Protein AF-0000000076754827 (afdb_homodimer)

Radius of gyration: 22.39 Å; Cα contacts (8 Å, |Δi|>4): 1199; chains: 2; bounding box: 45×64×51 Å

Sequence (474 aa):
MKVAIVAAMQEELAPFRQHFGAKQLVFEQAKTRIEAVNPPEGTGISQLYLVESGIGKANAAACAAWLLSQVGPDLVINTGSTGCFEPSVALGDVVISDRFVYSDVDATGFNYAWGQVPQMPAHYPVAVDLLTNLLAHFQGAGKSYQVHVGTIATSDSFMSDPQRVAEILERQPGLLASDMESAALAQVLASSACQVLNIRGISDHVGAQAPRLFKDSLALAAQNAFDAVLTVLYQENMKVAIVAAMQEELAPFRQHFGAKQLVFEQAKTRIEAVNPPEGTGISQLYLVESGIGKANAAACAAWLLSQVGPDLVINTGSTGCFEPSVALGDVVISDRFVYSDVDATGFNYAWGQVPQMPAHYPVAVDLLTNLLAHFQGAGKSYQVHVGTIATSDSFMSDPQRVAEILERQPGLLASDMESAALAQVLASSACQVLNIRGISDHVGAQAPRLFKDSLALAAQNAFDAVLTVLYQEN

Organism: NCBI:txid592010

pLDDT: mean 95.78, std 6.13, range [46.03, 98.94]

Structure (mmCIF, N/CA/C/O backbone):
data_AF-0000000076754827-model_v1
#
loop_
_entity.id
_entity.type
_entity.pdbx_description
1 polymer 'adenosylhomocysteine nucleosidase'
#
loop_
_atom_site.group_PDB
_atom_site.id
_atom_site.type_symbol
_atom_site.label_atom_id
_atom_site.label_alt_id
_atom_site.label_comp_id
_atom_site.label_asym_id
_atom_site.label_entity_id
_atom_site.label_seq_id
_atom_site.pdbx_PDB_ins_code
_atom_site.Cartn_x
_atom_site.Cartn_y
_atom_site.Cartn_z
_atom_site.occupancy
_atom_site.B_iso_or_equiv
_atom_site.auth_seq_id
_atom_site.auth_comp_id
_atom_site.auth_asym_id
_atom_site.auth_atom_id
_atom_site.pdbx_PDB_model_num
ATOM 1 N N . MET A 1 1 ? 18.688 -11.938 -18.469 1 94.25 1 MET A N 1
ATOM 2 C CA . MET A 1 1 ? 17.5 -11.305 -17.891 1 94.25 1 MET A CA 1
ATOM 3 C C . MET A 1 1 ? 17.469 -11.492 -16.375 1 94.25 1 MET A C 1
ATOM 5 O O . MET A 1 1 ? 17.844 -12.547 -15.859 1 94.25 1 MET A O 1
ATOM 9 N N . LYS A 1 2 ? 17.188 -10.492 -15.625 1 97.12 2 LYS A N 1
ATOM 10 C CA . LYS A 1 2 ? 16.984 -10.586 -14.188 1 97.12 2 LYS A CA 1
ATOM 11 C C . LYS A 1 2 ? 15.516 -10.805 -13.844 1 97.12 2 LYS A C 1
ATOM 13 O O . LYS A 1 2 ? 14.664 -9.977 -14.18 1 97.12 2 LYS A O 1
ATOM 18 N N . VAL A 1 3 ? 15.188 -11.914 -13.125 1 97.81 3 VAL A N 1
ATOM 19 C CA . VAL A 1 3 ? 13.805 -12.281 -12.828 1 97.81 3 VAL A CA 1
ATOM 20 C C . VAL A 1 3 ? 13.617 -12.383 -11.312 1 97.81 3 VAL A C 1
ATOM 22 O O . VAL A 1 3 ? 14.469 -12.922 -10.609 1 97.81 3 VAL A O 1
ATOM 25 N N . ALA A 1 4 ? 12.562 -11.844 -10.82 1 98.69 4 ALA A N 1
ATOM 26 C CA . ALA A 1 4 ? 12.172 -12.008 -9.422 1 98.69 4 ALA A CA 1
ATOM 27 C C . ALA A 1 4 ? 10.82 -12.711 -9.305 1 98.69 4 ALA A C 1
ATOM 29 O O . ALA A 1 4 ? 9.844 -12.305 -9.938 1 98.69 4 ALA A O 1
ATOM 30 N N . ILE A 1 5 ? 10.797 -13.773 -8.555 1 98.56 5 ILE A N 1
ATOM 31 C CA . ILE A 1 5 ? 9.562 -14.453 -8.188 1 98.56 5 ILE A CA 1
ATOM 32 C C . ILE A 1 5 ? 9.094 -13.977 -6.816 1 98.56 5 ILE A C 1
ATOM 34 O O . ILE A 1 5 ? 9.797 -14.148 -5.82 1 98.56 5 ILE A O 1
ATOM 38 N N . VAL A 1 6 ? 7.906 -13.406 -6.742 1 98.88 6 VAL A N 1
ATOM 39 C CA . VAL A 1 6 ? 7.434 -12.758 -5.523 1 98.88 6 VAL A CA 1
ATOM 40 C C . VAL A 1 6 ? 6.176 -13.461 -5.02 1 98.88 6 VAL A C 1
ATOM 42 O O . VAL A 1 6 ? 5.215 -13.648 -5.773 1 98.88 6 VAL A O 1
ATOM 45 N N . ALA A 1 7 ? 6.137 -13.836 -3.803 1 98.81 7 ALA A N 1
ATOM 46 C CA . ALA A 1 7 ? 4.949 -14.336 -3.117 1 98.81 7 ALA A CA 1
ATOM 47 C C . ALA A 1 7 ? 4.797 -13.695 -1.741 1 98.81 7 ALA A C 1
ATOM 49 O O . ALA A 1 7 ? 5.773 -13.211 -1.164 1 98.81 7 ALA A O 1
ATOM 50 N N . ALA A 1 8 ? 3.592 -13.695 -1.23 1 98.69 8 ALA A N 1
ATOM 51 C CA . ALA A 1 8 ? 3.305 -12.992 0.016 1 98.69 8 ALA A CA 1
ATOM 52 C C . ALA A 1 8 ? 3.713 -13.828 1.226 1 98.69 8 ALA A C 1
ATOM 54 O O . ALA A 1 8 ? 4.18 -13.281 2.232 1 98.69 8 ALA A O 1
ATOM 55 N N . MET A 1 9 ? 3.559 -15.117 1.118 1 97.94 9 MET A N 1
ATOM 56 C CA . MET A 1 9 ? 3.717 -16 2.275 1 97.94 9 MET A CA 1
ATOM 57 C C . MET A 1 9 ? 4.805 -17.031 2.023 1 97.94 9 MET A C 1
ATOM 59 O O . MET A 1 9 ? 5 -17.484 0.889 1 97.94 9 MET A O 1
ATOM 63 N N . GLN A 1 10 ? 5.402 -17.484 3.049 1 96.12 10 GLN A N 1
ATOM 64 C CA . GLN A 1 10 ? 6.434 -18.516 2.969 1 96.12 10 GLN A CA 1
ATOM 65 C C . GLN A 1 10 ? 5.879 -19.797 2.365 1 96.12 10 GLN A C 1
ATOM 67 O O . GLN A 1 10 ? 6.57 -20.484 1.603 1 96.12 10 GLN A O 1
ATOM 72 N N . GLU A 1 11 ? 4.617 -20.125 2.682 1 96.5 11 GLU A N 1
ATOM 73 C CA . GLU A 1 11 ? 3.969 -21.328 2.172 1 96.5 11 GLU A CA 1
ATOM 74 C C . GLU A 1 11 ? 3.895 -21.312 0.647 1 96.5 11 GLU A C 1
ATOM 76 O O . GLU A 1 11 ? 3.98 -22.359 0.005 1 96.5 11 GLU A O 1
ATOM 81 N N . GLU A 1 12 ? 3.807 -20.156 0.089 1 98 12 GLU A N 1
ATOM 82 C CA . GLU A 1 12 ? 3.68 -20 -1.357 1 98 12 GLU A CA 1
ATOM 83 C C . GLU A 1 12 ? 5.039 -20.109 -2.045 1 98 12 GLU A C 1
ATOM 85 O O . GLU A 1 12 ? 5.121 -20.484 -3.213 1 98 12 GLU A O 1
ATOM 90 N N . LEU A 1 13 ? 6.102 -19.844 -1.31 1 97.12 13 LEU A N 1
ATOM 91 C CA . LEU A 1 13 ? 7.449 -19.859 -1.87 1 97.12 13 LEU A CA 1
ATOM 92 C C . LEU A 1 13 ? 8.125 -21.203 -1.611 1 97.12 13 LEU A C 1
ATOM 94 O O . LEU A 1 13 ? 9.148 -21.516 -2.213 1 97.12 13 LEU A O 1
ATOM 98 N N . ALA A 1 14 ? 7.523 -21.984 -0.746 1 96.38 14 ALA A N 1
ATOM 99 C CA . ALA A 1 14 ? 8.148 -23.219 -0.274 1 96.38 14 ALA A CA 1
ATOM 100 C C . ALA A 1 14 ? 8.523 -24.125 -1.442 1 96.38 14 ALA A C 1
ATOM 102 O O . ALA A 1 14 ? 9.656 -24.625 -1.512 1 96.38 14 ALA A O 1
ATOM 103 N N . PRO A 1 15 ? 7.688 -24.344 -2.434 1 97.38 15 PRO A N 1
ATOM 104 C CA . PRO A 1 15 ? 8.078 -25.203 -3.541 1 97.38 15 PRO A CA 1
ATOM 105 C C . PRO A 1 15 ? 9.25 -24.656 -4.344 1 97.38 15 PRO A C 1
ATOM 107 O O . PRO A 1 15 ? 10.07 -25.422 -4.855 1 97.38 15 PRO A O 1
ATOM 110 N N . PHE A 1 16 ? 9.375 -23.344 -4.457 1 97.69 16 PHE A N 1
ATOM 111 C CA . PHE A 1 16 ? 10.484 -22.719 -5.168 1 97.69 16 PHE A CA 1
ATOM 112 C C . PHE A 1 16 ? 11.789 -22.906 -4.406 1 97.69 16 PHE A C 1
ATOM 114 O O . PHE A 1 16 ? 12.82 -23.219 -5.004 1 97.69 16 PHE A O 1
ATOM 121 N N . ARG A 1 17 ? 11.68 -22.641 -3.135 1 95.62 17 ARG A N 1
ATOM 122 C CA . ARG A 1 17 ? 12.867 -22.781 -2.295 1 95.62 17 ARG A CA 1
ATOM 123 C C . ARG A 1 17 ? 13.398 -24.219 -2.344 1 95.62 17 ARG A C 1
ATOM 125 O O . ARG A 1 17 ? 14.617 -24.438 -2.346 1 95.62 17 ARG A O 1
ATOM 132 N N . GLN A 1 18 ? 12.484 -25.141 -2.32 1 95.44 18 GLN A N 1
ATOM 133 C CA . GLN A 1 18 ? 12.875 -26.547 -2.404 1 95.44 18 GLN A CA 1
ATOM 134 C C . GLN A 1 18 ? 13.539 -26.859 -3.744 1 95.44 18 GLN A C 1
ATOM 136 O O . GLN A 1 18 ? 14.516 -27.594 -3.803 1 95.44 18 GLN A O 1
ATOM 141 N N . HIS A 1 19 ? 13.141 -26.312 -4.793 1 96 19 HIS A N 1
ATOM 142 C CA . HIS A 1 19 ? 13.594 -26.609 -6.148 1 96 19 HIS A CA 1
ATOM 143 C C . HIS A 1 19 ? 14.945 -25.969 -6.434 1 96 19 HIS A C 1
ATOM 145 O O . HIS A 1 19 ? 15.836 -26.609 -6.992 1 96 19 HIS A O 1
ATOM 151 N N . PHE A 1 20 ? 15.109 -24.672 -6.047 1 95.19 20 PHE A N 1
ATOM 152 C CA . PHE A 1 20 ? 16.297 -23.922 -6.457 1 95.19 20 PHE A CA 1
ATOM 153 C C . PHE A 1 20 ? 17.422 -24.078 -5.441 1 95.19 20 PHE A C 1
ATOM 155 O O . PHE A 1 20 ? 18.578 -23.812 -5.746 1 95.19 20 PHE A O 1
ATOM 162 N N . GLY A 1 21 ? 17.125 -24.516 -4.23 1 88.69 21 GLY A N 1
ATOM 163 C CA . GLY A 1 21 ? 18.156 -24.844 -3.252 1 88.69 21 GLY A CA 1
ATOM 164 C C . GLY A 1 21 ? 18.719 -23.641 -2.537 1 88.69 21 GLY A C 1
ATOM 165 O O . GLY A 1 21 ? 17.969 -22.812 -2.004 1 88.69 21 GLY A O 1
ATOM 166 N N . ALA A 1 22 ? 20.156 -23.562 -2.781 1 73.31 22 ALA A N 1
ATOM 167 C CA . ALA A 1 22 ? 20.906 -22.578 -2.002 1 73.31 22 ALA A CA 1
ATOM 168 C C . ALA A 1 22 ? 20.422 -21.156 -2.299 1 73.31 22 ALA A C 1
ATOM 170 O O . ALA A 1 22 ? 20.156 -20.812 -3.453 1 73.31 22 ALA A O 1
ATOM 171 N N . LYS A 1 23 ? 20.406 -20.453 -1.238 1 89.81 23 LYS A N 1
ATOM 172 C CA . LYS A 1 23 ? 19.922 -19.078 -1.288 1 89.81 23 LYS A CA 1
ATOM 173 C C . LYS A 1 23 ? 20.906 -18.109 -0.646 1 89.81 23 LYS A C 1
ATOM 175 O O . LYS A 1 23 ? 21.562 -18.453 0.343 1 89.81 23 LYS A O 1
ATOM 180 N N . GLN A 1 24 ? 21.141 -17.031 -1.31 1 97.12 24 GLN A N 1
ATOM 181 C CA . GLN A 1 24 ? 21.906 -15.914 -0.742 1 97.12 24 GLN A CA 1
ATOM 182 C C . GLN A 1 24 ? 20.984 -14.742 -0.406 1 97.12 24 GLN A C 1
ATOM 184 O O . GLN A 1 24 ? 20.281 -14.219 -1.28 1 97.12 24 GLN A O 1
ATOM 189 N N . LEU A 1 25 ? 21.047 -14.359 0.845 1 97.94 25 LEU A N 1
ATOM 190 C CA . LEU A 1 25 ? 20.266 -13.195 1.238 1 97.94 25 LEU A CA 1
ATOM 191 C C . LEU A 1 25 ? 20.812 -11.922 0.594 1 97.94 25 LEU A C 1
ATOM 193 O O . LEU A 1 25 ? 22 -11.617 0.728 1 97.94 25 LEU A O 1
ATOM 197 N N . VAL A 1 26 ? 19.953 -11.172 -0.072 1 98 26 VAL A N 1
ATOM 198 C CA . VAL A 1 26 ? 20.328 -9.945 -0.773 1 98 26 VAL A CA 1
ATOM 199 C C . VAL A 1 26 ? 19.844 -8.734 0.025 1 98 26 VAL A C 1
ATOM 201 O O . VAL A 1 26 ? 20.547 -7.723 0.111 1 98 26 VAL A O 1
ATOM 204 N N . PHE A 1 27 ? 18.703 -8.898 0.547 1 98.38 27 PHE A N 1
ATOM 205 C CA . PHE A 1 27 ? 18.062 -7.766 1.224 1 98.38 27 PHE A CA 1
ATOM 206 C C . PHE A 1 27 ? 16.938 -8.242 2.131 1 98.38 27 PHE A C 1
ATOM 208 O O . PHE A 1 27 ? 16.203 -9.172 1.788 1 98.38 27 PHE A O 1
ATOM 215 N N . GLU A 1 28 ? 16.797 -7.609 3.338 1 98.25 28 GLU A N 1
ATOM 216 C CA . GLU A 1 28 ? 15.703 -7.895 4.25 1 98.25 28 GLU A CA 1
ATOM 217 C C . GLU A 1 28 ? 15.289 -6.645 5.023 1 98.25 28 GLU A C 1
ATOM 219 O O . GLU A 1 28 ? 16.109 -6.023 5.695 1 98.25 28 GLU A O 1
ATOM 224 N N . GLN A 1 29 ? 14.102 -6.242 4.906 1 98.12 29 GLN A N 1
ATOM 225 C CA . GLN A 1 29 ? 13.492 -5.125 5.621 1 98.12 29 GLN A CA 1
ATOM 226 C C . GLN A 1 29 ? 11.977 -5.277 5.691 1 98.12 29 GLN A C 1
ATOM 228 O O . GLN A 1 29 ? 11.336 -5.66 4.707 1 98.12 29 GLN A O 1
ATOM 233 N N . ALA A 1 30 ? 11.422 -4.914 6.879 1 97.12 30 ALA A N 1
ATOM 234 C CA . ALA A 1 30 ? 9.992 -5.145 7.098 1 97.12 30 ALA A CA 1
ATOM 235 C C . ALA A 1 30 ? 9.617 -6.59 6.789 1 97.12 30 ALA A C 1
ATOM 237 O O . ALA A 1 30 ? 10.227 -7.523 7.324 1 97.12 30 ALA A O 1
ATOM 238 N N . LYS A 1 31 ? 8.656 -6.82 5.898 1 98.12 31 LYS A N 1
ATOM 239 C CA . LYS A 1 31 ? 8.258 -8.18 5.551 1 98.12 31 LYS A CA 1
ATOM 240 C C . LYS A 1 31 ? 8.922 -8.633 4.258 1 98.12 31 LYS A C 1
ATOM 242 O O . LYS A 1 31 ? 8.797 -9.797 3.863 1 98.12 31 LYS A O 1
ATOM 247 N N . THR A 1 32 ? 9.719 -7.758 3.658 1 98.81 32 THR A N 1
ATOM 248 C CA . THR A 1 32 ? 10.352 -8.086 2.387 1 98.81 32 THR A CA 1
ATOM 249 C C . THR A 1 32 ? 11.648 -8.859 2.615 1 98.81 32 THR A C 1
ATOM 251 O O . THR A 1 32 ? 12.516 -8.422 3.377 1 98.81 32 THR A O 1
ATOM 254 N N . ARG A 1 33 ? 11.758 -9.977 2.025 1 98.5 33 ARG A N 1
ATOM 255 C CA . ARG A 1 33 ? 12.977 -10.773 2.006 1 98.5 33 ARG A CA 1
ATOM 256 C C . ARG A 1 33 ? 13.344 -11.18 0.582 1 98.5 33 ARG A C 1
ATOM 258 O O . ARG A 1 33 ? 12.555 -11.828 -0.107 1 98.5 33 ARG A O 1
ATOM 265 N N . ILE A 1 34 ? 14.508 -10.758 0.106 1 98.62 34 ILE A N 1
ATOM 266 C CA . ILE A 1 34 ? 14.984 -11.047 -1.242 1 98.62 34 ILE A CA 1
ATOM 267 C C . ILE A 1 34 ? 16.172 -12 -1.177 1 98.62 34 ILE A C 1
ATOM 269 O O . ILE A 1 34 ? 17.188 -11.703 -0.532 1 98.62 34 ILE A O 1
ATOM 273 N N . GLU A 1 35 ? 16.016 -13.07 -1.84 1 98.5 35 GLU A N 1
ATOM 274 C CA . GLU A 1 35 ? 17.062 -14.078 -1.871 1 98.5 35 GLU A CA 1
ATOM 275 C C . GLU A 1 35 ? 17.453 -14.43 -3.305 1 98.5 35 GLU A C 1
ATOM 277 O O . GLU A 1 35 ? 16.594 -14.664 -4.148 1 98.5 35 GLU A O 1
ATOM 282 N N . ALA A 1 36 ? 18.734 -14.453 -3.562 1 98.38 36 ALA A N 1
ATOM 283 C CA . ALA A 1 36 ? 19.234 -14.883 -4.867 1 98.38 36 ALA A CA 1
ATOM 284 C C . ALA A 1 36 ? 19.391 -16.406 -4.918 1 98.38 36 ALA A C 1
ATOM 286 O O . ALA A 1 36 ? 19.828 -17.016 -3.945 1 98.38 36 ALA A O 1
ATOM 287 N N . VAL A 1 37 ? 19.016 -16.953 -6.039 1 97.56 37 VAL A N 1
ATOM 288 C CA . VAL A 1 37 ? 19.203 -18.375 -6.281 1 97.56 37 VAL A CA 1
ATOM 289 C C . VAL A 1 37 ? 19.891 -18.594 -7.633 1 97.56 37 VAL A C 1
ATOM 291 O O . VAL A 1 37 ? 20.016 -17.656 -8.43 1 97.56 37 VAL A O 1
ATOM 294 N N . ASN A 1 38 ? 20.359 -19.812 -7.848 1 95.19 38 ASN A N 1
ATOM 295 C CA . ASN A 1 38 ? 20.969 -20.125 -9.141 1 95.19 38 ASN A CA 1
ATOM 296 C C . ASN A 1 38 ? 19.906 -20.203 -10.25 1 95.19 38 ASN A C 1
ATOM 298 O O . ASN A 1 38 ? 18.953 -20.969 -10.148 1 95.19 38 ASN A O 1
ATOM 302 N N . PRO A 1 39 ? 20.141 -19.422 -11.211 1 93.69 39 PRO A N 1
ATOM 303 C CA . PRO A 1 39 ? 19.172 -19.484 -12.305 1 93.69 39 PRO A CA 1
ATOM 304 C C . PRO A 1 39 ? 19.203 -20.828 -13.039 1 93.69 39 PRO A C 1
ATOM 306 O O . PRO A 1 39 ? 20.203 -21.547 -12.984 1 93.69 39 PRO A O 1
ATOM 309 N N . PRO A 1 40 ? 18.031 -21.188 -13.68 1 90.31 40 PRO A N 1
ATOM 310 C CA . PRO A 1 40 ? 18.062 -22.422 -14.461 1 90.31 40 PRO A CA 1
ATOM 311 C C . PRO A 1 40 ? 19.031 -22.375 -15.633 1 90.31 40 PRO A C 1
ATOM 313 O O . PRO A 1 40 ? 19.125 -21.344 -16.312 1 90.31 40 PRO A O 1
ATOM 316 N N . GLU A 1 41 ? 19.656 -23.438 -15.82 1 88.38 41 GLU A N 1
ATOM 317 C CA . GLU A 1 41 ? 20.625 -23.531 -16.906 1 88.38 41 GLU A CA 1
ATOM 318 C C . GLU A 1 41 ? 19.922 -23.547 -18.266 1 88.38 41 GLU A C 1
ATOM 320 O O . GLU A 1 41 ? 18.812 -24.047 -18.391 1 88.38 41 GLU A O 1
ATOM 325 N N . GLY A 1 42 ? 20.562 -22.984 -19.203 1 88.5 42 GLY A N 1
ATOM 326 C CA . GLY A 1 42 ? 20.047 -23.047 -20.562 1 88.5 42 GLY A CA 1
ATOM 327 C C . GLY A 1 42 ? 18.938 -22.047 -20.828 1 88.5 42 GLY A C 1
ATOM 328 O O . GLY A 1 42 ? 18.219 -22.156 -21.828 1 88.5 42 GLY A O 1
ATOM 329 N N . THR A 1 43 ? 18.75 -21.188 -19.844 1 89.12 43 THR A N 1
ATOM 330 C CA . THR A 1 43 ? 17.75 -20.141 -20.031 1 89.12 43 THR A CA 1
ATOM 331 C C . THR A 1 43 ? 18.406 -18.781 -20.188 1 89.12 43 THR A C 1
ATOM 333 O O . THR A 1 43 ? 19.609 -18.641 -20 1 89.12 43 THR A O 1
ATOM 336 N N . GLY A 1 44 ? 17.672 -17.875 -20.625 1 91.25 44 GLY A N 1
ATOM 337 C CA . GLY A 1 44 ? 18.172 -16.516 -20.766 1 91.25 44 GLY A CA 1
ATOM 338 C C . GLY A 1 44 ? 18.141 -15.734 -19.453 1 91.25 44 GLY A C 1
ATOM 339 O O . GLY A 1 44 ? 18.375 -14.523 -19.453 1 91.25 44 GLY A O 1
ATOM 340 N N . ILE A 1 45 ? 17.922 -16.438 -18.406 1 94.88 45 ILE A N 1
ATOM 341 C CA . ILE A 1 45 ? 17.875 -15.797 -17.094 1 94.88 45 ILE A CA 1
ATOM 342 C C . ILE A 1 45 ? 19.266 -15.75 -16.484 1 94.88 45 ILE A C 1
ATOM 344 O O . ILE A 1 45 ? 19.859 -16.781 -16.188 1 94.88 45 ILE A O 1
ATOM 348 N N . SER A 1 46 ? 19.797 -14.57 -16.297 1 95.81 46 SER A N 1
ATOM 349 C CA . SER A 1 46 ? 21.141 -14.391 -15.766 1 95.81 46 SER A CA 1
ATOM 350 C C . SER A 1 46 ? 21.141 -14.328 -14.242 1 95.81 46 SER A C 1
ATOM 352 O O . SER A 1 46 ? 22.109 -14.719 -13.594 1 95.81 46 SER A O 1
ATOM 354 N N . GLN A 1 47 ? 20.031 -13.766 -13.664 1 97.25 47 GLN A N 1
ATOM 355 C CA . GLN A 1 47 ? 19.844 -13.672 -12.219 1 97.25 47 GLN A CA 1
ATOM 356 C C . GLN A 1 47 ? 18.406 -13.992 -11.828 1 97.25 47 GLN A C 1
ATOM 358 O O . GLN A 1 47 ? 17.469 -13.594 -12.523 1 97.25 47 GLN A O 1
ATOM 363 N N . LEU A 1 48 ? 18.266 -14.766 -10.805 1 97.88 48 LEU A N 1
ATOM 364 C CA . LEU A 1 48 ? 16.953 -15.172 -10.305 1 97.88 48 LEU A CA 1
ATOM 365 C C . LEU A 1 48 ? 16.828 -14.906 -8.812 1 97.88 48 LEU A C 1
ATOM 367 O O . LEU A 1 48 ? 17.75 -15.195 -8.047 1 97.88 48 LEU A O 1
ATOM 371 N N . TYR A 1 49 ? 15.703 -14.32 -8.406 1 98.5 49 TYR A N 1
ATOM 372 C CA . TYR A 1 49 ? 15.469 -13.984 -7.008 1 98.5 49 TYR A CA 1
ATOM 373 C C . TYR A 1 49 ? 14.141 -14.555 -6.523 1 98.5 49 TYR A C 1
ATOM 375 O O . TYR A 1 49 ? 13.148 -14.539 -7.254 1 98.5 49 TYR A O 1
ATOM 383 N N . LEU A 1 50 ? 14.133 -15.148 -5.344 1 98.5 50 LEU A N 1
ATOM 384 C CA . LEU A 1 50 ? 12.922 -15.461 -4.586 1 98.5 50 LEU A CA 1
ATOM 385 C C . LEU A 1 50 ? 12.633 -14.375 -3.551 1 98.5 50 LEU A C 1
ATOM 387 O O . LEU A 1 50 ? 13.516 -14.008 -2.768 1 98.5 50 LEU A O 1
ATOM 391 N N . VAL A 1 51 ? 11.398 -13.906 -3.566 1 98.75 51 VAL A N 1
ATOM 392 C CA . VAL A 1 51 ? 11.094 -12.734 -2.752 1 98.75 51 VAL A CA 1
ATOM 393 C C . VAL A 1 51 ? 9.812 -12.984 -1.955 1 98.75 51 VAL A C 1
ATOM 395 O O . VAL A 1 51 ? 8.781 -13.344 -2.525 1 98.75 51 VAL A O 1
ATOM 398 N N . GLU A 1 52 ? 9.898 -12.828 -0.691 1 98.69 52 GLU A N 1
ATOM 399 C CA . GLU A 1 52 ? 8.727 -12.758 0.175 1 98.69 52 GLU A CA 1
ATOM 400 C C . GLU A 1 52 ? 8.305 -11.312 0.426 1 98.69 52 GLU A C 1
ATOM 402 O O . GLU A 1 52 ? 9.086 -10.516 0.943 1 98.69 52 GLU A O 1
ATOM 407 N N . SER A 1 53 ? 7.133 -10.969 0.088 1 98.75 53 SER A N 1
ATOM 408 C CA . SER A 1 53 ? 6.719 -9.57 0.155 1 98.75 53 SER A CA 1
ATOM 409 C C . SER A 1 53 ? 5.98 -9.281 1.458 1 98.75 53 SER A C 1
ATOM 411 O O . SER A 1 53 ? 5.898 -8.125 1.881 1 98.75 53 SER A O 1
ATOM 413 N N . GLY A 1 54 ? 5.371 -10.359 2.023 1 98.69 54 GLY A N 1
ATOM 414 C CA . GLY A 1 54 ? 4.371 -10.125 3.055 1 98.69 54 GLY A CA 1
ATOM 415 C C . GLY A 1 54 ? 2.982 -9.875 2.496 1 98.69 54 GLY A C 1
ATOM 416 O O . GLY A 1 54 ? 2.828 -9.602 1.304 1 98.69 54 GLY A O 1
ATOM 417 N N . ILE A 1 55 ? 2.006 -9.945 3.379 1 98.88 55 ILE A N 1
ATOM 418 C CA . ILE A 1 55 ? 0.608 -9.906 2.961 1 98.88 55 ILE A CA 1
ATOM 419 C C . ILE A 1 55 ? 0.118 -8.461 2.932 1 98.88 55 ILE A C 1
ATOM 421 O O . ILE A 1 55 ? 0.417 -7.676 3.836 1 98.88 55 ILE A O 1
ATOM 425 N N . GLY A 1 56 ? -0.615 -8.133 1.915 1 98.88 56 GLY A N 1
ATOM 426 C CA . GLY A 1 56 ? -1.298 -6.848 1.877 1 98.88 56 GLY A CA 1
ATOM 427 C C . GLY A 1 56 ? -0.663 -5.859 0.914 1 98.88 56 GLY A C 1
ATOM 428 O O . GLY A 1 56 ? 0.498 -6.02 0.531 1 98.88 56 GLY A O 1
ATOM 429 N N . LYS A 1 57 ? -1.389 -4.789 0.565 1 98.94 57 LYS A N 1
ATOM 430 C CA . LYS A 1 57 ? -1.002 -3.799 -0.435 1 98.94 57 LYS A CA 1
ATOM 431 C C . LYS A 1 57 ? 0.24 -3.027 0.006 1 98.94 57 LYS A C 1
ATOM 433 O O . LYS A 1 57 ? 1.15 -2.799 -0.792 1 98.94 57 LYS A O 1
ATOM 438 N N . ALA A 1 58 ? 0.267 -2.621 1.299 1 98.94 58 ALA A N 1
ATOM 439 C CA . ALA A 1 58 ? 1.396 -1.83 1.781 1 98.94 58 ALA A CA 1
ATOM 440 C C . ALA A 1 58 ? 2.693 -2.631 1.716 1 98.94 58 ALA A C 1
ATOM 442 O O . ALA A 1 58 ? 3.717 -2.129 1.241 1 98.94 58 ALA A O 1
ATOM 443 N N . ASN A 1 59 ? 2.643 -3.863 2.156 1 98.94 59 ASN A N 1
ATOM 444 C CA . ASN A 1 59 ? 3.816 -4.727 2.086 1 98.94 59 ASN A CA 1
ATOM 445 C C . ASN A 1 59 ? 4.246 -4.977 0.643 1 98.94 59 ASN A C 1
ATOM 447 O O . ASN A 1 59 ? 5.434 -4.93 0.327 1 98.94 59 ASN A O 1
ATOM 451 N N . ALA A 1 60 ? 3.289 -5.246 -0.203 1 98.94 60 ALA A N 1
ATOM 452 C CA . ALA A 1 60 ? 3.58 -5.52 -1.608 1 98.94 60 ALA A CA 1
ATOM 453 C C . ALA A 1 60 ? 4.219 -4.309 -2.281 1 98.94 60 ALA A C 1
ATOM 455 O O . ALA A 1 60 ? 5.176 -4.449 -3.047 1 98.94 60 ALA A O 1
ATOM 456 N N . ALA A 1 61 ? 3.668 -3.117 -2 1 98.94 61 ALA A N 1
ATOM 457 C CA . ALA A 1 61 ? 4.188 -1.888 -2.592 1 98.94 61 ALA A CA 1
ATOM 458 C C . ALA A 1 61 ? 5.605 -1.604 -2.104 1 98.94 61 ALA A C 1
ATOM 460 O O . ALA A 1 61 ? 6.477 -1.231 -2.893 1 98.94 61 ALA A O 1
ATOM 461 N N . ALA A 1 62 ? 5.84 -1.771 -0.798 1 98.94 62 ALA A N 1
ATOM 462 C CA . ALA A 1 62 ? 7.188 -1.591 -0.26 1 98.94 62 ALA A CA 1
ATOM 463 C C . ALA A 1 62 ? 8.164 -2.58 -0.887 1 98.94 62 ALA A C 1
ATOM 465 O O . ALA A 1 62 ? 9.281 -2.209 -1.258 1 98.94 62 ALA A O 1
ATOM 466 N N . CYS A 1 63 ? 7.711 -3.809 -1.046 1 98.94 63 CYS A N 1
ATOM 467 C CA . CYS A 1 63 ? 8.523 -4.848 -1.668 1 98.94 63 CYS A CA 1
ATOM 468 C C . CYS A 1 63 ? 8.914 -4.457 -3.09 1 98.94 63 CYS A C 1
ATOM 470 O O . CYS A 1 63 ? 10.078 -4.594 -3.479 1 98.94 63 CYS A O 1
ATOM 472 N N . ALA A 1 64 ? 7.945 -3.98 -3.844 1 98.94 64 ALA A N 1
ATOM 473 C CA . ALA A 1 64 ? 8.211 -3.551 -5.215 1 98.94 64 ALA A CA 1
ATOM 474 C C . ALA A 1 64 ? 9.242 -2.426 -5.246 1 98.94 64 ALA A C 1
ATOM 476 O O . ALA A 1 64 ? 10.141 -2.42 -6.09 1 98.94 64 ALA A O 1
ATOM 477 N N . ALA A 1 65 ? 9.086 -1.483 -4.328 1 98.88 65 ALA A N 1
ATOM 478 C CA . ALA A 1 65 ? 10.023 -0.364 -4.258 1 98.88 65 ALA A CA 1
ATOM 479 C C . ALA A 1 65 ? 11.438 -0.852 -3.996 1 98.88 65 ALA A C 1
ATOM 481 O O . ALA A 1 65 ? 12.383 -0.44 -4.68 1 98.88 65 ALA A O 1
ATOM 482 N N . TRP A 1 66 ? 11.602 -1.749 -3.045 1 98.75 66 TRP A N 1
ATOM 483 C CA . TRP A 1 66 ? 12.922 -2.266 -2.713 1 98.75 66 TRP A CA 1
ATOM 484 C C . TRP A 1 66 ? 13.461 -3.141 -3.836 1 98.75 66 TRP A C 1
ATOM 486 O O . TRP A 1 66 ? 14.664 -3.143 -4.105 1 98.75 66 TRP A O 1
ATOM 496 N N . LEU A 1 67 ? 12.594 -3.879 -4.508 1 98.56 67 LEU A N 1
ATOM 497 C CA . LEU A 1 67 ? 13.016 -4.672 -5.656 1 98.56 67 LEU A CA 1
ATOM 498 C C . LEU A 1 67 ? 13.633 -3.783 -6.734 1 98.56 67 LEU A C 1
ATOM 500 O O . LEU A 1 67 ? 14.672 -4.121 -7.305 1 98.56 67 LEU A O 1
ATOM 504 N N . LEU A 1 68 ? 13 -2.688 -7.008 1 98.44 68 LEU A N 1
ATOM 505 C CA . LEU A 1 68 ? 13.492 -1.761 -8.023 1 98.44 68 LEU A CA 1
ATOM 506 C C . LEU A 1 68 ? 14.836 -1.165 -7.605 1 98.44 68 LEU A C 1
ATOM 508 O O . LEU A 1 68 ? 15.734 -1.008 -8.438 1 98.44 68 LEU A O 1
ATOM 512 N N . SER A 1 69 ? 14.969 -0.918 -6.277 1 97.62 69 SER A N 1
ATOM 513 C CA . SER A 1 69 ? 16.172 -0.242 -5.789 1 97.62 69 SER A CA 1
ATOM 514 C C . SER A 1 69 ? 17.328 -1.222 -5.617 1 97.62 69 SER A C 1
ATOM 516 O O . SER A 1 69 ? 18.484 -0.876 -5.867 1 97.62 69 SER A O 1
ATOM 518 N N . GLN A 1 70 ? 17.016 -2.451 -5.188 1 97.75 70 GLN A N 1
ATOM 519 C CA . GLN A 1 70 ? 18.062 -3.383 -4.762 1 97.75 70 GLN A CA 1
ATOM 520 C C . GLN A 1 70 ? 18.453 -4.328 -5.895 1 97.75 70 GLN A C 1
ATOM 522 O O . GLN A 1 70 ? 19.578 -4.812 -5.941 1 97.75 70 GLN A O 1
ATOM 527 N N . VAL A 1 71 ? 17.5 -4.605 -6.797 1 97.75 71 VAL A N 1
ATOM 528 C CA . VAL A 1 71 ? 17.734 -5.645 -7.797 1 97.75 71 VAL A CA 1
ATOM 529 C C . VAL A 1 71 ? 17.562 -5.055 -9.195 1 97.75 71 VAL A C 1
ATOM 531 O O . VAL A 1 71 ? 18.406 -5.277 -10.07 1 97.75 71 VAL A O 1
ATOM 534 N N . GLY A 1 72 ? 16.547 -4.234 -9.414 1 98.12 72 GLY A N 1
ATOM 535 C CA . GLY A 1 72 ? 16.219 -3.754 -10.75 1 98.12 72 GLY A CA 1
ATOM 536 C C . GLY A 1 72 ? 15.891 -4.871 -11.719 1 98.12 72 GLY A C 1
ATOM 537 O O . GLY A 1 72 ? 16.531 -5.012 -12.758 1 98.12 72 GLY A O 1
ATOM 538 N N . PRO A 1 73 ? 14.883 -5.668 -11.438 1 98.5 73 PRO A N 1
ATOM 539 C CA . PRO A 1 73 ? 14.555 -6.805 -12.305 1 98.5 73 PRO A CA 1
ATOM 540 C C . PRO A 1 73 ? 13.953 -6.375 -13.641 1 98.5 73 PRO A C 1
ATOM 542 O O . PRO A 1 73 ? 13.383 -5.285 -13.75 1 98.5 73 PRO A O 1
ATOM 545 N N . ASP A 1 74 ? 14.117 -7.262 -14.633 1 97.5 74 ASP A N 1
ATOM 546 C CA . ASP A 1 74 ? 13.469 -7.094 -15.922 1 97.5 74 ASP A CA 1
ATOM 547 C C . ASP A 1 74 ? 12.031 -7.617 -15.891 1 97.5 74 ASP A C 1
ATOM 549 O O . ASP A 1 74 ? 11.164 -7.102 -16.594 1 97.5 74 ASP A O 1
ATOM 553 N N . LEU A 1 75 ? 11.828 -8.656 -15.047 1 96.88 75 LEU A N 1
ATOM 554 C CA . LEU A 1 75 ? 10.547 -9.336 -14.945 1 96.88 75 LEU A CA 1
ATOM 555 C C . LEU A 1 75 ? 10.258 -9.742 -13.508 1 96.88 75 LEU A C 1
ATOM 557 O O . LEU A 1 75 ? 11.117 -10.312 -12.836 1 96.88 75 LEU A O 1
ATOM 561 N N . VAL A 1 76 ? 9.125 -9.375 -13.094 1 98.31 76 VAL A N 1
ATOM 562 C CA . VAL A 1 76 ? 8.594 -9.883 -11.828 1 98.31 76 VAL A CA 1
ATOM 563 C C . VAL A 1 76 ? 7.441 -10.844 -12.094 1 98.31 76 VAL A C 1
ATOM 565 O O . VAL A 1 76 ? 6.512 -10.523 -12.844 1 98.31 76 VAL A O 1
ATOM 568 N N . ILE A 1 77 ? 7.531 -11.992 -11.539 1 97.94 77 ILE A N 1
ATOM 569 C CA . ILE A 1 77 ? 6.43 -12.945 -11.547 1 97.94 77 ILE A CA 1
ATOM 570 C C . ILE A 1 77 ? 5.805 -13.023 -10.156 1 97.94 77 ILE A C 1
ATOM 572 O O . ILE A 1 77 ? 6.387 -13.609 -9.242 1 97.94 77 ILE A O 1
ATOM 576 N N . ASN A 1 78 ? 4.672 -12.398 -10.031 1 98.75 78 ASN A N 1
ATOM 577 C CA . ASN A 1 78 ? 3.887 -12.531 -8.805 1 98.75 78 ASN A CA 1
ATOM 578 C C . ASN A 1 78 ? 3.109 -13.844 -8.773 1 98.75 78 ASN A C 1
ATOM 580 O O . ASN A 1 78 ? 2.385 -14.164 -9.719 1 98.75 78 ASN A O 1
ATOM 584 N N . THR A 1 79 ? 3.311 -14.586 -7.703 1 98.75 79 THR A N 1
ATOM 585 C CA . THR A 1 79 ? 2.711 -15.914 -7.645 1 98.75 79 THR A CA 1
ATOM 586 C C . THR A 1 79 ? 2.133 -16.188 -6.258 1 98.75 79 THR A C 1
ATOM 588 O O . THR A 1 79 ? 2.076 -15.289 -5.414 1 98.75 79 THR A O 1
ATOM 591 N N . GLY A 1 80 ? 1.617 -17.391 -6.102 1 98.44 80 GLY A N 1
ATOM 592 C CA . GLY A 1 80 ? 0.953 -17.781 -4.867 1 98.44 80 GLY A CA 1
ATOM 593 C C . GLY A 1 80 ? -0.462 -18.281 -5.09 1 98.44 80 GLY A C 1
ATOM 594 O O . GLY A 1 80 ? -0.741 -18.953 -6.086 1 98.44 80 GLY A O 1
ATOM 595 N N . SER A 1 81 ? -1.317 -18.047 -4.043 1 98.62 81 SER A N 1
ATOM 596 C CA . SER A 1 81 ? -2.701 -18.516 -4.086 1 98.62 81 SER A CA 1
ATOM 597 C C . SER A 1 81 ? -3.662 -17.359 -4.34 1 98.62 81 SER A C 1
ATOM 599 O O . SER A 1 81 ? -3.299 -16.188 -4.172 1 98.62 81 SER A O 1
ATOM 601 N N . THR A 1 82 ? -4.82 -17.688 -4.809 1 98.5 82 THR A N 1
ATOM 602 C CA . THR A 1 82 ? -5.801 -16.656 -5.121 1 98.5 82 THR A CA 1
ATOM 603 C C . THR A 1 82 ? -7.223 -17.188 -4.945 1 98.5 82 THR A C 1
ATOM 605 O O . THR A 1 82 ? -7.453 -18.391 -5.031 1 98.5 82 THR A O 1
ATOM 608 N N . GLY A 1 83 ? -8.117 -16.25 -4.602 1 98.69 83 GLY A N 1
ATOM 609 C CA . GLY A 1 83 ? -9.539 -16.547 -4.684 1 98.69 83 GLY A CA 1
ATOM 610 C C . GLY A 1 83 ? -10.102 -16.391 -6.082 1 98.69 83 GLY A C 1
ATOM 611 O O . GLY A 1 83 ? -9.586 -15.602 -6.883 1 98.69 83 GLY A O 1
ATOM 612 N N . CYS A 1 84 ? -11.164 -17.125 -6.32 1 98.69 84 CYS A N 1
ATOM 613 C CA . CYS A 1 84 ? -11.766 -17.094 -7.648 1 98.69 84 CYS A CA 1
ATOM 614 C C . CYS A 1 84 ? -13.227 -16.656 -7.578 1 98.69 84 CYS A C 1
ATOM 616 O O . CYS A 1 84 ? -13.969 -17.109 -6.707 1 98.69 84 CYS A O 1
ATOM 618 N N . PHE A 1 85 ? -13.594 -15.758 -8.477 1 98.19 85 PHE A N 1
ATOM 619 C CA . PHE A 1 85 ? -14.961 -15.25 -8.523 1 98.19 85 PHE A CA 1
ATOM 620 C C . PHE A 1 85 ? -15.859 -16.188 -9.336 1 98.19 85 PHE A C 1
ATOM 622 O O . PHE A 1 85 ? -17.078 -16.078 -9.281 1 98.19 85 PHE A O 1
ATOM 629 N N . GLU A 1 86 ? -15.289 -17.094 -10.148 1 96.94 86 GLU A N 1
ATOM 630 C CA . GLU A 1 86 ? -16.031 -18 -11.016 1 96.94 86 GLU A CA 1
ATOM 631 C C . GLU A 1 86 ? -16.172 -19.375 -10.383 1 96.94 86 GLU A C 1
ATOM 633 O O . GLU A 1 86 ? -15.234 -20.172 -10.406 1 96.94 86 GLU A O 1
ATOM 638 N N . PRO A 1 87 ? -17.344 -19.75 -10.023 1 93.44 87 PRO A N 1
ATOM 639 C CA . PRO A 1 87 ? -17.547 -21.016 -9.305 1 93.44 87 PRO A CA 1
ATOM 640 C C . PRO A 1 87 ? -17.25 -22.234 -10.18 1 93.44 87 PRO A C 1
ATOM 642 O O . PRO A 1 87 ? -17.031 -23.328 -9.656 1 93.44 87 PRO A O 1
ATOM 645 N N . SER A 1 88 ? -17.25 -22.062 -11.484 1 95.38 88 SER A N 1
ATOM 646 C CA . SER A 1 88 ? -17.047 -23.188 -12.383 1 95.38 88 SER A CA 1
ATOM 647 C C . SER A 1 88 ? -15.562 -23.562 -12.492 1 95.38 88 SER A C 1
ATOM 649 O O . SER A 1 88 ? -15.219 -24.625 -12.992 1 95.38 88 SER A O 1
ATOM 651 N N . VAL A 1 89 ? -14.711 -22.703 -12.016 1 97.5 89 VAL A N 1
ATOM 652 C CA . VAL A 1 89 ? -13.273 -22.953 -12.07 1 97.5 89 VAL A CA 1
ATOM 653 C C . VAL A 1 89 ? -12.859 -23.828 -10.883 1 97.5 89 VAL A C 1
ATOM 655 O O . VAL A 1 89 ? -13.297 -23.609 -9.758 1 97.5 89 VAL A O 1
ATOM 658 N N . ALA A 1 90 ? -12.039 -24.797 -11.078 1 97.81 90 ALA A N 1
ATOM 659 C CA . ALA A 1 90 ? -11.711 -25.781 -10.055 1 97.81 90 ALA A CA 1
ATOM 660 C C . ALA A 1 90 ? -10.633 -25.266 -9.109 1 97.81 90 ALA A C 1
ATOM 662 O O . ALA A 1 90 ? -9.75 -24.516 -9.523 1 97.81 90 ALA A O 1
ATOM 663 N N . LEU A 1 91 ? -10.766 -25.656 -7.836 1 97.94 91 LEU A N 1
ATOM 664 C CA . LEU A 1 91 ? -9.633 -25.469 -6.934 1 97.94 91 LEU A CA 1
ATOM 665 C C . LEU A 1 91 ? -8.375 -26.125 -7.492 1 97.94 91 LEU A C 1
ATOM 667 O O . LEU A 1 91 ? -8.445 -27.219 -8.07 1 97.94 91 LEU A O 1
ATOM 671 N N . GLY A 1 92 ? -7.27 -25.438 -7.418 1 98.06 92 GLY A N 1
ATOM 672 C CA . GLY A 1 92 ? -6.023 -25.969 -7.938 1 98.06 92 GLY A CA 1
ATOM 673 C C . GLY A 1 92 ? -5.723 -25.531 -9.359 1 98.06 92 GLY A C 1
ATOM 674 O O . GLY A 1 92 ? -4.582 -25.609 -9.812 1 98.06 92 GLY A O 1
ATOM 675 N N . ASP A 1 93 ? -6.77 -25.078 -10.086 1 98.44 93 ASP A N 1
ATOM 676 C CA . ASP A 1 93 ? -6.488 -24.484 -11.383 1 98.44 93 ASP A CA 1
ATOM 677 C C . ASP A 1 93 ? -5.605 -23.234 -11.234 1 98.44 93 ASP A C 1
ATOM 679 O O . ASP A 1 93 ? -5.438 -22.719 -10.133 1 98.44 93 ASP A O 1
ATOM 683 N N . VAL A 1 94 ? -5.008 -22.844 -12.398 1 98.19 94 VAL A N 1
ATOM 684 C CA . VAL A 1 94 ? -4.047 -21.75 -12.383 1 98.19 94 VAL A CA 1
ATOM 685 C C . VAL A 1 94 ? -4.629 -20.547 -13.125 1 98.19 94 VAL A C 1
ATOM 687 O O . VAL A 1 94 ? -5.25 -20.703 -14.172 1 98.19 94 VAL A O 1
ATOM 690 N N . VAL A 1 95 ? -4.445 -19.375 -12.523 1 98.19 95 VAL A N 1
ATOM 691 C CA . VAL A 1 95 ? -4.859 -18.125 -13.141 1 98.19 95 VAL A CA 1
ATOM 692 C C . VAL A 1 95 ? -3.635 -17.359 -13.633 1 98.19 95 VAL A C 1
ATOM 694 O O . VAL A 1 95 ? -2.66 -17.203 -12.891 1 98.19 95 VAL A O 1
ATOM 697 N N . ILE A 1 96 ? -3.637 -16.953 -14.867 1 97.75 96 ILE A N 1
ATOM 698 C CA . ILE A 1 96 ? -2.729 -15.961 -15.43 1 97.75 96 ILE A CA 1
ATOM 699 C C . ILE A 1 96 ? -3.488 -14.664 -15.711 1 97.75 96 ILE A C 1
ATOM 701 O O . ILE A 1 96 ? -4.438 -14.656 -16.5 1 97.75 96 ILE A O 1
ATOM 705 N N . SER A 1 97 ? -3.066 -13.617 -15.109 1 98.25 97 SER A N 1
ATOM 706 C CA . SER A 1 97 ? -3.865 -12.398 -15.18 1 98.25 97 SER A CA 1
ATOM 707 C C . SER A 1 97 ? -3.527 -11.586 -16.422 1 98.25 97 SER A C 1
ATOM 709 O O . SER A 1 97 ? -2.365 -11.523 -16.844 1 98.25 97 SER A O 1
ATOM 711 N N . ASP A 1 98 ? -4.57 -10.922 -16.984 1 98 98 ASP A N 1
ATOM 712 C CA . ASP A 1 98 ? -4.367 -10.039 -18.125 1 98 98 ASP A CA 1
ATOM 713 C C . ASP A 1 98 ? -4.254 -8.578 -17.672 1 98 98 ASP A C 1
ATOM 715 O O . ASP A 1 98 ? -3.748 -7.738 -18.422 1 98 98 ASP A O 1
ATOM 719 N N . ARG A 1 99 ? -4.797 -8.297 -16.5 1 97.88 99 ARG A N 1
ATOM 720 C CA . ARG A 1 99 ? 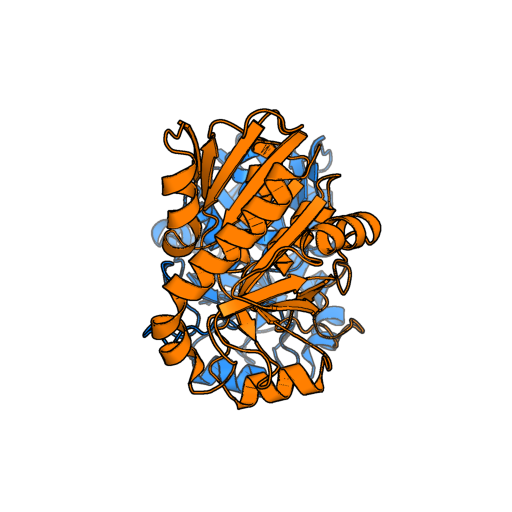-4.648 -6.965 -15.93 1 97.88 99 ARG A CA 1
ATOM 721 C C . ARG A 1 99 ? -4.898 -6.984 -14.43 1 97.88 99 ARG A C 1
ATOM 723 O O . ARG A 1 99 ? -5.465 -7.941 -13.898 1 97.88 99 ARG A O 1
ATOM 730 N N . PHE A 1 100 ? -4.461 -5.953 -13.758 1 98.81 100 PHE A N 1
ATOM 731 C CA . PHE A 1 100 ? -4.578 -5.762 -12.32 1 98.81 100 PHE A CA 1
ATOM 732 C C . PHE A 1 100 ? -5.5 -4.59 -12 1 98.81 100 PHE A C 1
ATOM 734 O O . PHE A 1 100 ? -5.379 -3.518 -12.602 1 98.81 100 PHE A O 1
ATOM 741 N N . VAL A 1 101 ? -6.465 -4.762 -11.078 1 98.88 101 VAL A N 1
ATOM 742 C CA . VAL A 1 101 ? -7.344 -3.688 -10.625 1 98.88 101 VAL A CA 1
ATOM 743 C C . VAL A 1 101 ? -7.477 -3.736 -9.102 1 98.88 101 VAL A C 1
ATOM 745 O O . VAL A 1 101 ? -7.133 -4.742 -8.477 1 98.88 101 VAL A O 1
ATOM 748 N N . TYR A 1 102 ? -7.871 -2.617 -8.516 1 98.94 102 TYR A N 1
ATOM 749 C CA . TYR A 1 102 ? -8.219 -2.611 -7.102 1 98.94 102 TYR A CA 1
ATOM 750 C C . TYR A 1 102 ? -9.719 -2.811 -6.91 1 98.94 102 TYR A C 1
ATOM 752 O O . TYR A 1 102 ? -10.523 -2.344 -7.719 1 98.94 102 TYR A O 1
ATOM 760 N N . SER A 1 103 ? -10.055 -3.43 -5.844 1 98.69 103 SER A N 1
ATOM 761 C CA . SER A 1 103 ? -11.469 -3.66 -5.578 1 98.69 103 SER A CA 1
ATOM 762 C C . SER A 1 103 ? -11.883 -3.068 -4.234 1 98.69 103 SER A C 1
ATOM 764 O O . SER A 1 103 ? -12.891 -3.477 -3.656 1 98.69 103 SER A O 1
ATOM 766 N N . ASP A 1 104 ? -11.062 -2.174 -3.699 1 98.31 104 ASP A N 1
ATOM 767 C CA . ASP A 1 104 ? -11.406 -1.513 -2.443 1 98.31 104 ASP A CA 1
ATOM 768 C C . ASP A 1 104 ? -10.977 -0.048 -2.459 1 98.31 104 ASP A C 1
ATOM 770 O O . ASP A 1 104 ? -10.656 0.521 -1.412 1 98.31 104 ASP A O 1
ATOM 774 N N . VAL A 1 105 ? -10.898 0.548 -3.615 1 98.62 105 VAL A N 1
ATOM 775 C CA . VAL A 1 105 ? -10.562 1.958 -3.781 1 98.62 105 VAL A CA 1
ATOM 776 C C . VAL A 1 105 ? -11.781 2.725 -4.285 1 98.62 105 VAL A C 1
ATOM 778 O O . VAL A 1 105 ? -12.43 2.309 -5.25 1 98.62 105 VAL A O 1
ATOM 781 N N . ASP A 1 106 ? -12.133 3.816 -3.615 1 98 106 ASP A N 1
ATOM 782 C CA . ASP A 1 106 ? -13.281 4.609 -4.051 1 98 106 ASP A CA 1
ATOM 783 C C . ASP A 1 106 ? -12.984 6.102 -3.936 1 98 106 ASP A C 1
ATOM 785 O O . ASP A 1 106 ? -12.938 6.648 -2.832 1 98 106 ASP A O 1
ATOM 789 N N . ALA A 1 107 ? -12.773 6.754 -5.012 1 97.88 107 ALA A N 1
ATOM 790 C CA . ALA A 1 107 ? -12.656 8.203 -5.125 1 97.88 107 ALA A CA 1
ATOM 791 C C . ALA A 1 107 ? -13.633 8.758 -6.156 1 97.88 107 ALA A C 1
ATOM 793 O O . ALA A 1 107 ? -13.336 9.758 -6.824 1 97.88 107 ALA A O 1
ATOM 794 N N . THR A 1 108 ? -14.727 8.055 -6.324 1 96.62 108 THR A N 1
ATOM 795 C CA . THR A 1 108 ? -15.719 8.414 -7.332 1 96.62 108 THR A CA 1
ATOM 796 C C . THR A 1 108 ? -16.312 9.789 -7.047 1 96.62 108 THR A C 1
ATOM 798 O O . THR A 1 108 ? -16.828 10.453 -7.953 1 96.62 108 THR A O 1
ATOM 801 N N . GLY A 1 109 ? -16.25 10.305 -5.789 1 94.5 109 GLY A N 1
ATOM 802 C CA . GLY A 1 109 ? -16.688 11.648 -5.445 1 94.5 109 GLY A CA 1
ATOM 803 C C . GLY A 1 109 ? -15.93 12.734 -6.176 1 94.5 109 GLY A C 1
ATOM 804 O O . GLY A 1 109 ? -16.344 13.891 -6.191 1 94.5 109 GLY A O 1
ATOM 805 N N . PHE A 1 110 ? -14.812 12.352 -6.746 1 96.69 110 PHE A N 1
ATOM 806 C CA . PHE A 1 110 ? -13.984 13.289 -7.5 1 96.69 110 PHE A CA 1
ATOM 807 C C . PHE A 1 110 ? -13.93 12.891 -8.969 1 96.69 110 PHE A C 1
ATOM 809 O O . PHE A 1 110 ? -12.953 13.188 -9.664 1 96.69 110 PHE A O 1
ATOM 816 N N . ASN A 1 111 ? -14.812 12.031 -9.477 1 95.94 111 ASN A N 1
ATOM 817 C CA . ASN A 1 111 ? -15.023 11.641 -10.867 1 95.94 111 ASN A CA 1
ATOM 818 C C . ASN A 1 111 ? -13.984 10.625 -11.328 1 95.94 111 ASN A C 1
ATOM 820 O O . ASN A 1 111 ? -13.664 10.555 -12.523 1 95.94 111 ASN A O 1
ATOM 824 N N . TYR A 1 112 ? -13.422 9.914 -10.406 1 97.44 112 TYR A N 1
ATOM 825 C CA . TYR A 1 112 ? -12.594 8.758 -10.75 1 97.44 112 TYR A CA 1
ATOM 826 C C . TYR A 1 112 ? -13.438 7.504 -10.898 1 97.44 112 TYR A C 1
ATOM 828 O O . TYR A 1 112 ? -14.547 7.426 -10.359 1 97.44 112 TYR A O 1
ATOM 836 N N . ALA A 1 113 ? -12.898 6.551 -11.68 1 97.75 113 ALA A N 1
ATOM 837 C CA . ALA A 1 113 ? -13.555 5.246 -11.742 1 97.75 113 ALA A CA 1
ATOM 838 C C . ALA A 1 113 ? -13.453 4.512 -10.406 1 97.75 113 ALA A C 1
ATOM 840 O O . ALA A 1 113 ? -12.477 4.695 -9.664 1 97.75 113 ALA A O 1
ATOM 841 N N . TRP A 1 114 ? -14.492 3.725 -10.039 1 97.69 114 TRP A N 1
ATOM 842 C CA . TRP A 1 114 ? -14.359 2.852 -8.875 1 97.69 114 TRP A CA 1
ATOM 843 C C . TRP A 1 114 ? -13.156 1.926 -9.023 1 97.69 114 TRP A C 1
ATOM 845 O O . TRP A 1 114 ? -12.938 1.34 -10.086 1 97.69 114 TRP A O 1
ATOM 855 N N . GLY A 1 115 ? -12.328 1.869 -8.023 1 98.38 115 GLY A N 1
ATOM 856 C CA . GLY A 1 115 ? -11.117 1.067 -8.078 1 98.38 115 GLY A CA 1
ATOM 857 C C . GLY A 1 115 ? -9.898 1.855 -8.516 1 98.38 115 GLY A C 1
ATOM 858 O O . GLY A 1 115 ? -8.789 1.32 -8.562 1 98.38 115 GLY A O 1
ATOM 859 N N . GLN A 1 116 ? -10.07 3.105 -8.812 1 98.69 116 GLN A N 1
ATOM 860 C CA . GLN A 1 116 ? -8.969 3.916 -9.328 1 98.69 116 GLN A CA 1
ATOM 861 C C . GLN A 1 116 ? -8.406 4.836 -8.25 1 98.69 116 GLN A C 1
ATOM 863 O O . GLN A 1 116 ? -9.125 5.68 -7.711 1 98.69 116 GLN A O 1
ATOM 868 N N . VAL A 1 117 ? -7.152 4.637 -7.871 1 98.75 117 VAL A N 1
ATOM 869 C CA . VAL A 1 117 ? -6.461 5.594 -7.016 1 98.75 117 VAL A CA 1
ATOM 870 C C . VAL A 1 117 ? -6.316 6.93 -7.742 1 98.75 117 VAL A C 1
ATOM 872 O O . VAL A 1 117 ? -5.902 6.969 -8.906 1 98.75 117 VAL A O 1
ATOM 875 N N . PRO A 1 118 ? -6.645 8.047 -7.062 1 98.44 118 PRO A N 1
ATOM 876 C CA . PRO A 1 118 ? -6.531 9.344 -7.738 1 98.44 118 PRO A CA 1
ATOM 877 C C . PRO A 1 118 ? -5.152 9.57 -8.359 1 98.44 118 PRO A C 1
ATOM 879 O O . PRO A 1 118 ? -4.133 9.297 -7.719 1 98.44 118 PRO A O 1
ATOM 882 N N . GLN A 1 119 ? -5.152 10.023 -9.664 1 98 119 GLN A N 1
ATOM 883 C CA . GLN A 1 119 ? -3.961 10.383 -10.43 1 98 119 GLN A CA 1
ATOM 884 C C . GLN A 1 119 ? -3.193 9.133 -10.859 1 98 119 GLN A C 1
ATOM 886 O O . GLN A 1 119 ? -2.041 9.227 -11.289 1 98 119 GLN A O 1
ATOM 891 N N . MET A 1 120 ? -3.775 7.93 -10.688 1 98.5 120 MET A N 1
ATOM 892 C CA . MET A 1 120 ? -3.209 6.668 -11.148 1 98.5 120 MET A CA 1
ATOM 893 C C . MET A 1 120 ? -4.102 6.027 -12.211 1 98.5 120 MET A C 1
ATOM 895 O O . MET A 1 120 ? -5.277 6.375 -12.328 1 98.5 120 MET A O 1
ATOM 899 N N . PRO A 1 121 ? -3.547 5.117 -13.039 1 98.25 121 PRO A N 1
ATOM 900 C CA . PRO A 1 121 ? -4.406 4.383 -13.969 1 98.25 121 PRO A CA 1
ATOM 901 C C . PRO A 1 121 ? -5.477 3.559 -13.258 1 98.25 121 PRO A C 1
ATOM 903 O O . PRO A 1 121 ? -5.258 3.09 -12.141 1 98.25 121 PRO A O 1
ATOM 906 N N . ALA A 1 122 ? -6.605 3.369 -13.898 1 98.12 122 ALA A N 1
ATOM 907 C CA . ALA A 1 122 ? -7.699 2.578 -13.344 1 98.12 122 ALA A CA 1
ATOM 908 C C . ALA A 1 122 ? -7.348 1.094 -13.328 1 98.12 122 ALA A C 1
ATOM 910 O O . ALA A 1 122 ? -7.957 0.313 -12.594 1 98.12 122 ALA A O 1
ATOM 911 N N . HIS A 1 123 ? -6.473 0.672 -14.164 1 98.44 123 HIS A N 1
ATOM 912 C CA . HIS A 1 123 ? -5.992 -0.704 -14.227 1 98.44 123 HIS A CA 1
ATOM 913 C C . HIS A 1 123 ? -4.559 -0.762 -14.75 1 98.44 123 HIS A C 1
ATOM 915 O O . HIS A 1 123 ? -4.055 0.219 -15.297 1 98.44 123 HIS A O 1
ATOM 921 N N . TYR A 1 124 ? -3.877 -1.85 -14.547 1 98.56 124 TYR A N 1
ATOM 922 C CA . TYR A 1 124 ? -2.525 -2.131 -15.016 1 98.56 124 TYR A CA 1
ATOM 923 C C . TYR A 1 124 ? -2.498 -3.389 -15.875 1 98.56 124 TYR A C 1
ATOM 925 O O . TYR A 1 124 ? -2.572 -4.504 -15.359 1 98.56 124 TYR A O 1
ATOM 933 N N . PRO A 1 125 ? -2.35 -3.248 -17.172 1 97.94 125 PRO A N 1
ATOM 934 C CA . PRO A 1 125 ? -2.396 -4.398 -18.078 1 97.94 125 PRO A CA 1
ATOM 935 C C . PRO A 1 125 ? -1.088 -5.188 -18.109 1 97.94 125 PRO A C 1
ATOM 937 O O . PRO A 1 125 ? -0.018 -4.617 -17.875 1 97.94 125 PRO A O 1
ATOM 940 N N . VAL A 1 126 ? -1.169 -6.457 -18.328 1 96.88 126 VAL A N 1
ATOM 941 C CA . VAL A 1 126 ? -0.013 -7.258 -18.734 1 96.88 126 VAL A CA 1
ATOM 942 C C . VAL A 1 126 ? 0.219 -7.117 -20.234 1 96.88 126 VAL A C 1
ATOM 944 O O . VAL A 1 126 ? -0.733 -7.102 -21.016 1 96.88 126 VAL A O 1
ATOM 947 N N . ALA A 1 127 ? 1.454 -7.047 -20.562 1 92.88 127 ALA A N 1
ATOM 948 C CA . ALA A 1 127 ? 1.77 -6.883 -21.984 1 92.88 127 ALA A CA 1
ATOM 949 C C . ALA A 1 127 ? 1.216 -8.039 -22.812 1 92.88 127 ALA A C 1
ATOM 951 O O . ALA A 1 127 ? 1.467 -9.211 -22.5 1 92.88 127 ALA A O 1
ATOM 952 N N . VAL A 1 128 ? 0.545 -7.676 -23.891 1 90.19 128 VAL A N 1
ATOM 953 C CA . VAL A 1 128 ? -0.177 -8.648 -24.703 1 90.19 128 VAL A CA 1
ATOM 954 C C . VAL A 1 128 ? 0.804 -9.664 -25.281 1 90.19 128 VAL A C 1
ATOM 956 O O . VAL A 1 128 ? 0.535 -10.867 -25.281 1 90.19 128 VAL A O 1
ATOM 959 N N . ASP A 1 129 ? 1.894 -9.18 -25.766 1 89.88 129 ASP A N 1
ATOM 960 C CA . ASP A 1 129 ? 2.885 -10.07 -26.359 1 89.88 129 ASP A CA 1
ATOM 961 C C . ASP A 1 129 ? 3.447 -11.047 -25.328 1 89.88 129 ASP A C 1
ATOM 963 O O . ASP A 1 129 ? 3.656 -12.219 -25.625 1 89.88 129 ASP A O 1
ATOM 967 N N . LEU A 1 130 ? 3.645 -10.578 -24.156 1 88.31 130 LEU A N 1
ATOM 968 C CA . LEU A 1 130 ? 4.133 -11.414 -23.062 1 88.31 130 LEU A CA 1
ATOM 969 C C . LEU A 1 130 ? 3.115 -12.5 -22.719 1 88.31 130 LEU A C 1
ATOM 971 O O . LEU A 1 130 ? 3.475 -13.672 -22.562 1 88.31 130 LEU A O 1
ATOM 975 N N . LEU A 1 131 ? 1.897 -12.133 -22.656 1 90.44 131 LEU A N 1
ATOM 976 C CA . LEU A 1 131 ? 0.821 -13.055 -22.312 1 90.44 131 LEU A CA 1
ATOM 977 C C . LEU A 1 131 ? 0.639 -14.117 -23.391 1 90.44 131 LEU A C 1
ATOM 979 O O . LEU A 1 131 ? 0.51 -15.305 -23.094 1 90.44 131 LEU A O 1
ATOM 983 N N . THR A 1 132 ? 0.626 -13.664 -24.641 1 89.31 132 THR A N 1
ATOM 984 C CA . THR A 1 132 ? 0.439 -14.578 -25.766 1 89.31 132 THR A CA 1
ATOM 985 C C . THR A 1 132 ? 1.561 -15.609 -25.812 1 89.31 132 THR A C 1
ATOM 987 O O . THR A 1 132 ? 1.304 -16.812 -25.984 1 89.31 132 THR A O 1
ATOM 990 N N . ASN A 1 133 ? 2.732 -15.156 -25.656 1 86.06 133 ASN A N 1
ATOM 991 C CA . ASN A 1 133 ? 3.883 -16.062 -25.672 1 86.06 133 ASN A CA 1
ATOM 992 C C . ASN A 1 133 ? 3.824 -17.062 -24.516 1 86.06 133 ASN A C 1
ATOM 994 O O . ASN A 1 133 ? 4.129 -18.234 -24.703 1 86.06 133 ASN A O 1
ATOM 998 N N . LEU A 1 134 ? 3.41 -16.594 -23.406 1 86.44 134 LEU A N 1
ATOM 999 C CA . LEU A 1 134 ? 3.32 -17.422 -22.219 1 86.44 134 LEU A CA 1
ATOM 1000 C C . LEU A 1 134 ? 2.264 -18.5 -22.391 1 86.44 134 LEU A C 1
ATOM 1002 O O . LEU A 1 134 ? 2.494 -19.672 -22.031 1 86.44 134 LEU A O 1
ATOM 1006 N N . LEU A 1 135 ? 1.145 -18.172 -22.938 1 87.5 135 LEU A N 1
ATOM 1007 C CA . LEU A 1 135 ? 0.017 -19.094 -23.031 1 87.5 135 LEU A CA 1
ATOM 1008 C C . LEU A 1 135 ? 0.325 -20.203 -24.016 1 87.5 135 LEU A C 1
ATOM 1010 O O . LEU A 1 135 ? -0.186 -21.328 -23.875 1 87.5 135 LEU A O 1
ATOM 1014 N N . ALA A 1 136 ? 1.179 -19.938 -24.953 1 86.06 136 ALA A N 1
ATOM 1015 C CA . ALA A 1 136 ? 1.57 -20.938 -25.938 1 86.06 136 ALA A CA 1
ATOM 1016 C C . ALA A 1 136 ? 2.279 -22.109 -25.266 1 86.06 136 ALA A C 1
ATOM 1018 O O . ALA A 1 136 ? 2.186 -23.25 -25.734 1 86.06 136 ALA A O 1
ATOM 1019 N N . HIS A 1 137 ? 2.855 -21.844 -24.141 1 84.19 137 HIS A N 1
ATOM 1020 C CA . HIS A 1 137 ? 3.613 -22.875 -23.453 1 84.19 137 HIS A CA 1
ATOM 1021 C C . HIS A 1 137 ? 2.689 -23.828 -22.688 1 84.19 137 HIS A C 1
ATOM 1023 O O . HIS A 1 137 ? 3.113 -24.906 -22.266 1 84.19 137 HIS A O 1
ATOM 1029 N N . PHE A 1 138 ? 1.51 -23.438 -22.5 1 87.62 138 PHE A N 1
ATOM 1030 C CA . PHE A 1 138 ? 0.578 -24.266 -21.75 1 87.62 138 PHE A CA 1
ATOM 1031 C C . PHE A 1 138 ? -0.309 -25.078 -22.688 1 87.62 138 PHE A C 1
ATOM 1033 O O . PHE A 1 138 ? -1 -26 -22.25 1 87.62 138 PHE A O 1
ATOM 1040 N N . GLN A 1 139 ? -0.183 -24.719 -23.906 1 80.81 139 GLN A N 1
ATOM 1041 C CA . GLN A 1 139 ? -0.937 -25.5 -24.891 1 80.81 139 GLN A CA 1
ATOM 1042 C C . GLN A 1 139 ? -0.307 -26.875 -25.094 1 80.81 139 GLN A C 1
ATOM 1044 O O . GLN A 1 139 ? 0.874 -26.969 -25.438 1 80.81 139 GLN A O 1
ATOM 1049 N N . GLY A 1 140 ? -1.065 -27.922 -24.797 1 74.88 140 GLY A N 1
ATOM 1050 C CA . GLY A 1 140 ? -0.609 -29.281 -25.047 1 74.88 140 GLY A CA 1
ATOM 1051 C C . GLY A 1 140 ? 0.366 -29.781 -24 1 74.88 140 GLY A C 1
ATOM 1052 O O . GLY A 1 140 ? 0.981 -30.844 -24.172 1 74.88 140 GLY A O 1
ATOM 1053 N N . ALA A 1 141 ? 0.646 -29.094 -22.906 1 75.19 141 ALA A N 1
ATOM 1054 C CA . ALA A 1 141 ? 1.673 -29.406 -21.922 1 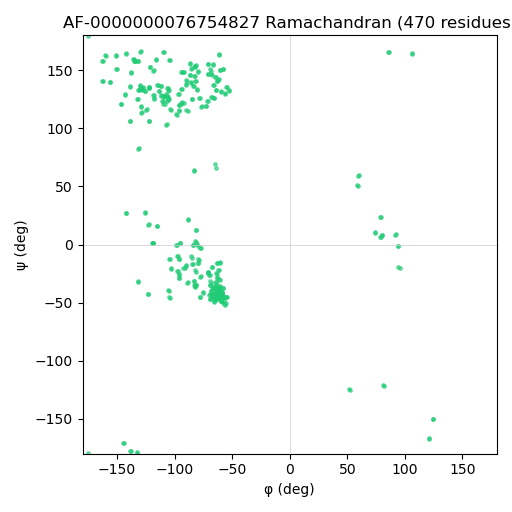75.19 141 ALA A CA 1
ATOM 1055 C C . ALA A 1 141 ? 1.207 -30.531 -20.984 1 75.19 141 ALA A C 1
ATOM 1057 O O . ALA A 1 141 ? 1.998 -31.062 -20.219 1 75.19 141 ALA A O 1
ATOM 1058 N N . GLY A 1 142 ? 0.021 -31.047 -21.078 1 80.88 142 GLY A N 1
ATOM 1059 C CA . GLY A 1 142 ? -0.454 -32.125 -20.234 1 80.88 142 GLY A CA 1
ATOM 1060 C C . GLY A 1 142 ? -0.416 -31.812 -18.766 1 80.88 142 GLY A C 1
ATOM 1061 O O . GLY A 1 142 ? 0.104 -32.594 -17.953 1 80.88 142 GLY A O 1
ATOM 1062 N N . LYS A 1 143 ? -0.936 -30.75 -18.359 1 86.38 143 LYS A N 1
ATOM 1063 C CA . LYS A 1 143 ? -0.955 -30.344 -16.969 1 86.38 143 LYS A CA 1
ATOM 1064 C C . LYS A 1 143 ? -2.137 -30.953 -16.219 1 86.38 143 LYS A C 1
ATOM 1066 O O . LYS A 1 143 ? -3.146 -31.297 -16.844 1 86.38 143 LYS A O 1
ATOM 1071 N N . SER A 1 144 ? -1.951 -31.156 -14.906 1 91.75 144 SER A N 1
ATOM 1072 C CA . SER A 1 144 ? -3.006 -31.703 -14.055 1 91.75 144 SER A CA 1
ATOM 1073 C C . SER A 1 144 ? -4.02 -30.641 -13.672 1 91.75 144 SER A C 1
ATOM 1075 O O . SER A 1 144 ? -4.938 -30.891 -12.891 1 91.75 144 SER A O 1
ATOM 1077 N N . TYR A 1 145 ? -3.838 -29.406 -14.109 1 96.69 145 TYR A N 1
ATOM 1078 C CA . TYR A 1 145 ? -4.711 -28.266 -13.844 1 96.69 145 TYR A CA 1
ATOM 1079 C C . TYR A 1 145 ? -5.023 -27.516 -15.125 1 96.69 145 TYR A C 1
ATOM 1081 O O . TYR A 1 145 ? -4.305 -27.641 -16.125 1 96.69 145 TYR A O 1
ATOM 1089 N N . GLN A 1 146 ? -6.086 -26.781 -15.141 1 96.19 146 GLN A N 1
ATOM 1090 C CA . GLN A 1 146 ? -6.418 -25.875 -16.234 1 96.19 146 GLN A CA 1
ATOM 1091 C C . GLN A 1 146 ? -5.871 -24.484 -15.992 1 96.19 146 GLN A C 1
ATOM 1093 O O . GLN A 1 146 ? -5.738 -24.047 -14.844 1 96.19 146 GLN A O 1
ATOM 1098 N N . VAL A 1 147 ? -5.527 -23.797 -17.109 1 96.81 147 VAL A N 1
ATOM 1099 C CA . VAL A 1 147 ? -5.051 -22.422 -17.031 1 96.81 147 VAL A CA 1
ATOM 1100 C C . VAL A 1 147 ? -6.148 -21.469 -17.516 1 96.81 147 VAL A C 1
ATOM 1102 O O . VAL A 1 147 ? -6.73 -21.672 -18.578 1 96.81 147 VAL A O 1
ATOM 1105 N N . HIS A 1 148 ? -6.461 -20.531 -16.688 1 96.94 148 HIS A N 1
ATOM 1106 C CA . HIS A 1 148 ? -7.457 -19.5 -17 1 96.94 148 HIS A CA 1
ATOM 1107 C C . HIS A 1 148 ? -6.824 -18.125 -17.078 1 96.94 148 HIS A C 1
ATOM 1109 O O . HIS A 1 148 ? -5.953 -17.781 -16.266 1 96.94 148 HIS A O 1
ATOM 1115 N N . VAL A 1 149 ? -7.211 -17.328 -18.078 1 97.31 149 VAL A N 1
ATOM 1116 C CA . VAL A 1 149 ? -6.727 -15.953 -18.219 1 97.31 149 VAL A CA 1
ATOM 1117 C C . VAL A 1 149 ? -7.832 -14.969 -17.844 1 97.31 149 VAL A C 1
ATOM 1119 O O . VAL A 1 149 ? -8.969 -15.094 -18.297 1 97.31 149 VAL A O 1
ATOM 1122 N N . GLY A 1 150 ? -7.543 -14.023 -16.938 1 98.06 150 GLY A N 1
ATOM 1123 C CA . GLY A 1 150 ? -8.555 -13.047 -16.578 1 98.06 150 GLY A CA 1
ATOM 1124 C C . GLY A 1 150 ? -8.039 -11.977 -15.633 1 98.06 150 GLY A C 1
ATOM 1125 O O . GLY A 1 150 ? -6.859 -11.977 -15.266 1 98.06 150 GLY A O 1
ATOM 1126 N N . THR A 1 151 ? -8.914 -11.055 -15.258 1 98.69 151 THR A N 1
ATOM 1127 C CA . THR A 1 151 ? -8.578 -9.898 -14.438 1 98.69 151 THR A CA 1
ATOM 1128 C C . THR A 1 151 ? -8.508 -10.281 -12.969 1 98.69 151 THR A C 1
ATOM 1130 O O . THR A 1 151 ? -9.367 -11.008 -12.469 1 98.69 151 THR A O 1
ATOM 1133 N N . ILE A 1 152 ? -7.469 -9.844 -12.32 1 98.75 152 ILE A N 1
ATOM 1134 C CA . ILE A 1 152 ? -7.34 -10.07 -10.883 1 98.75 152 ILE A CA 1
ATOM 1135 C C . ILE A 1 152 ? -7.598 -8.766 -10.133 1 98.75 152 ILE A C 1
ATOM 1137 O O . ILE A 1 152 ? -7.129 -7.699 -10.547 1 98.75 152 ILE A O 1
ATOM 1141 N N . ALA A 1 153 ? -8.398 -8.828 -9.07 1 98.88 153 ALA A N 1
ATOM 1142 C CA . ALA A 1 153 ? -8.75 -7.684 -8.242 1 98.88 153 ALA A CA 1
ATOM 1143 C C . ALA A 1 153 ? -8.094 -7.777 -6.871 1 98.88 153 ALA A C 1
ATOM 1145 O O . ALA A 1 153 ? -8.203 -8.797 -6.188 1 98.88 153 ALA A O 1
ATOM 1146 N N . THR A 1 154 ? -7.398 -6.734 -6.465 1 98.88 154 THR A N 1
ATOM 1147 C CA . THR A 1 154 ? -6.656 -6.703 -5.215 1 98.88 154 THR A CA 1
ATOM 1148 C C . THR A 1 154 ? -7.379 -5.852 -4.176 1 98.88 154 THR A C 1
ATOM 1150 O O . THR A 1 154 ? -7.859 -4.758 -4.488 1 98.88 154 THR A O 1
ATOM 1153 N N . SER A 1 155 ? -7.531 -6.316 -2.992 1 98.75 155 SER A N 1
ATOM 1154 C CA . SER A 1 155 ? -7.992 -5.59 -1.813 1 98.75 155 SER A CA 1
ATOM 1155 C C . SER A 1 155 ? -7.242 -6.035 -0.562 1 98.75 155 SER A C 1
ATOM 1157 O O . SER A 1 155 ? -6.59 -7.082 -0.562 1 98.75 155 SER A O 1
ATOM 1159 N N . ASP A 1 156 ? -7.332 -5.258 0.491 1 98.75 156 ASP A N 1
ATOM 1160 C CA . ASP A 1 156 ? -6.688 -5.637 1.746 1 98.75 156 ASP A CA 1
ATOM 1161 C C . ASP A 1 156 ? -7.617 -6.488 2.605 1 98.75 156 ASP A C 1
ATOM 1163 O O . ASP A 1 156 ? -7.449 -6.562 3.824 1 98.75 156 ASP A O 1
ATOM 1167 N N . SER A 1 157 ? -8.57 -7.074 2.012 1 98 157 SER A N 1
ATOM 1168 C CA . SER A 1 157 ? -9.523 -7.918 2.723 1 98 157 SER A CA 1
ATOM 1169 C C . SER A 1 157 ? -9.648 -9.289 2.061 1 98 157 SER A C 1
ATOM 1171 O O . SER A 1 157 ? -9.719 -9.383 0.833 1 98 157 SER A O 1
ATOM 1173 N N . PHE A 1 158 ? -9.594 -10.305 2.887 1 97.75 158 PHE A N 1
ATOM 1174 C CA . PHE A 1 158 ? -9.914 -11.633 2.377 1 97.75 158 PHE A CA 1
ATOM 1175 C C . PHE A 1 158 ? -11.375 -11.719 1.96 1 97.75 158 PHE A C 1
ATOM 1177 O O . PHE A 1 158 ? -12.258 -11.211 2.656 1 97.75 158 PHE A O 1
ATOM 1184 N N . MET A 1 159 ? -11.648 -12.328 0.855 1 97.38 159 MET A N 1
ATOM 1185 C CA . MET A 1 159 ? -12.961 -12.289 0.229 1 97.38 159 MET A CA 1
ATOM 1186 C C . MET A 1 159 ? -13.891 -13.328 0.845 1 97.38 159 MET A C 1
ATOM 1188 O O . MET A 1 159 ? -14.383 -14.219 0.149 1 97.38 159 MET A O 1
ATOM 1192 N N . SER A 1 160 ? -14.172 -13.148 2.105 1 96.88 160 SER A N 1
ATOM 1193 C CA . SER A 1 160 ? -14.969 -14.117 2.852 1 96.88 160 SER A CA 1
ATOM 1194 C C . SER A 1 160 ? -16.391 -13.609 3.074 1 96.88 160 SER A C 1
ATOM 1196 O O . SER A 1 160 ? -17.266 -14.367 3.482 1 96.88 160 SER A O 1
ATOM 1198 N N . ASP A 1 161 ? -16.656 -12.344 2.828 1 95.62 161 ASP A N 1
ATOM 1199 C CA . ASP A 1 161 ? -17.969 -11.727 3.035 1 95.62 161 ASP A CA 1
ATOM 1200 C C . ASP A 1 161 ? -18.781 -11.703 1.739 1 95.62 161 ASP A C 1
ATOM 1202 O O . ASP A 1 161 ? -18.484 -10.922 0.834 1 95.62 161 ASP A O 1
ATOM 1206 N N . PRO A 1 162 ? -19.875 -12.43 1.723 1 96.5 162 PRO A N 1
ATOM 1207 C CA . PRO A 1 162 ? -20.672 -12.508 0.488 1 96.5 162 PRO A CA 1
ATOM 1208 C C . PRO A 1 162 ? -21.203 -11.148 0.045 1 96.5 162 PRO A C 1
ATOM 1210 O O . PRO A 1 162 ? -21.328 -10.891 -1.155 1 96.5 162 PRO A O 1
ATOM 1213 N N . GLN A 1 163 ? -21.562 -10.328 1.016 1 94.88 163 GLN A N 1
ATOM 1214 C CA . GLN A 1 163 ? -22.094 -9.016 0.667 1 94.88 163 GLN A CA 1
ATOM 1215 C C . GLN A 1 163 ? -21.031 -8.156 -0.014 1 94.88 163 GLN A C 1
ATOM 1217 O O . GLN A 1 163 ? -21.312 -7.504 -1.021 1 94.88 163 GLN A O 1
ATOM 1222 N N . ARG A 1 164 ? -19.922 -8.172 0.471 1 94.88 164 ARG A N 1
ATOM 1223 C CA . ARG A 1 164 ? -18.812 -7.434 -0.128 1 94.88 164 ARG A CA 1
ATOM 1224 C C . ARG A 1 164 ? -18.484 -7.965 -1.52 1 94.88 164 ARG A C 1
ATOM 1226 O O . ARG A 1 164 ? -18.234 -7.188 -2.441 1 94.88 164 ARG A O 1
ATOM 1233 N N . VAL A 1 165 ? -18.469 -9.273 -1.658 1 97.5 165 VAL A N 1
ATOM 1234 C CA . VAL A 1 165 ? -18.203 -9.914 -2.943 1 97.5 165 VAL A CA 1
ATOM 1235 C C . VAL A 1 165 ? -19.219 -9.445 -3.975 1 97.5 165 VAL A C 1
ATOM 1237 O O . VAL A 1 165 ? -18.859 -9.062 -5.09 1 97.5 165 VAL A O 1
ATOM 1240 N N . ALA A 1 166 ? -20.469 -9.422 -3.57 1 97.12 166 ALA A N 1
ATOM 1241 C CA . ALA A 1 166 ? -21.547 -9.008 -4.469 1 97.12 166 ALA A CA 1
ATOM 1242 C C . ALA A 1 166 ? -21.375 -7.547 -4.891 1 97.12 166 ALA A C 1
ATOM 1244 O O . ALA A 1 166 ? -21.578 -7.203 -6.055 1 97.12 166 ALA A O 1
ATOM 1245 N N . GLU A 1 167 ? -21.016 -6.699 -3.98 1 95.81 167 GLU A N 1
ATOM 1246 C CA . GLU A 1 167 ? -20.812 -5.281 -4.266 1 95.81 167 GLU A CA 1
ATOM 1247 C C . GLU A 1 167 ? -19.672 -5.074 -5.258 1 95.81 167 GLU A C 1
ATOM 1249 O O . GLU A 1 167 ? -19.781 -4.258 -6.172 1 95.81 167 GLU A O 1
ATOM 1254 N N . ILE A 1 168 ? -18.625 -5.805 -5.078 1 97.56 168 ILE A N 1
ATOM 1255 C CA . ILE A 1 168 ? -17.469 -5.711 -5.961 1 97.56 168 ILE A CA 1
ATOM 1256 C C . ILE A 1 168 ? -17.875 -6.125 -7.375 1 97.56 168 ILE A C 1
ATOM 1258 O O . ILE A 1 168 ? -17.562 -5.422 -8.344 1 97.56 168 ILE A O 1
ATOM 1262 N N . LEU A 1 169 ? -18.594 -7.227 -7.496 1 97.38 169 LEU A N 1
ATOM 1263 C CA . LEU A 1 169 ? -18.969 -7.758 -8.805 1 97.38 169 LEU A CA 1
ATOM 1264 C C . LEU A 1 169 ? -19.953 -6.836 -9.5 1 97.38 169 LEU A C 1
ATOM 1266 O O . LEU A 1 169 ? -19.969 -6.746 -10.734 1 97.38 169 LEU A O 1
ATOM 1270 N N . GLU A 1 170 ? -20.766 -6.207 -8.703 1 97.25 170 GLU A N 1
ATOM 1271 C CA . GLU A 1 170 ? -21.672 -5.223 -9.273 1 97.25 170 GLU A CA 1
ATOM 1272 C C . GLU A 1 170 ? -20.922 -4.055 -9.898 1 97.25 170 GLU A C 1
ATOM 1274 O O . GLU A 1 170 ? -21.281 -3.562 -10.969 1 97.25 170 GLU A O 1
ATOM 1279 N N . ARG A 1 171 ? -19.875 -3.639 -9.266 1 96.38 171 ARG A N 1
ATOM 1280 C CA . ARG A 1 171 ? -19.094 -2.482 -9.703 1 96.38 171 ARG A CA 1
ATOM 1281 C C . ARG A 1 171 ? -18.094 -2.873 -10.797 1 96.38 171 ARG A C 1
ATOM 1283 O O . ARG A 1 171 ? -17.766 -2.064 -11.664 1 96.38 171 ARG A O 1
ATOM 1290 N N . GLN A 1 172 ? -17.562 -4.07 -10.695 1 97 172 GLN A N 1
ATOM 1291 C CA . GLN A 1 172 ? -16.578 -4.586 -11.641 1 97 172 GLN A CA 1
ATOM 1292 C C . GLN A 1 172 ? -16.938 -5.992 -12.109 1 97 172 GLN A C 1
ATOM 1294 O O . GLN A 1 172 ? -16.359 -6.977 -11.656 1 97 172 GLN A O 1
ATOM 1299 N N . PRO A 1 173 ? -17.828 -6 -13.078 1 96.12 173 PRO A N 1
ATOM 1300 C CA . PRO A 1 173 ? -18.188 -7.32 -13.602 1 96.12 173 PRO A CA 1
ATOM 1301 C C . PRO A 1 173 ? -17.031 -7.98 -14.367 1 96.12 173 PRO A C 1
ATOM 1303 O O . PRO A 1 173 ? -16.188 -7.289 -14.93 1 96.12 173 PRO A O 1
ATOM 1306 N N . GLY A 1 174 ? -16.969 -9.25 -14.352 1 95.94 174 GLY A N 1
ATOM 1307 C CA . GLY A 1 174 ? -16.062 -9.992 -15.203 1 95.94 174 GLY A CA 1
ATOM 1308 C C . GLY A 1 174 ? -14.734 -10.289 -14.531 1 95.94 174 GLY A C 1
ATOM 1309 O O . GLY A 1 174 ? -13.789 -10.75 -15.18 1 95.94 174 GLY A O 1
ATOM 1310 N N . LEU A 1 175 ? -14.641 -10.008 -13.242 1 98.25 175 LEU A N 1
ATOM 1311 C CA . LEU A 1 175 ? -13.445 -10.375 -12.492 1 98.25 175 LEU A CA 1
ATOM 1312 C C . LEU A 1 175 ? -13.273 -11.891 -12.438 1 98.25 175 LEU A C 1
ATOM 1314 O O . LEU A 1 175 ? -14.258 -12.625 -12.312 1 98.25 175 LEU A O 1
ATOM 1318 N N . LEU A 1 176 ? -12.031 -12.312 -12.492 1 98.69 176 LEU A N 1
ATOM 1319 C CA . LEU A 1 176 ? -11.766 -13.742 -12.406 1 98.69 176 LEU A CA 1
ATOM 1320 C C . LEU A 1 176 ? -11.219 -14.109 -11.031 1 98.69 176 LEU A C 1
ATOM 1322 O O . LEU A 1 176 ? -11.68 -15.07 -10.406 1 98.69 176 LEU A O 1
ATOM 1326 N N . ALA A 1 177 ? -10.258 -13.328 -10.523 1 98.62 177 ALA A N 1
ATOM 1327 C CA . ALA A 1 177 ? -9.516 -13.727 -9.336 1 98.62 177 ALA A CA 1
ATOM 1328 C C . ALA A 1 177 ? -9.375 -12.562 -8.359 1 98.62 177 ALA A C 1
ATOM 1330 O O . ALA A 1 177 ? -9.57 -11.406 -8.734 1 98.62 177 ALA A O 1
ATOM 1331 N N . SER A 1 178 ? -9.133 -12.922 -7.109 1 98.56 178 SER A N 1
ATOM 1332 C CA . SER A 1 178 ? -8.938 -11.93 -6.059 1 98.56 178 SER A CA 1
ATOM 1333 C C . SER A 1 178 ? -7.676 -12.211 -5.254 1 98.56 178 SER A C 1
ATOM 1335 O O . SER A 1 178 ? -7.355 -13.367 -4.977 1 98.56 178 SER A O 1
ATOM 1337 N N . ASP A 1 179 ? -6.914 -11.18 -4.965 1 98.5 179 ASP A N 1
ATOM 1338 C CA . ASP A 1 179 ? -5.781 -11.336 -4.059 1 98.5 179 ASP A CA 1
ATOM 1339 C C . ASP A 1 179 ? -5.598 -10.086 -3.193 1 98.5 179 ASP A C 1
ATOM 1341 O O . ASP A 1 179 ? -6.5 -9.25 -3.098 1 98.5 179 ASP A O 1
ATOM 1345 N N . MET A 1 180 ? -4.477 -10.062 -2.477 1 98.81 180 MET A N 1
ATOM 1346 C CA . MET A 1 180 ? -4.281 -8.953 -1.542 1 98.81 180 MET A CA 1
ATOM 1347 C C . MET A 1 180 ? -3.039 -8.148 -1.906 1 98.81 180 MET A C 1
ATOM 1349 O O . MET A 1 180 ? -2.707 -7.176 -1.229 1 98.81 180 MET A O 1
ATOM 1353 N N . GLU A 1 181 ? -2.303 -8.555 -3.059 1 98.75 181 GLU A N 1
ATOM 1354 C CA . GLU A 1 181 ? -0.995 -7.93 -3.238 1 98.75 181 GLU A CA 1
ATOM 1355 C C . GLU A 1 181 ? -0.822 -7.41 -4.664 1 98.75 181 GLU A C 1
ATOM 1357 O O . GLU A 1 181 ? -0.125 -6.418 -4.887 1 98.75 181 GLU A O 1
ATOM 1362 N N . SER A 1 182 ? -1.358 -7.953 -5.668 1 98.75 182 SER A N 1
ATOM 1363 C CA . SER A 1 182 ? -0.841 -7.918 -7.031 1 98.75 182 SER A CA 1
ATOM 1364 C C . SER A 1 182 ? -0.964 -6.52 -7.633 1 98.75 182 SER A C 1
ATOM 1366 O O . SER A 1 182 ? -0.053 -6.051 -8.312 1 98.75 182 SER A O 1
ATOM 1368 N N . ALA A 1 183 ? -2.117 -5.855 -7.426 1 98.94 183 ALA A N 1
ATOM 1369 C CA . ALA A 1 183 ? -2.309 -4.543 -8.039 1 98.94 183 ALA A CA 1
ATOM 1370 C C . ALA A 1 183 ? -1.322 -3.525 -7.473 1 98.94 183 ALA A C 1
ATOM 1372 O O . ALA A 1 183 ? -0.822 -2.664 -8.203 1 98.94 183 ALA A O 1
ATOM 1373 N N . ALA A 1 184 ? -1.06 -3.639 -6.152 1 98.94 184 ALA A N 1
ATOM 1374 C CA . ALA A 1 184 ? -0.106 -2.727 -5.527 1 98.94 184 ALA A CA 1
ATOM 1375 C C . ALA A 1 184 ? 1.297 -2.926 -6.09 1 98.94 184 ALA A C 1
ATOM 1377 O O . ALA A 1 184 ? 2.004 -1.954 -6.367 1 98.94 184 ALA A O 1
ATOM 1378 N N . LEU A 1 185 ? 1.674 -4.199 -6.246 1 98.81 185 LEU A N 1
ATOM 1379 C CA . LEU A 1 185 ? 2.957 -4.531 -6.859 1 98.81 185 LEU A CA 1
ATOM 1380 C C . LEU A 1 185 ? 3.039 -3.977 -8.281 1 98.81 185 LEU A C 1
ATOM 1382 O O . LEU A 1 185 ? 4.016 -3.312 -8.633 1 98.81 185 LEU A O 1
ATOM 1386 N N . ALA A 1 186 ? 2.014 -4.207 -9.07 1 98.88 186 ALA A N 1
ATOM 1387 C CA . ALA A 1 186 ? 1.965 -3.768 -10.461 1 98.88 186 ALA A CA 1
ATOM 1388 C C . ALA A 1 186 ? 2.021 -2.246 -10.562 1 98.88 186 ALA A C 1
ATOM 1390 O O . ALA A 1 186 ? 2.705 -1.699 -11.43 1 98.88 186 ALA A O 1
ATOM 1391 N N . GLN A 1 187 ? 1.325 -1.59 -9.68 1 98.88 187 GLN A N 1
ATOM 1392 C CA . GLN A 1 187 ? 1.282 -0.131 -9.688 1 98.88 187 GLN A CA 1
ATOM 1393 C C . GLN A 1 187 ? 2.678 0.461 -9.516 1 98.88 187 GLN A C 1
ATOM 1395 O O . GLN A 1 187 ? 3.078 1.352 -10.266 1 98.88 187 GLN A O 1
ATOM 1400 N N . VAL A 1 188 ? 3.41 -0.015 -8.539 1 98.88 188 VAL A N 1
ATOM 1401 C CA . VAL A 1 188 ? 4.738 0.526 -8.266 1 98.88 188 VAL A CA 1
ATOM 1402 C C . VAL A 1 188 ? 5.691 0.172 -9.398 1 98.88 188 VAL A C 1
ATOM 1404 O O . VAL A 1 188 ? 6.469 1.017 -9.852 1 98.88 188 VAL A O 1
ATOM 1407 N N . LEU A 1 189 ? 5.602 -1.009 -9.922 1 98.62 189 LEU A N 1
ATOM 1408 C CA . LEU A 1 189 ? 6.508 -1.479 -10.961 1 98.62 189 LEU A CA 1
ATOM 1409 C C . LEU A 1 189 ? 6.234 -0.775 -12.281 1 98.62 189 LEU A C 1
ATOM 1411 O O . LEU A 1 189 ? 7.121 -0.674 -13.133 1 98.62 189 LEU A O 1
ATOM 1415 N N . ALA A 1 190 ? 5.023 -0.277 -12.469 1 98.06 190 ALA A N 1
ATOM 1416 C CA . ALA A 1 190 ? 4.641 0.415 -13.695 1 98.06 190 ALA A CA 1
ATOM 1417 C C . ALA A 1 190 ? 5.469 1.683 -13.891 1 98.06 190 ALA A C 1
ATOM 1419 O O . ALA A 1 190 ? 5.504 2.242 -14.992 1 98.06 190 ALA A O 1
ATOM 1420 N N . SER A 1 191 ? 6.102 2.107 -12.844 1 97.12 191 SER A N 1
ATOM 1421 C CA . SER A 1 191 ? 6.938 3.303 -12.906 1 97.12 191 SER A CA 1
ATOM 1422 C C . SER A 1 191 ? 8.312 2.982 -13.477 1 97.12 191 SER A C 1
ATOM 1424 O O . SER A 1 191 ? 9.188 3.852 -13.523 1 97.12 191 SER A O 1
ATOM 1426 N N . SER A 1 192 ? 8.547 1.739 -13.875 1 97.5 192 SER A N 1
ATOM 1427 C CA . SER A 1 192 ? 9.812 1.268 -14.438 1 97.5 192 SER A CA 1
ATOM 1428 C C . SER A 1 192 ? 9.578 0.45 -15.703 1 97.5 192 SER A C 1
ATOM 1430 O O . SER A 1 192 ? 8.445 0.331 -16.172 1 97.5 192 SER A O 1
ATOM 1432 N N . ALA A 1 193 ? 10.68 -0.032 -16.266 1 96.69 193 ALA A N 1
ATOM 1433 C CA . ALA A 1 193 ? 10.586 -0.883 -17.453 1 96.69 193 ALA A CA 1
ATOM 1434 C C . ALA A 1 193 ? 10.328 -2.336 -17.062 1 96.69 193 ALA A C 1
ATOM 1436 O O . ALA A 1 193 ? 10.188 -3.201 -17.922 1 96.69 193 ALA A O 1
ATOM 1437 N N . CYS A 1 194 ? 10.25 -2.592 -15.773 1 97.56 194 CYS A N 1
ATOM 1438 C CA . CYS A 1 194 ? 10.055 -3.949 -15.281 1 97.56 194 CYS A CA 1
ATOM 1439 C C . CYS A 1 194 ? 8.688 -4.488 -15.695 1 97.56 194 CYS A C 1
ATOM 1441 O O . CYS A 1 194 ? 7.664 -3.859 -15.438 1 97.56 194 CYS A O 1
ATOM 1443 N N . GLN A 1 195 ? 8.688 -5.598 -16.312 1 96.44 195 GLN A N 1
ATOM 1444 C CA . GLN A 1 195 ? 7.43 -6.27 -16.641 1 96.44 195 GLN A CA 1
ATOM 1445 C C . GLN A 1 195 ? 6.91 -7.07 -15.445 1 96.44 195 GLN A C 1
ATOM 1447 O O . GLN A 1 195 ? 7.691 -7.512 -14.602 1 96.44 195 GLN A O 1
ATOM 1452 N N . VAL A 1 196 ? 5.574 -7.238 -15.43 1 97.19 196 VAL A N 1
ATOM 1453 C CA . VAL A 1 196 ? 4.992 -7.98 -14.32 1 97.19 196 VAL A CA 1
ATOM 1454 C C . VAL A 1 196 ? 4.023 -9.031 -14.852 1 97.19 196 VAL A C 1
ATOM 1456 O O . VAL A 1 196 ? 3.211 -8.75 -15.734 1 97.19 196 VAL A O 1
ATOM 1459 N N . LEU A 1 197 ? 4.152 -10.203 -14.352 1 96.94 197 LEU A N 1
ATOM 1460 C CA . LEU A 1 197 ? 3.223 -11.305 -14.578 1 96.94 197 LEU A CA 1
ATOM 1461 C C . LEU A 1 197 ? 2.59 -11.758 -13.266 1 96.94 197 LEU A C 1
ATOM 1463 O O . LEU A 1 197 ? 3.18 -11.586 -12.195 1 96.94 197 LEU A O 1
ATOM 1467 N N . ASN A 1 198 ? 1.398 -12.25 -13.383 1 98.19 198 ASN A N 1
ATOM 1468 C CA . ASN A 1 198 ? 0.706 -12.859 -12.25 1 98.19 198 ASN A CA 1
ATOM 1469 C C . ASN A 1 198 ? 0.261 -14.281 -12.562 1 98.19 198 ASN A C 1
ATOM 1471 O O . ASN A 1 198 ? -0.545 -14.5 -13.469 1 98.19 198 ASN A O 1
ATOM 1475 N N . ILE A 1 199 ? 0.806 -15.211 -11.852 1 98.19 199 ILE A N 1
ATOM 1476 C CA . ILE A 1 199 ? 0.482 -16.625 -11.984 1 98.19 199 ILE A CA 1
ATOM 1477 C C . ILE A 1 199 ? 0.151 -17.203 -10.609 1 98.19 199 ILE A C 1
ATOM 1479 O O . ILE A 1 199 ? 1.025 -17.312 -9.75 1 98.19 199 ILE A O 1
ATOM 1483 N N . ARG A 1 200 ? -1.077 -17.609 -10.398 1 98.69 200 ARG A N 1
ATOM 1484 C CA . ARG A 1 200 ? -1.507 -18.062 -9.07 1 98.69 200 ARG A CA 1
ATOM 1485 C C . ARG A 1 200 ? -2.377 -19.312 -9.172 1 98.69 200 ARG A C 1
ATOM 1487 O O . ARG A 1 200 ? -3.088 -19.5 -10.164 1 98.69 200 ARG A O 1
ATOM 1494 N N . GLY A 1 201 ? -2.254 -20.109 -8.148 1 98.75 201 GLY A N 1
ATOM 1495 C CA . GLY A 1 201 ? -3.17 -21.234 -8.023 1 98.75 201 GLY A CA 1
ATOM 1496 C C . GLY A 1 201 ? -4.426 -20.891 -7.242 1 98.75 201 GLY A C 1
ATOM 1497 O O . GLY A 1 201 ? -4.371 -20.172 -6.25 1 98.75 201 GLY A O 1
ATOM 1498 N N . ILE A 1 202 ? -5.547 -21.406 -7.66 1 98.75 202 ILE A N 1
ATOM 1499 C CA . ILE A 1 202 ? -6.82 -21.125 -7.008 1 98.75 202 ILE A CA 1
ATOM 1500 C C . ILE A 1 202 ? -6.934 -21.922 -5.719 1 98.75 202 ILE A C 1
ATOM 1502 O O . ILE A 1 202 ? -6.934 -23.156 -5.754 1 98.75 202 ILE A O 1
ATOM 1506 N N . SER A 1 203 ? -7.047 -21.219 -4.645 1 98.5 203 SER A N 1
ATOM 1507 C CA . SER A 1 203 ? -7.109 -21.859 -3.338 1 98.5 203 SER A CA 1
ATOM 1508 C C . SER A 1 203 ? -8.539 -21.875 -2.795 1 98.5 203 SER A C 1
ATOM 1510 O O . SER A 1 203 ? -8.859 -22.656 -1.903 1 98.5 203 SER A O 1
ATOM 1512 N N . ASP A 1 204 ? -9.406 -20.984 -3.311 1 98.56 204 ASP A N 1
ATOM 1513 C CA . ASP A 1 204 ? -10.758 -20.859 -2.775 1 98.56 204 ASP A CA 1
ATOM 1514 C C . ASP A 1 204 ? -11.672 -20.125 -3.76 1 98.56 204 ASP A C 1
ATOM 1516 O O . ASP A 1 204 ? -11.188 -19.469 -4.684 1 98.56 204 ASP A O 1
ATOM 1520 N N . HIS A 1 205 ? -12.938 -20.375 -3.559 1 98.25 205 HIS A N 1
ATOM 1521 C CA . HIS A 1 205 ? -13.961 -19.531 -4.148 1 98.25 205 HIS A CA 1
ATOM 1522 C C . HIS A 1 205 ? -14.406 -18.438 -3.17 1 98.25 205 HIS A C 1
ATOM 1524 O O . HIS A 1 205 ? -14.641 -18.719 -1.992 1 98.25 205 HIS A O 1
ATOM 1530 N N . VAL A 1 206 ? -14.484 -17.266 -3.672 1 97.75 206 VAL A N 1
ATOM 1531 C CA . VAL A 1 206 ? -14.828 -16.156 -2.803 1 97.75 206 VAL A CA 1
ATOM 1532 C C . VAL A 1 206 ? -16.188 -16.422 -2.139 1 97.75 206 VAL A C 1
ATOM 1534 O O . VAL A 1 206 ? -17.031 -17.094 -2.709 1 97.75 206 VAL A O 1
ATOM 1537 N N . GLY A 1 207 ? -16.359 -15.844 -0.895 1 96.12 207 GLY A N 1
ATOM 1538 C CA . GLY A 1 207 ? -17.594 -16.047 -0.149 1 96.12 207 GLY A CA 1
ATOM 1539 C C . GLY A 1 207 ? -17.359 -16.688 1.203 1 96.12 207 GLY A C 1
ATOM 1540 O O . GLY A 1 207 ? -16.234 -16.844 1.65 1 96.12 207 GLY A O 1
ATOM 1541 N N . ALA A 1 208 ? -18.344 -17.141 1.85 1 93 208 ALA A N 1
ATOM 1542 C CA . ALA A 1 208 ? -18.375 -17.562 3.252 1 93 208 ALA A CA 1
ATOM 1543 C C . ALA A 1 208 ? -17.453 -18.75 3.49 1 93 208 ALA A C 1
ATOM 1545 O O . ALA A 1 208 ? -16.875 -18.891 4.566 1 93 208 ALA A O 1
ATOM 1546 N N . GLN A 1 209 ? -17.219 -19.562 2.52 1 95.25 209 GLN A N 1
ATOM 1547 C CA . GLN A 1 209 ? -16.438 -20.781 2.705 1 95.25 209 GLN A CA 1
ATOM 1548 C C . GLN A 1 209 ? -14.969 -20.562 2.342 1 95.25 209 GLN A C 1
ATOM 1550 O O . GLN A 1 209 ? -14.141 -21.453 2.494 1 95.25 209 GLN A O 1
ATOM 1555 N N . ALA A 1 210 ? -14.672 -19.391 1.976 1 96.81 210 ALA A N 1
ATOM 1556 C CA . ALA A 1 210 ? -13.359 -19.094 1.41 1 96.81 210 ALA A CA 1
ATOM 1557 C C . ALA A 1 210 ? -12.25 -19.375 2.42 1 96.81 210 ALA A C 1
ATOM 1559 O O . ALA A 1 210 ? -11.25 -20.016 2.082 1 96.81 210 ALA A O 1
ATOM 1560 N N . PRO A 1 211 ? -12.414 -19.031 3.709 1 96.69 211 PRO A N 1
ATOM 1561 C CA . PRO A 1 211 ? -11.32 -19.297 4.648 1 96.69 211 PRO A CA 1
ATOM 1562 C C . PRO A 1 211 ? -11.031 -20.781 4.809 1 96.69 211 PRO A C 1
ATOM 1564 O O . PRO A 1 211 ? -9.867 -21.188 4.844 1 96.69 211 PRO A O 1
ATOM 1567 N N . ARG A 1 212 ? -12.039 -21.547 4.879 1 96.62 212 ARG A N 1
ATOM 1568 C CA . ARG A 1 212 ? -11.867 -23 4.996 1 96.62 212 ARG A CA 1
ATOM 1569 C C . ARG A 1 212 ? -11.227 -23.578 3.738 1 96.62 212 ARG A C 1
ATOM 1571 O O . ARG A 1 212 ? -10.289 -24.375 3.82 1 96.62 212 ARG A O 1
ATOM 1578 N N . LEU A 1 213 ? -11.773 -23.203 2.609 1 96.88 213 LEU A N 1
ATOM 1579 C CA . LEU A 1 213 ? -11.242 -23.688 1.344 1 96.88 213 LEU A CA 1
ATOM 1580 C C . LEU A 1 213 ? -9.773 -23.312 1.185 1 96.88 213 LEU A C 1
ATOM 1582 O O . LEU A 1 213 ? -8.961 -24.141 0.741 1 96.88 213 LEU A O 1
ATOM 1586 N N . PHE A 1 214 ? -9.445 -22.109 1.57 1 97.69 214 PHE A N 1
ATOM 1587 C CA . PHE A 1 214 ? -8.07 -21.625 1.526 1 97.69 214 PHE A CA 1
ATOM 1588 C C . PHE A 1 214 ? -7.145 -22.531 2.328 1 97.69 214 PHE A C 1
ATOM 1590 O O . PHE A 1 214 ? -6.121 -23 1.817 1 97.69 214 PHE A O 1
ATOM 1597 N N . LYS A 1 215 ? -7.52 -22.797 3.541 1 96.62 215 LYS A N 1
ATOM 1598 C CA . LYS A 1 215 ? -6.703 -23.641 4.41 1 96.62 215 LYS A CA 1
ATOM 1599 C C . LYS A 1 215 ? -6.531 -25.031 3.818 1 96.62 215 LYS A C 1
ATOM 1601 O O . LYS A 1 215 ? -5.434 -25.594 3.844 1 96.62 215 LYS A O 1
ATOM 1606 N N . ASP A 1 216 ? -7.566 -25.547 3.203 1 97.5 216 ASP A N 1
ATOM 1607 C CA . ASP A 1 216 ? -7.582 -26.922 2.711 1 97.5 216 ASP A CA 1
ATOM 1608 C C . ASP A 1 216 ? -6.789 -27.047 1.413 1 97.5 216 ASP A C 1
ATOM 1610 O O . ASP A 1 216 ? -6.219 -28.109 1.129 1 97.5 216 ASP A O 1
ATOM 1614 N N . SER A 1 217 ? -6.691 -25.969 0.626 1 97.88 217 SER A N 1
ATOM 1615 C CA . SER A 1 217 ? -6.211 -26.125 -0.744 1 97.88 217 SER A CA 1
ATOM 1616 C C . SER A 1 217 ? -4.941 -25.312 -0.98 1 97.88 217 SER A C 1
ATOM 1618 O O . SER A 1 217 ? -4.414 -25.281 -2.094 1 97.88 217 SER A O 1
ATOM 1620 N N . LEU A 1 218 ? -4.477 -24.656 0.03 1 97.81 218 LEU A N 1
ATOM 1621 C CA . LEU A 1 218 ? -3.324 -23.781 -0.118 1 97.81 218 LEU A CA 1
ATOM 1622 C C . LEU A 1 218 ? -2.127 -24.531 -0.684 1 97.81 218 LEU A C 1
ATOM 1624 O O . LEU A 1 218 ? -1.455 -24.047 -1.597 1 97.81 218 LEU A O 1
ATOM 1628 N N . ALA A 1 219 ? -1.854 -25.688 -0.194 1 96.88 219 ALA A N 1
ATOM 1629 C CA . ALA A 1 219 ? -0.701 -26.453 -0.643 1 96.88 219 ALA A CA 1
ATOM 1630 C C . ALA A 1 219 ? -0.824 -26.812 -2.121 1 96.88 219 ALA A C 1
ATOM 1632 O O . ALA A 1 219 ? 0.136 -26.688 -2.883 1 96.88 219 ALA A O 1
ATOM 1633 N N . LEU A 1 220 ? -2.01 -27.281 -2.527 1 97.56 220 LEU A N 1
ATOM 1634 C CA . LEU A 1 220 ? -2.271 -27.625 -3.92 1 97.56 220 LEU A CA 1
ATOM 1635 C C . LEU A 1 220 ? -2.139 -26.406 -4.82 1 97.56 220 LEU A C 1
ATOM 1637 O O . LEU A 1 220 ? -1.515 -26.484 -5.883 1 97.56 220 LEU A O 1
ATOM 1641 N N . ALA A 1 221 ? -2.727 -25.328 -4.391 1 98.31 221 ALA A N 1
ATOM 1642 C CA . ALA A 1 221 ? -2.662 -24.078 -5.145 1 98.31 221 ALA A CA 1
ATOM 1643 C C . ALA A 1 221 ? -1.218 -23.625 -5.336 1 98.31 221 ALA A C 1
ATOM 1645 O O . ALA A 1 221 ? -0.814 -23.266 -6.445 1 98.31 221 ALA A O 1
ATOM 1646 N N . ALA A 1 222 ? -0.47 -23.656 -4.25 1 98 222 ALA A N 1
ATOM 1647 C CA . ALA A 1 222 ? 0.928 -23.234 -4.293 1 98 222 ALA A CA 1
ATOM 1648 C C . ALA A 1 222 ? 1.742 -24.141 -5.219 1 98 222 ALA A C 1
ATOM 1650 O O . ALA A 1 222 ? 2.576 -23.656 -5.988 1 98 222 ALA A O 1
ATOM 1651 N N . GLN A 1 223 ? 1.505 -25.391 -5.145 1 97.75 223 GLN A N 1
ATOM 1652 C CA . GLN A 1 223 ? 2.236 -26.359 -5.969 1 97.75 223 GLN A CA 1
ATOM 1653 C C . GLN A 1 223 ? 1.939 -26.141 -7.449 1 97.75 223 GLN A C 1
ATOM 1655 O O . GLN A 1 223 ? 2.848 -26.188 -8.281 1 97.75 223 GLN A O 1
ATOM 1660 N N . ASN A 1 224 ? 0.655 -26 -7.785 1 98.12 224 ASN A N 1
ATOM 1661 C CA . ASN A 1 224 ? 0.282 -25.812 -9.18 1 98.12 224 ASN A CA 1
ATOM 1662 C C . ASN A 1 224 ? 0.785 -24.484 -9.727 1 98.12 224 ASN A C 1
ATOM 1664 O O . ASN A 1 224 ? 1.188 -24.391 -10.891 1 98.12 224 ASN A O 1
ATOM 1668 N N . ALA A 1 225 ? 0.748 -23.453 -8.906 1 98.38 225 ALA A N 1
ATOM 1669 C CA . ALA A 1 225 ? 1.35 -22.188 -9.297 1 98.38 225 ALA A CA 1
ATOM 1670 C C . ALA A 1 225 ? 2.842 -22.344 -9.562 1 98.38 225 ALA A C 1
ATOM 1672 O O . ALA A 1 225 ? 3.361 -21.812 -10.547 1 98.38 225 ALA A O 1
ATOM 1673 N N . PHE A 1 226 ? 3.51 -23.062 -8.688 1 98.12 226 PHE A N 1
ATOM 1674 C CA . PHE A 1 226 ? 4.93 -23.359 -8.852 1 98.12 226 PHE A CA 1
ATOM 1675 C C . PHE A 1 226 ? 5.195 -24.031 -10.188 1 98.12 226 PHE A C 1
ATOM 1677 O O . PHE A 1 226 ? 6.078 -23.609 -10.938 1 98.12 226 PHE A O 1
ATOM 1684 N N . ASP A 1 227 ? 4.461 -25.016 -10.461 1 96.44 227 ASP A N 1
ATOM 1685 C CA . ASP A 1 227 ? 4.609 -25.75 -11.711 1 96.44 227 ASP A CA 1
ATOM 1686 C C . ASP A 1 227 ? 4.414 -24.844 -12.914 1 96.44 227 ASP A C 1
ATOM 1688 O O . ASP A 1 227 ? 5.16 -24.938 -13.898 1 96.44 227 ASP A O 1
ATOM 1692 N N . ALA A 1 228 ? 3.455 -23.984 -12.844 1 96.5 228 ALA A N 1
ATOM 1693 C CA . ALA A 1 228 ? 3.164 -23.062 -13.938 1 96.5 228 ALA A CA 1
ATOM 1694 C C . ALA A 1 228 ? 4.297 -22.062 -14.125 1 96.5 228 ALA A C 1
ATOM 1696 O O . ALA A 1 228 ? 4.691 -21.766 -15.25 1 96.5 228 ALA A O 1
ATOM 1697 N N . VAL A 1 229 ? 4.797 -21.531 -13.023 1 96.31 229 VAL A N 1
ATOM 1698 C CA . VAL A 1 229 ? 5.891 -20.578 -13.094 1 96.31 229 VAL A CA 1
ATOM 1699 C C . VAL A 1 229 ? 7.125 -21.234 -13.703 1 96.31 229 VAL A C 1
ATOM 1701 O O . VAL A 1 229 ? 7.812 -20.641 -14.531 1 96.31 229 VAL A O 1
ATOM 1704 N N . LEU A 1 230 ? 7.387 -22.469 -13.344 1 93.75 230 LEU A N 1
ATOM 1705 C CA . LEU A 1 230 ? 8.531 -23.188 -13.898 1 93.75 230 LEU A CA 1
ATOM 1706 C C . LEU A 1 230 ? 8.383 -23.359 -15.406 1 93.75 230 LEU A C 1
ATOM 1708 O O . LEU A 1 230 ? 9.367 -23.266 -16.141 1 93.75 230 LEU A O 1
ATOM 1712 N N . THR A 1 231 ? 7.172 -23.641 -15.797 1 91.5 231 THR A N 1
ATOM 1713 C CA . THR A 1 231 ? 6.895 -23.766 -17.219 1 91.5 231 THR A CA 1
ATOM 1714 C C . THR A 1 231 ? 7.266 -22.484 -17.969 1 91.5 231 THR A C 1
ATOM 1716 O O . THR A 1 231 ? 7.805 -22.547 -19.078 1 91.5 231 THR A O 1
ATOM 1719 N N . VAL A 1 232 ? 7.031 -21.359 -17.359 1 89.19 232 VAL A N 1
ATOM 1720 C CA . VAL A 1 232 ? 7.32 -20.062 -17.953 1 89.19 232 VAL A CA 1
ATOM 1721 C C . VAL A 1 232 ? 8.828 -19.797 -17.922 1 89.19 232 VAL A C 1
ATOM 1723 O O . VAL A 1 232 ? 9.398 -19.281 -18.875 1 89.19 232 VAL A O 1
ATOM 1726 N N . LEU A 1 233 ? 9.492 -20.141 -16.844 1 88.94 233 LEU A N 1
ATOM 1727 C CA . LEU A 1 233 ? 10.914 -19.875 -16.656 1 88.94 233 LEU A CA 1
ATOM 1728 C C . LEU A 1 233 ? 11.75 -20.688 -17.625 1 88.94 233 LEU A C 1
ATOM 1730 O O . LEU A 1 233 ? 12.742 -20.188 -18.172 1 88.94 233 LEU A O 1
ATOM 1734 N N . TYR A 1 234 ? 11.469 -21.906 -17.844 1 84.19 234 TYR A N 1
ATOM 1735 C CA . TYR A 1 234 ? 12.312 -22.828 -18.609 1 84.19 234 TYR A CA 1
ATOM 1736 C C . TYR A 1 234 ? 12.031 -22.719 -20.094 1 84.19 234 TYR A C 1
ATOM 1738 O O . TYR A 1 234 ? 12.758 -23.281 -20.922 1 84.19 234 TYR A O 1
ATOM 1746 N N . GLN A 1 235 ? 11.078 -22.109 -20.531 1 71.06 235 GLN A N 1
ATOM 1747 C CA . GLN A 1 235 ? 10.828 -21.938 -21.953 1 71.06 235 GLN A CA 1
ATOM 1748 C C . GLN A 1 235 ? 11.438 -20.656 -22.484 1 71.06 235 GLN A C 1
ATOM 1750 O O . GLN A 1 235 ? 11.516 -20.438 -23.688 1 71.06 235 GLN A O 1
ATOM 1755 N N . GLU A 1 236 ? 11.711 -19.719 -21.516 1 55.78 236 GLU A N 1
ATOM 1756 C CA . GLU A 1 236 ? 12.297 -18.484 -22 1 55.78 236 GLU A CA 1
ATOM 1757 C C . GLU A 1 236 ? 13.664 -18.719 -22.625 1 55.78 236 GLU A C 1
ATOM 1759 O O . GLU A 1 236 ? 14.641 -19 -21.922 1 55.78 236 GLU A O 1
ATOM 1764 N N .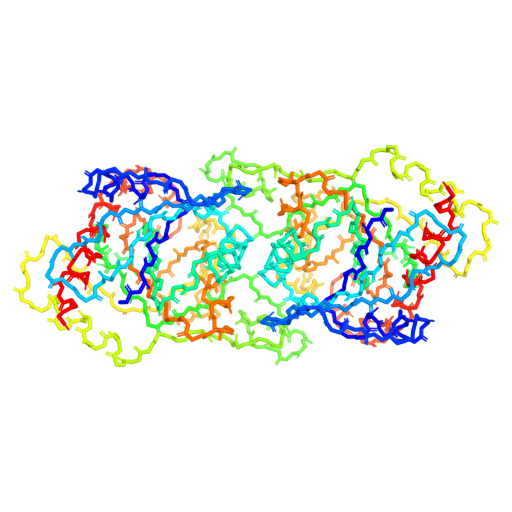 ASN A 1 237 ? 13.711 -19.469 -23.797 1 46.03 237 ASN A N 1
ATOM 1765 C CA . ASN A 1 237 ? 14.859 -19.453 -24.688 1 46.03 237 ASN A CA 1
ATOM 1766 C C . ASN A 1 237 ? 15.078 -18.062 -25.297 1 46.03 237 ASN A C 1
ATOM 1768 O O . ASN A 1 237 ? 14.117 -17.359 -25.609 1 46.03 237 ASN A O 1
ATOM 1772 N N . MET B 1 1 ? 19.781 15.773 13.281 1 94.25 1 MET B N 1
ATOM 1773 C CA . MET B 1 1 ? 18.656 14.883 12.992 1 94.25 1 MET B CA 1
ATOM 1774 C C . MET B 1 1 ? 18.219 15.023 11.539 1 94.25 1 MET B C 1
ATOM 1776 O O . MET B 1 1 ? 18.219 16.125 10.984 1 94.25 1 MET B O 1
ATOM 1780 N N . LYS B 1 2 ? 17.953 13.961 10.859 1 97.06 2 LYS B N 1
ATOM 1781 C CA . LYS B 1 2 ? 17.391 13.969 9.516 1 97.06 2 LYS B CA 1
ATOM 1782 C C . LYS B 1 2 ? 15.867 13.867 9.57 1 97.06 2 LYS B C 1
ATOM 1784 O O . LYS B 1 2 ? 15.32 12.883 10.078 1 97.06 2 LYS B O 1
ATOM 1789 N N . VAL B 1 3 ? 15.148 14.852 8.984 1 97.81 3 VAL B N 1
ATOM 1790 C CA . VAL B 1 3 ? 13.688 14.914 9.047 1 97.81 3 VAL B CA 1
ATOM 1791 C C . VAL B 1 3 ? 13.109 14.93 7.637 1 97.81 3 VAL B C 1
ATOM 1793 O O . VAL B 1 3 ? 13.625 15.617 6.754 1 97.81 3 VAL B O 1
ATOM 1796 N N . ALA B 1 4 ? 12.102 14.172 7.406 1 98.62 4 ALA B N 1
ATOM 1797 C CA . ALA B 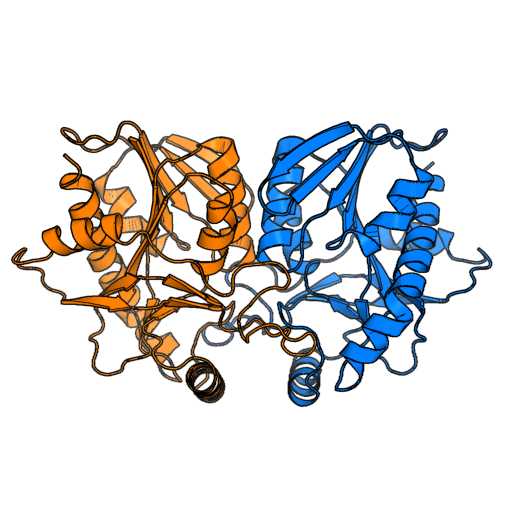1 4 ? 11.352 14.211 6.156 1 98.62 4 ALA B CA 1
ATOM 1798 C C . ALA B 1 4 ? 9.898 14.609 6.402 1 98.62 4 ALA B C 1
ATOM 1800 O O . ALA B 1 4 ? 9.219 14.016 7.238 1 98.62 4 ALA B O 1
ATOM 1801 N N . ILE B 1 5 ? 9.461 15.625 5.715 1 98.56 5 ILE B N 1
ATOM 1802 C CA . ILE B 1 5 ? 8.062 16.016 5.691 1 98.56 5 ILE B CA 1
ATOM 1803 C C . ILE B 1 5 ? 7.375 15.422 4.469 1 98.56 5 ILE B C 1
ATOM 1805 O O . ILE B 1 5 ? 7.754 15.711 3.332 1 98.56 5 ILE B O 1
ATOM 1809 N N . VAL B 1 6 ? 6.359 14.609 4.684 1 98.88 6 VAL B N 1
ATOM 1810 C CA . VAL B 1 6 ? 5.742 13.844 3.605 1 98.88 6 VAL B CA 1
ATOM 1811 C C . VAL B 1 6 ? 4.277 14.25 3.451 1 98.88 6 VAL B C 1
ATOM 1813 O O . VAL B 1 6 ? 3.523 14.242 4.426 1 98.88 6 VAL B O 1
ATOM 1816 N N . ALA B 1 7 ? 3.859 14.57 2.295 1 98.81 7 ALA B N 1
ATOM 1817 C CA . ALA B 1 7 ? 2.459 14.789 1.943 1 98.81 7 ALA B CA 1
ATOM 1818 C C . ALA B 1 7 ? 2.104 14.094 0.632 1 98.81 7 ALA B C 1
ATOM 1820 O O . ALA B 1 7 ? 2.982 13.82 -0.187 1 98.81 7 ALA B O 1
ATOM 1821 N N . ALA B 1 8 ? 0.838 13.828 0.442 1 98.69 8 ALA B N 1
ATOM 1822 C CA . ALA B 1 8 ? 0.402 13.047 -0.71 1 98.69 8 ALA B CA 1
ATOM 1823 C C . ALA B 1 8 ? 0.31 13.914 -1.962 1 98.69 8 ALA B C 1
ATOM 1825 O O . ALA B 1 8 ? 0.611 13.453 -3.066 1 98.69 8 ALA B O 1
ATOM 1826 N N . MET B 1 9 ? -0.08 15.156 -1.782 1 97.94 9 MET B N 1
ATOM 1827 C CA . MET B 1 9 ? -0.406 16.016 -2.918 1 97.94 9 MET B CA 1
ATOM 1828 C C . MET B 1 9 ? 0.468 17.266 -2.924 1 97.94 9 MET B C 1
ATOM 1830 O O . MET B 1 9 ? 0.851 17.766 -1.864 1 97.94 9 MET B O 1
ATOM 1834 N N . GLN B 1 10 ? 0.684 17.797 -4.055 1 96.12 10 GLN B N 1
ATOM 1835 C CA . GLN B 1 10 ? 1.463 19.016 -4.211 1 96.12 10 GLN B CA 1
ATOM 1836 C C . GLN B 1 10 ? 0.824 20.172 -3.453 1 96.12 10 GLN B C 1
ATOM 1838 O O . GLN B 1 10 ? 1.525 21 -2.871 1 96.12 10 GLN B O 1
ATOM 1843 N N . GLU B 1 11 ? -0.521 20.219 -3.424 1 96.5 11 GLU B N 1
ATOM 1844 C CA . GLU B 1 11 ? -1.258 21.281 -2.734 1 96.5 11 GLU B CA 1
ATOM 1845 C C . GLU B 1 11 ? -0.94 21.281 -1.241 1 96.5 11 GLU B C 1
ATOM 1847 O O . GLU B 1 11 ? -0.917 22.344 -0.612 1 96.5 11 GLU B O 1
ATOM 1852 N N . GLU B 1 12 ? -0.642 20.156 -0.712 1 98 12 GLU B N 1
ATOM 1853 C CA . GLU B 1 12 ? -0.367 20.016 0.715 1 98 12 GLU B CA 1
ATOM 1854 C C . GLU B 1 12 ? 1.069 20.406 1.041 1 98 12 GLU B C 1
ATOM 1856 O O . GLU B 1 12 ? 1.362 20.844 2.16 1 98 12 GLU B O 1
ATOM 1861 N N . LEU B 1 13 ? 1.948 20.359 0.053 1 97.12 13 LEU B N 1
ATOM 1862 C CA . LEU B 1 13 ? 3.355 20.688 0.259 1 97.12 13 LEU B CA 1
ATOM 1863 C C . LEU B 1 13 ? 3.643 22.125 -0.122 1 97.12 13 LEU B C 1
ATOM 1865 O O . LEU B 1 13 ? 4.703 22.672 0.213 1 97.12 13 LEU B O 1
ATOM 1869 N N . ALA B 1 14 ? 2.699 22.734 -0.79 1 96.31 14 ALA B N 1
ATOM 1870 C CA . ALA B 1 14 ? 2.908 24.062 -1.368 1 96.31 14 ALA B CA 1
ATOM 1871 C C . ALA B 1 14 ? 3.369 25.062 -0.308 1 96.31 14 ALA B C 1
ATOM 1873 O O . ALA B 1 14 ? 4.348 25.781 -0.51 1 96.31 14 ALA B O 1
ATOM 1874 N N . PRO B 1 15 ? 2.773 25.125 0.872 1 97.38 15 PRO B N 1
ATOM 1875 C CA . PRO B 1 15 ? 3.236 26.094 1.869 1 97.38 15 PRO B CA 1
ATOM 1876 C C . PRO B 1 15 ? 4.664 25.812 2.334 1 97.38 15 PRO B C 1
ATOM 1878 O O . PRO B 1 15 ? 5.406 26.75 2.643 1 97.38 15 PRO B O 1
ATOM 1881 N N . PHE B 1 16 ? 5.086 24.562 2.379 1 97.62 16 PHE B N 1
ATOM 1882 C CA . PHE B 1 16 ? 6.445 24.203 2.773 1 97.62 16 PHE B CA 1
ATOM 1883 C C . PHE B 1 16 ? 7.449 24.641 1.715 1 97.62 16 PHE B C 1
ATOM 1885 O O . PHE B 1 16 ? 8.508 25.188 2.043 1 97.62 16 PHE B O 1
ATOM 1892 N N . ARG B 1 17 ? 7.09 24.328 0.501 1 95.5 17 ARG B N 1
ATOM 1893 C CA . ARG B 1 17 ? 7.965 24.703 -0.604 1 95.5 17 ARG B CA 1
ATOM 1894 C C . ARG B 1 17 ? 8.188 26.203 -0.652 1 95.5 17 ARG B C 1
ATOM 1896 O O . ARG B 1 17 ? 9.289 26.672 -0.944 1 95.5 17 ARG B O 1
ATOM 1903 N N . GLN B 1 18 ? 7.121 26.906 -0.424 1 95.31 18 GLN B N 1
ATOM 1904 C CA . GLN B 1 18 ? 7.215 28.375 -0.403 1 95.31 18 GLN B CA 1
ATOM 1905 C C . GLN B 1 18 ? 8.109 28.844 0.738 1 95.31 18 GLN B C 1
ATOM 1907 O O . GLN B 1 18 ? 8.891 29.781 0.57 1 95.31 18 GLN B O 1
ATOM 1912 N N . HIS B 1 19 ? 8.102 28.25 1.837 1 95.94 19 HIS B N 1
ATOM 1913 C CA . HIS B 1 19 ? 8.805 28.672 3.047 1 95.94 19 HIS B CA 1
ATOM 1914 C C . HIS B 1 19 ? 10.289 28.328 2.971 1 95.94 19 HIS B C 1
ATOM 1916 O O . HIS B 1 19 ? 11.133 29.156 3.307 1 95.94 19 HIS B O 1
ATOM 1922 N N . PHE B 1 20 ? 10.617 27.109 2.529 1 95.12 20 PHE B N 1
ATOM 1923 C CA . PHE B 1 20 ? 11.992 26.641 2.615 1 95.12 20 PHE B CA 1
ATOM 1924 C C . PHE B 1 20 ? 12.766 27 1.352 1 95.12 20 PHE B C 1
ATOM 1926 O O . PHE B 1 20 ? 14 26.984 1.352 1 95.12 20 PHE B O 1
ATOM 1933 N N . GLY B 1 21 ? 12.102 27.312 0.258 1 88.31 21 GLY B N 1
ATOM 1934 C CA . GLY B 1 21 ? 12.758 27.828 -0.935 1 88.31 21 GLY B CA 1
ATOM 1935 C C . GLY B 1 21 ? 13.359 26.75 -1.803 1 88.31 21 GLY B C 1
ATOM 1936 O O . GLY B 1 21 ? 12.68 25.781 -2.148 1 88.31 21 GLY B O 1
ATOM 1937 N N . ALA B 1 22 ? 14.781 26.984 -1.949 1 73.38 22 ALA B N 1
ATOM 1938 C CA . ALA B 1 22 ? 15.492 26.156 -2.924 1 73.38 22 ALA B CA 1
ATOM 1939 C C . ALA B 1 22 ? 15.414 24.688 -2.557 1 73.38 22 ALA B C 1
ATOM 1941 O O . ALA B 1 22 ? 15.523 24.328 -1.382 1 73.38 22 ALA B O 1
ATOM 1942 N N . LYS B 1 23 ? 15.289 23.938 -3.604 1 89.25 23 LYS B N 1
ATOM 1943 C CA . LYS B 1 23 ? 15.133 22.5 -3.471 1 89.25 23 LYS B CA 1
ATOM 1944 C C . LYS B 1 23 ? 16.109 21.75 -4.367 1 89.25 23 LYS B C 1
ATOM 1946 O O . LYS B 1 23 ? 16.406 22.188 -5.484 1 89.25 23 LYS B O 1
ATOM 1951 N N . GLN B 1 24 ? 16.734 20.781 -3.811 1 97 24 GLN B N 1
ATOM 1952 C CA . GLN B 1 24 ? 17.531 19.844 -4.582 1 97 24 GLN B CA 1
ATOM 1953 C C . GLN B 1 24 ? 16.828 18.5 -4.707 1 97 24 GLN B C 1
ATOM 1955 O O . GLN B 1 24 ? 16.5 17.859 -3.699 1 97 24 GLN B O 1
ATOM 1960 N N . LEU B 1 25 ? 16.656 18.094 -5.938 1 97.88 25 LEU B N 1
ATOM 1961 C CA . LEU B 1 25 ? 16.062 16.781 -6.152 1 97.88 25 LEU B CA 1
ATOM 1962 C C . LEU B 1 25 ? 17.016 15.664 -5.699 1 97.88 25 LEU B C 1
ATOM 1964 O O . LEU B 1 25 ? 18.156 15.609 -6.133 1 97.88 25 LEU B O 1
ATOM 1968 N N . VAL B 1 26 ? 16.531 14.789 -4.867 1 98 26 VAL B N 1
ATOM 1969 C CA . VAL B 1 26 ? 17.312 13.688 -4.312 1 98 26 VAL B CA 1
ATOM 1970 C C . VAL B 1 26 ? 16.906 12.375 -4.992 1 98 26 VAL B C 1
ATOM 1972 O O . VAL B 1 26 ? 17.766 11.531 -5.273 1 98 26 VAL B O 1
ATOM 1975 N N . PHE B 1 27 ? 15.656 12.273 -5.199 1 98.31 27 PHE B N 1
ATOM 1976 C CA . PHE B 1 27 ? 15.133 11.016 -5.727 1 98.31 27 PHE B CA 1
ATOM 1977 C C . PHE B 1 27 ? 13.734 11.219 -6.309 1 98.31 27 PHE B C 1
ATOM 1979 O O . PHE B 1 27 ? 12.938 11.984 -5.773 1 98.31 27 PHE B O 1
ATOM 1986 N N . GLU B 1 28 ? 13.453 10.539 -7.457 1 98.25 28 GLU B N 1
ATOM 1987 C CA . GLU B 1 28 ? 12.117 10.555 -8.055 1 98.25 28 GLU B CA 1
ATOM 1988 C C . GLU B 1 28 ? 11.805 9.227 -8.734 1 98.25 28 GLU B C 1
ATOM 1990 O O . GLU B 1 28 ? 12.539 8.781 -9.617 1 98.25 28 GLU B O 1
ATOM 1995 N N . GLN B 1 29 ? 10.789 8.586 -8.328 1 98.12 29 GLN B N 1
ATOM 1996 C CA . GLN B 1 29 ? 10.273 7.348 -8.898 1 98.12 29 GLN B CA 1
ATOM 1997 C C . GLN B 1 29 ? 8.789 7.172 -8.578 1 98.12 29 GLN B C 1
ATOM 1999 O O . GLN B 1 29 ? 8.359 7.441 -7.457 1 98.12 29 GLN B O 1
ATOM 2004 N N . ALA B 1 30 ? 8.047 6.672 -9.602 1 97.06 30 ALA B N 1
ATOM 2005 C CA . ALA B 1 30 ? 6.594 6.59 -9.438 1 97.06 30 ALA B CA 1
ATOM 2006 C C . ALA B 1 30 ? 6.012 7.934 -9.016 1 97.06 30 ALA B C 1
ATOM 2008 O O . ALA B 1 30 ? 6.254 8.953 -9.656 1 97.06 30 ALA B O 1
ATOM 2009 N N . LYS B 1 31 ? 5.277 7.973 -7.906 1 98.12 31 LYS B N 1
ATOM 2010 C CA . LYS B 1 31 ? 4.699 9.227 -7.434 1 98.12 31 LYS B CA 1
ATOM 2011 C C . LYS B 1 31 ? 5.559 9.852 -6.336 1 98.12 31 LYS B C 1
ATOM 2013 O O . LYS B 1 31 ? 5.289 10.969 -5.891 1 98.12 31 LYS B O 1
ATOM 2018 N N . THR B 1 32 ? 6.641 9.18 -5.984 1 98.75 32 THR B N 1
ATOM 2019 C CA . THR B 1 32 ? 7.492 9.672 -4.906 1 98.75 32 THR B CA 1
ATOM 2020 C C . THR B 1 32 ? 8.5 10.695 -5.43 1 98.75 32 THR B C 1
ATOM 2022 O O . THR B 1 32 ? 9.219 10.422 -6.398 1 98.75 32 THR B O 1
ATOM 2025 N N . ARG B 1 33 ? 8.508 11.828 -4.855 1 98.44 33 ARG B N 1
ATOM 2026 C CA . ARG B 1 33 ? 9.5 12.867 -5.125 1 98.44 33 ARG B CA 1
ATOM 2027 C C . ARG B 1 33 ? 10.117 13.383 -3.828 1 98.44 33 ARG B C 1
ATOM 2029 O O . ARG B 1 33 ? 9.406 13.875 -2.947 1 98.44 33 ARG B O 1
ATOM 2036 N N . ILE B 1 34 ? 11.438 13.211 -3.674 1 98.62 34 ILE B N 1
ATOM 2037 C CA . ILE B 1 34 ? 12.164 13.633 -2.48 1 98.62 34 ILE B CA 1
ATOM 2038 C C . ILE B 1 34 ? 13.062 14.812 -2.816 1 98.62 34 ILE B C 1
ATOM 2040 O O . ILE B 1 34 ? 13.914 14.719 -3.703 1 98.62 34 ILE B O 1
ATOM 2044 N N . GLU B 1 35 ? 12.859 15.852 -2.104 1 98.5 35 GLU B N 1
ATOM 2045 C CA . GLU B 1 35 ? 13.648 17.062 -2.312 1 98.5 35 GLU B CA 1
ATOM 2046 C C . GLU B 1 35 ? 14.305 17.516 -1.013 1 98.5 35 GLU B C 1
ATOM 2048 O O . GLU B 1 35 ? 13.648 17.594 0.028 1 98.5 35 GLU B O 1
ATOM 2053 N N . ALA B 1 36 ? 15.578 17.812 -1.083 1 98.38 36 ALA B N 1
ATOM 2054 C CA . ALA B 1 36 ? 16.281 18.375 0.064 1 98.38 36 ALA B CA 1
ATOM 2055 C C . ALA B 1 36 ? 16.125 19.891 0.117 1 98.38 36 ALA B C 1
ATOM 2057 O O . ALA B 1 36 ? 16.156 20.562 -0.917 1 98.38 36 ALA B O 1
ATOM 2058 N N . VAL B 1 37 ? 15.938 20.391 1.304 1 97.56 37 VAL B N 1
ATOM 2059 C CA . VAL B 1 37 ? 15.867 21.828 1.532 1 97.56 37 VAL B CA 1
ATOM 2060 C C . VAL B 1 37 ? 16.797 22.219 2.674 1 97.56 37 VAL B C 1
ATOM 2062 O O . VAL B 1 37 ? 17.312 21.344 3.385 1 97.56 37 VAL B O 1
ATOM 2065 N N . ASN B 1 38 ? 17.047 23.516 2.797 1 95.12 38 ASN B N 1
ATOM 2066 C CA . ASN B 1 38 ? 17.875 23.984 3.908 1 95.12 38 ASN B CA 1
ATOM 2067 C C . ASN B 1 38 ? 17.141 23.859 5.242 1 95.12 38 ASN B C 1
ATOM 2069 O O . ASN B 1 38 ? 16.047 24.406 5.402 1 95.12 38 ASN B O 1
ATOM 2073 N N . PRO B 1 39 ? 17.766 23.172 6.098 1 93.62 39 PRO B N 1
ATOM 2074 C CA . PRO B 1 39 ? 17.109 23.078 7.402 1 93.62 39 PRO B CA 1
ATOM 2075 C C . PRO B 1 39 ? 17.047 24.406 8.133 1 93.62 39 PRO B C 1
ATOM 2077 O O . PRO B 1 39 ? 17.828 25.312 7.848 1 93.62 39 PRO B O 1
ATOM 2080 N N . PRO B 1 40 ? 16.031 24.531 9.062 1 90.12 40 PRO B N 1
ATOM 2081 C CA . PRO B 1 40 ? 15.984 25.766 9.836 1 90.12 40 PRO B CA 1
ATOM 2082 C C . PRO B 1 40 ? 17.219 25.953 10.727 1 90.12 40 PRO B C 1
ATOM 2084 O O . PRO B 1 40 ? 17.688 25 11.336 1 90.12 40 PRO B O 1
ATOM 2087 N N . GLU B 1 41 ? 17.625 27.141 10.773 1 88.31 41 GLU B N 1
ATOM 2088 C CA . GLU B 1 41 ? 18.797 27.453 11.586 1 88.31 41 GLU B CA 1
ATOM 2089 C C . GLU B 1 41 ? 18.469 27.359 13.078 1 88.31 41 GLU B C 1
ATOM 2091 O O . GLU B 1 41 ? 17.328 27.609 13.484 1 88.31 41 GLU B O 1
ATOM 2096 N N . GLY B 1 42 ? 19.406 26.969 13.812 1 88.38 42 GLY B N 1
ATOM 2097 C CA . GLY B 1 42 ? 19.25 26.969 15.258 1 88.38 42 GLY B CA 1
ATOM 2098 C C . GLY B 1 42 ? 18.469 25.766 15.766 1 88.38 42 GLY B C 1
ATOM 2099 O O . GLY B 1 42 ? 18.031 25.75 16.922 1 88.38 42 GLY B O 1
ATOM 2100 N N . THR B 1 43 ? 18.234 24.859 14.836 1 89.06 43 THR B N 1
ATOM 2101 C CA . THR B 1 43 ? 17.562 23.625 15.25 1 89.06 43 THR B CA 1
ATOM 2102 C C . THR B 1 43 ? 18.5 22.438 15.188 1 89.06 43 THR B C 1
ATOM 2104 O O . THR B 1 43 ? 19.625 22.547 14.688 1 89.06 43 THR B O 1
ATOM 2107 N N . GLY B 1 44 ? 18.109 21.422 15.773 1 91.25 44 GLY B N 1
ATOM 2108 C CA . GLY B 1 44 ? 18.906 20.203 15.75 1 91.25 44 GLY B CA 1
ATOM 2109 C C . GLY B 1 44 ? 18.719 19.406 14.477 1 91.25 44 GLY B C 1
ATOM 2110 O O . GLY B 1 44 ? 19.188 18.266 14.383 1 91.25 44 GLY B O 1
ATOM 2111 N N . ILE B 1 45 ? 18.109 20.016 13.523 1 94.81 45 ILE B N 1
ATOM 2112 C CA . ILE B 1 45 ? 17.859 19.328 12.258 1 94.81 45 ILE B CA 1
ATOM 2113 C C . ILE B 1 45 ? 19.047 19.562 11.32 1 94.81 45 ILE B C 1
ATOM 2115 O O . ILE B 1 45 ? 19.312 20.688 10.914 1 94.81 45 ILE B O 1
ATOM 2119 N N . SER B 1 46 ? 19.734 18.516 10.977 1 95.88 46 SER B N 1
ATOM 2120 C CA . SER B 1 46 ? 20.906 18.609 10.117 1 95.88 46 SER B CA 1
ATOM 2121 C C . SER B 1 46 ? 20.531 18.5 8.641 1 95.88 46 SER B C 1
ATOM 2123 O O . SER B 1 46 ? 21.203 19.078 7.781 1 95.88 46 SER B O 1
ATOM 2125 N N . GLN B 1 47 ? 19.469 17.703 8.344 1 97.19 47 GLN B N 1
ATOM 2126 C CA . GLN B 1 47 ? 18.953 17.531 6.988 1 97.19 47 GLN B CA 1
ATOM 2127 C C . GLN B 1 47 ? 17.422 17.531 6.984 1 97.19 47 GLN B C 1
ATOM 2129 O O . GLN B 1 47 ? 16.797 16.953 7.879 1 97.19 47 GLN B O 1
ATOM 2134 N N . LEU B 1 48 ? 16.875 18.219 6.047 1 97.88 48 LEU B N 1
ATOM 2135 C CA . LEU B 1 48 ? 15.43 18.328 5.91 1 97.88 48 LEU B CA 1
ATOM 2136 C C . LEU B 1 48 ? 14.992 18 4.484 1 97.88 48 LEU B C 1
ATOM 2138 O O . LEU B 1 48 ? 15.609 18.469 3.521 1 97.88 48 LEU B O 1
ATOM 2142 N N . TYR B 1 49 ? 13.945 17.188 4.359 1 98.5 49 TYR B N 1
ATOM 2143 C CA . TYR B 1 49 ? 13.445 16.766 3.057 1 98.5 49 TYR B CA 1
ATOM 2144 C C . TYR B 1 49 ? 11.953 17.031 2.938 1 98.5 49 TYR B C 1
ATOM 2146 O O . TYR B 1 49 ? 11.195 16.828 3.893 1 98.5 49 TYR B O 1
ATOM 2154 N N . LEU B 1 50 ? 11.523 17.578 1.817 1 98.5 50 LEU B N 1
ATOM 2155 C CA . LEU B 1 50 ? 10.125 17.609 1.399 1 98.5 50 LEU B CA 1
ATOM 2156 C C . LEU B 1 50 ? 9.82 16.469 0.438 1 98.5 50 LEU B C 1
ATOM 2158 O O . LEU B 1 50 ? 10.531 16.266 -0.553 1 98.5 50 LEU B O 1
ATOM 2162 N N . VAL B 1 51 ? 8.766 15.742 0.747 1 98.75 51 VAL B N 1
ATOM 2163 C CA . VAL B 1 51 ? 8.516 14.516 0.004 1 98.75 51 VAL B CA 1
ATOM 2164 C C . VAL B 1 51 ? 7.055 14.461 -0.437 1 98.75 51 VAL B C 1
ATOM 2166 O O . VAL B 1 51 ? 6.145 14.602 0.384 1 98.75 51 VAL B O 1
ATOM 2169 N N . GLU B 1 52 ? 6.848 14.297 -1.688 1 98.69 52 GLU B N 1
ATOM 2170 C CA . GLU B 1 52 ? 5.535 13.961 -2.23 1 98.69 52 GLU B CA 1
ATOM 2171 C C . GLU B 1 52 ? 5.379 12.453 -2.406 1 98.69 52 GLU B C 1
ATOM 2173 O O . GLU B 1 52 ? 6.156 11.82 -3.123 1 98.69 52 GLU B O 1
ATOM 2178 N N . SER B 1 53 ? 4.422 11.875 -1.796 1 98.75 53 SER B N 1
ATOM 2179 C CA . SER B 1 53 ? 4.309 10.422 -1.792 1 98.75 53 SER B CA 1
ATOM 2180 C C . SER B 1 53 ? 3.352 9.938 -2.879 1 98.75 53 SER B C 1
ATOM 2182 O O . SER B 1 53 ? 3.412 8.781 -3.299 1 98.75 53 SER B O 1
ATOM 2184 N N . GLY B 1 54 ? 2.398 10.859 -3.244 1 98.69 54 GLY B N 1
ATOM 2185 C CA . GLY B 1 54 ? 1.248 10.391 -3.998 1 98.69 54 GLY B CA 1
ATOM 2186 C C . GLY B 1 54 ? 0.127 9.875 -3.115 1 98.69 54 GLY B C 1
ATOM 2187 O O . GLY B 1 54 ? 0.335 9.609 -1.931 1 98.69 54 GLY B O 1
ATOM 2188 N N . ILE B 1 55 ? -1.031 9.711 -3.721 1 98.88 55 ILE B N 1
ATOM 2189 C CA . ILE B 1 55 ? -2.24 9.391 -2.969 1 98.88 55 ILE B CA 1
ATOM 2190 C C . ILE B 1 55 ? -2.391 7.875 -2.857 1 98.88 55 ILE B C 1
ATOM 2192 O O . ILE B 1 55 ? -2.168 7.148 -3.828 1 98.88 55 ILE B O 1
ATOM 2196 N N . GLY B 1 56 ? -2.77 7.422 -1.698 1 98.88 56 GLY B N 1
ATOM 2197 C CA . GLY B 1 56 ? -3.137 6.027 -1.527 1 98.88 56 GLY B CA 1
ATOM 2198 C C . GLY B 1 56 ? -2.09 5.223 -0.779 1 98.88 56 GLY B C 1
ATOM 2199 O O . GLY B 1 56 ? -0.93 5.629 -0.696 1 98.88 56 GLY B O 1
ATOM 2200 N N . LYS B 1 57 ? -2.463 4.023 -0.295 1 98.94 57 LYS B N 1
ATOM 2201 C CA . LYS B 1 57 ? -1.64 3.166 0.551 1 98.94 57 LYS B CA 1
ATOM 2202 C C . LYS B 1 57 ? -0.415 2.66 -0.206 1 98.94 57 LYS B C 1
ATOM 2204 O O . LYS B 1 57 ? 0.694 2.648 0.333 1 98.94 57 LYS B O 1
ATOM 2209 N N . ALA B 1 58 ? -0.625 2.232 -1.472 1 98.94 58 ALA B N 1
ATOM 2210 C CA . ALA B 1 58 ? 0.488 1.684 -2.242 1 98.94 58 ALA B CA 1
ATOM 2211 C C . ALA B 1 58 ? 1.562 2.74 -2.482 1 98.94 58 ALA B C 1
ATOM 2213 O O . ALA B 1 58 ? 2.752 2.479 -2.289 1 98.94 58 ALA B O 1
ATOM 2214 N N . ASN B 1 59 ? 1.15 3.928 -2.869 1 98.94 59 ASN B N 1
ATOM 2215 C CA . ASN B 1 59 ? 2.098 5.02 -3.072 1 98.94 59 ASN B CA 1
ATOM 2216 C C . ASN B 1 59 ? 2.811 5.395 -1.776 1 98.94 59 ASN B C 1
ATOM 2218 O O . ASN B 1 59 ? 4.023 5.605 -1.77 1 98.94 59 ASN B O 1
ATOM 2222 N N . ALA B 1 60 ? 2.061 5.477 -0.709 1 98.94 60 ALA B N 1
ATOM 2223 C CA . ALA B 1 60 ? 2.629 5.844 0.584 1 98.94 60 ALA B CA 1
ATOM 2224 C C . ALA B 1 60 ? 3.656 4.816 1.045 1 98.94 60 ALA B C 1
ATOM 2226 O O . ALA B 1 60 ? 4.723 5.176 1.55 1 98.94 60 ALA B O 1
ATOM 2227 N N . ALA B 1 61 ? 3.314 3.527 0.877 1 98.94 61 ALA B N 1
ATOM 2228 C CA . ALA B 1 61 ? 4.215 2.453 1.287 1 98.94 61 ALA B CA 1
ATOM 2229 C C . ALA B 1 61 ? 5.492 2.459 0.452 1 98.94 61 ALA B C 1
ATOM 2231 O O . ALA B 1 61 ? 6.59 2.299 0.987 1 98.94 61 ALA B O 1
ATOM 2232 N N . ALA B 1 62 ? 5.352 2.637 -0.866 1 98.94 62 ALA B N 1
ATOM 2233 C CA . ALA B 1 62 ? 6.527 2.729 -1.729 1 98.94 62 ALA B CA 1
ATOM 2234 C C . ALA B 1 62 ? 7.402 3.918 -1.342 1 98.94 62 ALA B C 1
ATOM 2236 O O . ALA B 1 62 ? 8.625 3.801 -1.274 1 98.94 62 ALA B O 1
ATOM 2237 N N . CYS B 1 63 ? 6.758 5.031 -1.044 1 98.94 63 CYS B N 1
ATOM 2238 C CA . CYS B 1 63 ? 7.465 6.23 -0.618 1 98.94 63 CYS B CA 1
ATOM 2239 C C . CYS B 1 63 ? 8.266 5.969 0.649 1 98.94 63 CYS B C 1
ATOM 2241 O O . CYS B 1 63 ? 9.438 6.359 0.739 1 98.94 63 CYS B O 1
ATOM 2243 N N . ALA B 1 64 ? 7.645 5.32 1.612 1 98.94 64 ALA B N 1
ATOM 2244 C CA . ALA B 1 64 ? 8.328 4.992 2.859 1 98.94 64 ALA B CA 1
ATOM 2245 C C . ALA B 1 64 ? 9.547 4.113 2.6 1 98.94 64 ALA B C 1
ATOM 2247 O O . ALA B 1 64 ? 10.609 4.316 3.193 1 98.94 64 ALA B O 1
ATOM 2248 N N . ALA B 1 65 ? 9.367 3.131 1.731 1 98.88 65 ALA B N 1
ATOM 2249 C CA . ALA B 1 65 ? 10.469 2.23 1.399 1 98.88 65 ALA B CA 1
ATOM 2250 C C . ALA B 1 65 ? 11.641 2.998 0.799 1 98.88 65 ALA B C 1
ATOM 2252 O O . ALA B 1 65 ? 12.789 2.811 1.211 1 98.88 65 ALA B O 1
ATOM 2253 N N . TRP B 1 66 ? 11.359 3.881 -0.136 1 98.75 66 TRP B N 1
ATOM 2254 C CA . TRP B 1 66 ? 12.422 4.656 -0.776 1 98.75 66 TRP B CA 1
ATOM 2255 C C . TRP B 1 66 ? 13.031 5.652 0.2 1 98.75 66 TRP B C 1
ATOM 2257 O O . TRP B 1 66 ? 14.234 5.91 0.161 1 98.75 66 TRP B O 1
ATOM 2267 N N . LEU B 1 67 ? 12.227 6.211 1.087 1 98.56 67 LEU B N 1
ATOM 2268 C CA . LEU B 1 67 ? 12.75 7.105 2.113 1 98.56 67 LEU B CA 1
ATOM 2269 C C . LEU B 1 67 ? 13.789 6.395 2.979 1 98.56 67 LEU B C 1
ATOM 2271 O O . LEU B 1 67 ? 14.844 6.957 3.279 1 98.56 67 LEU B O 1
ATOM 2275 N N . LEU B 1 68 ? 13.484 5.203 3.371 1 98.5 68 LEU B N 1
ATOM 2276 C CA . LEU B 1 68 ? 14.398 4.43 4.203 1 98.5 68 LEU B CA 1
ATOM 2277 C C . LEU B 1 68 ? 15.688 4.117 3.451 1 98.5 68 LEU B C 1
ATOM 2279 O O . LEU B 1 68 ? 16.766 4.168 4.027 1 98.5 68 LEU B O 1
ATOM 2283 N N . SER B 1 69 ? 15.531 3.875 2.135 1 97.62 69 SER B N 1
ATOM 2284 C CA . SER B 1 69 ? 16.688 3.453 1.346 1 97.62 69 SER B CA 1
ATOM 2285 C C . SER B 1 69 ? 17.531 4.648 0.913 1 97.62 69 SER B C 1
ATOM 2287 O O . SER B 1 69 ? 18.75 4.566 0.857 1 97.62 69 SER B O 1
ATOM 2289 N N . GLN B 1 70 ? 16.875 5.777 0.6 1 97.81 70 GLN B N 1
ATOM 2290 C CA . GLN B 1 70 ? 17.547 6.895 -0.049 1 97.81 70 GLN B CA 1
ATOM 2291 C C . GLN B 1 70 ? 18 7.93 0.975 1 97.81 70 GLN B C 1
ATOM 2293 O O . GLN B 1 70 ? 18.984 8.648 0.749 1 97.81 70 GLN B O 1
ATOM 2298 N N . VAL B 1 71 ? 17.281 8.031 2.092 1 97.75 71 VAL B N 1
ATOM 2299 C CA . VAL B 1 71 ? 17.531 9.117 3.035 1 97.75 71 VAL B CA 1
ATOM 2300 C C . VAL B 1 71 ? 17.844 8.547 4.414 1 97.75 71 VAL B C 1
ATOM 2302 O O . VAL B 1 71 ? 18.812 8.961 5.055 1 97.75 71 VAL B O 1
ATOM 2305 N N . GLY B 1 72 ? 17.125 7.531 4.863 1 98.12 72 GLY B N 1
ATOM 2306 C CA . GLY B 1 72 ? 17.25 7.031 6.223 1 98.12 72 GLY B CA 1
ATOM 2307 C C . GLY B 1 72 ? 16.938 8.078 7.273 1 98.12 72 GLY B C 1
ATOM 2308 O O . GLY B 1 72 ? 17.781 8.391 8.117 1 98.12 72 GLY B O 1
ATOM 2309 N N . PRO B 1 73 ? 15.75 8.641 7.27 1 98.44 73 PRO B N 1
ATOM 2310 C CA . PRO B 1 73 ? 15.422 9.711 8.219 1 98.44 73 PRO B CA 1
ATOM 2311 C C . PRO B 1 73 ? 15.281 9.203 9.656 1 98.44 73 PRO B C 1
ATOM 2313 O O . PRO B 1 73 ? 15 8.023 9.867 1 98.44 73 PRO B O 1
ATOM 2316 N N . ASP B 1 74 ? 15.492 10.125 10.586 1 97.56 74 ASP B N 1
ATOM 2317 C CA . ASP B 1 74 ? 15.234 9.859 12 1 97.56 74 ASP B CA 1
ATOM 2318 C C . ASP B 1 74 ? 13.766 10.07 12.344 1 97.56 74 ASP B C 1
ATOM 2320 O O . ASP B 1 74 ? 13.227 9.414 13.234 1 97.56 74 ASP B O 1
ATOM 2324 N N . LEU B 1 75 ? 13.141 11.023 11.602 1 96.81 75 LEU B N 1
ATOM 2325 C CA . LEU B 1 75 ? 11.758 11.414 11.844 1 96.81 75 LEU B CA 1
ATOM 2326 C C . LEU B 1 75 ? 11.039 11.703 10.539 1 96.81 75 LEU B C 1
ATOM 2328 O O . LEU B 1 75 ? 11.562 12.422 9.68 1 96.81 75 LEU B O 1
ATOM 2332 N N . VAL B 1 76 ? 9.938 11.102 10.414 1 98.31 76 VAL B N 1
ATOM 2333 C CA . VAL B 1 76 ? 9.016 11.453 9.336 1 98.31 76 VAL B CA 1
ATOM 2334 C C . VAL B 1 76 ? 7.789 12.164 9.914 1 98.31 76 VAL B C 1
ATOM 2336 O O . VAL B 1 76 ? 7.168 11.672 10.859 1 98.31 76 VAL B O 1
ATOM 2339 N N . ILE B 1 77 ? 7.5 13.281 9.375 1 97.94 77 ILE B N 1
ATOM 2340 C CA . ILE B 1 77 ? 6.262 13.984 9.688 1 97.94 77 ILE B CA 1
ATOM 2341 C C . ILE B 1 77 ? 5.301 13.898 8.508 1 97.94 77 ILE B C 1
ATOM 2343 O O . ILE B 1 77 ? 5.496 14.57 7.488 1 97.94 77 ILE B O 1
ATOM 2347 N N . ASN B 1 78 ? 4.336 13.031 8.648 1 98.75 78 ASN B N 1
ATOM 2348 C CA . ASN B 1 78 ? 3.262 12.961 7.664 1 98.75 78 ASN B CA 1
ATOM 2349 C C . ASN B 1 78 ? 2.242 14.078 7.863 1 98.75 78 ASN B C 1
ATOM 2351 O O . ASN B 1 78 ? 1.728 14.258 8.969 1 98.75 78 ASN B O 1
ATOM 2355 N N . THR B 1 79 ? 2 14.812 6.793 1 98.75 79 THR B N 1
ATOM 2356 C CA . THR B 1 79 ? 1.141 15.984 6.926 1 98.75 79 THR B CA 1
ATOM 2357 C C . THR B 1 79 ? 0.192 16.094 5.738 1 98.75 79 THR B C 1
ATOM 2359 O O . THR B 1 79 ? 0.113 15.188 4.91 1 98.75 79 THR B O 1
ATOM 2362 N N . GLY B 1 80 ? -0.598 17.156 5.75 1 98.44 80 GLY B N 1
ATOM 2363 C CA . GLY B 1 80 ? -1.615 17.375 4.734 1 98.44 80 GLY B CA 1
ATOM 2364 C C . GLY B 1 80 ? -3.004 17.562 5.312 1 98.44 80 GLY B C 1
ATOM 2365 O O . GLY B 1 80 ? -3.158 18.188 6.371 1 98.44 80 GLY B O 1
ATOM 2366 N N . SER B 1 81 ? -4.023 17.141 4.512 1 98.69 81 SER B N 1
ATOM 2367 C CA . SER B 1 81 ? -5.418 17.297 4.91 1 98.69 81 SER B CA 1
ATOM 2368 C C . SER B 1 81 ? -6.02 15.977 5.363 1 98.69 81 SER B C 1
ATOM 2370 O O . SER B 1 81 ? -5.477 14.906 5.07 1 98.69 81 SER B O 1
ATOM 2372 N N . THR B 1 82 ? -7.062 16.062 6.113 1 98.56 82 THR B N 1
ATOM 2373 C CA . THR B 1 82 ? -7.695 14.844 6.629 1 98.56 82 THR B CA 1
ATOM 2374 C C . THR B 1 82 ? -9.188 15.062 6.84 1 98.56 82 THR B C 1
ATOM 2376 O O . THR B 1 82 ? -9.641 16.203 7.012 1 98.56 82 THR B O 1
ATOM 2379 N N . GLY B 1 83 ? -9.93 13.961 6.707 1 98.69 83 GLY B N 1
ATOM 2380 C CA . GLY B 1 83 ? -11.312 13.953 7.152 1 98.69 83 GLY B CA 1
ATOM 2381 C C . GLY B 1 83 ? -11.461 13.727 8.648 1 98.69 83 GLY B C 1
ATOM 2382 O O . GLY B 1 83 ? -10.602 13.094 9.266 1 98.69 83 GLY B O 1
ATOM 2383 N N . CYS B 1 84 ? -12.562 14.219 9.156 1 98.69 84 CYS B N 1
ATOM 2384 C CA . CYS B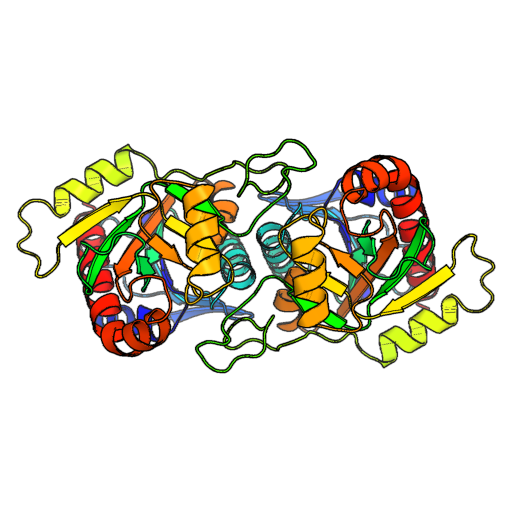 1 84 ? -12.797 14.094 10.594 1 98.69 84 CYS B CA 1
ATOM 2385 C C . CYS B 1 84 ? -14.094 13.359 10.875 1 98.69 84 CYS B C 1
ATOM 2387 O O . CYS B 1 84 ? -15.117 13.617 10.234 1 98.69 84 CYS B O 1
ATOM 2389 N N . PHE B 1 85 ? -14.031 12.422 11.805 1 98.19 85 PHE B N 1
ATOM 2390 C CA . PHE B 1 85 ? -15.203 11.641 12.18 1 98.19 85 PHE B CA 1
ATOM 2391 C C . PHE B 1 85 ? -16.047 12.383 13.219 1 98.19 85 PHE B C 1
ATOM 2393 O O . PHE B 1 85 ? -17.188 12.031 13.461 1 98.19 85 PHE B O 1
ATOM 2400 N N . GLU B 1 86 ? -15.492 13.406 13.883 1 96.94 86 GLU B N 1
ATOM 2401 C CA . GLU B 1 86 ? -16.156 14.164 14.938 1 96.94 86 GLU B CA 1
ATOM 2402 C C . GLU B 1 86 ? -16.75 15.461 14.391 1 96.94 86 GLU B C 1
ATOM 2404 O O . GLU B 1 86 ? -16.016 16.438 14.203 1 96.94 86 GLU B O 1
ATOM 2409 N N . PRO B 1 87 ? -18.031 15.57 14.352 1 93.31 87 PRO B N 1
ATOM 2410 C CA . PRO B 1 87 ? -18.656 16.75 13.742 1 93.31 87 PRO B CA 1
ATOM 2411 C C . PRO B 1 87 ? -18.406 18.016 14.539 1 93.31 87 PRO B C 1
ATOM 2413 O O . PRO B 1 87 ? -18.562 19.125 14.008 1 93.31 87 PRO B O 1
ATOM 2416 N N . SER B 1 88 ? -18.047 17.891 15.797 1 95.38 88 SER B N 1
ATOM 2417 C CA . SER B 1 88 ? -17.875 19.062 16.641 1 95.38 88 SER B CA 1
ATOM 2418 C C . SER B 1 88 ? -16.531 19.734 16.391 1 95.38 88 SER B C 1
ATOM 2420 O O . SER B 1 88 ? -16.297 20.859 16.812 1 95.38 88 SER B O 1
ATOM 2422 N N . VAL B 1 89 ? -15.656 19.062 15.695 1 97.5 89 VAL B N 1
ATOM 2423 C CA . VAL B 1 89 ? -14.344 19.625 15.398 1 97.5 89 VAL B CA 1
ATOM 2424 C C . VAL B 1 89 ? -14.422 20.531 14.172 1 97.5 89 VAL B C 1
ATOM 2426 O O . VAL B 1 89 ? -15.078 20.188 13.188 1 97.5 89 VAL B O 1
ATOM 2429 N N . ALA B 1 90 ? -13.812 21.656 14.188 1 97.81 90 ALA B N 1
ATOM 2430 C CA . ALA B 1 90 ? -13.969 22.672 13.141 1 97.81 90 ALA B CA 1
ATOM 2431 C C . ALA B 1 90 ? -13.078 22.359 11.945 1 97.81 90 ALA B C 1
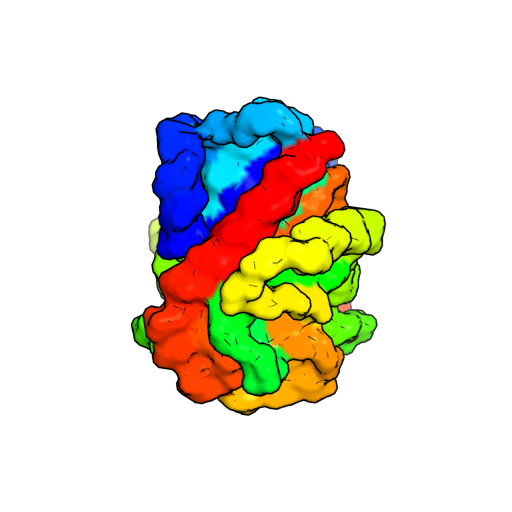ATOM 2433 O O . ALA B 1 90 ? -11.977 21.812 12.102 1 97.81 90 ALA B O 1
ATOM 2434 N N . LEU B 1 91 ? -13.602 22.688 10.758 1 97.94 91 LEU B N 1
ATOM 2435 C CA . LEU B 1 91 ? -12.719 22.719 9.594 1 97.94 91 LEU B CA 1
ATOM 2436 C C . LEU B 1 91 ? -11.531 23.641 9.836 1 97.94 91 LEU B C 1
ATOM 2438 O O . LEU B 1 91 ? -11.68 24.703 10.438 1 97.94 91 LEU B O 1
ATOM 2442 N N . GLY B 1 92 ? -10.359 23.188 9.469 1 98.06 92 GLY B N 1
ATOM 2443 C CA . GLY B 1 92 ? -9.164 24 9.672 1 98.06 92 GLY B CA 1
ATOM 2444 C C . GLY B 1 92 ? -8.43 23.656 10.961 1 98.06 92 GLY B C 1
ATOM 2445 O O . GLY B 1 92 ? -7.258 24 11.117 1 98.06 92 GLY B O 1
ATOM 2446 N N . ASP B 1 93 ? -9.141 23.016 11.914 1 98.44 93 ASP B N 1
ATOM 2447 C CA . ASP B 1 93 ? -8.422 22.531 13.086 1 98.44 93 ASP B CA 1
ATOM 2448 C C . ASP B 1 93 ? -7.363 21.5 12.688 1 98.44 93 ASP B C 1
ATOM 2450 O O . ASP B 1 93 ? -7.371 21 11.562 1 98.44 93 ASP B O 1
ATOM 2454 N N . VAL B 1 94 ? -6.43 21.266 13.648 1 98.19 94 VAL B N 1
ATOM 2455 C CA . VAL B 1 94 ? -5.297 20.391 13.367 1 98.19 94 VAL B CA 1
ATOM 2456 C C . VAL B 1 94 ? -5.402 19.109 14.195 1 98.19 94 VAL B C 1
ATOM 2458 O O . VAL B 1 94 ? -5.762 19.156 15.375 1 98.19 94 VAL B O 1
ATOM 2461 N N . VAL B 1 95 ? -5.129 18.016 13.531 1 98.19 95 VAL B N 1
ATOM 2462 C CA . VAL B 1 95 ? -5.105 16.719 14.203 1 98.19 95 VAL B CA 1
ATOM 2463 C C . VAL B 1 95 ? -3.662 16.234 14.344 1 98.19 95 VAL B C 1
ATOM 2465 O O . VAL B 1 95 ? -2.891 16.266 13.383 1 98.19 95 VAL B O 1
ATOM 2468 N N . ILE B 1 96 ? -3.275 15.852 15.531 1 97.75 96 ILE B N 1
ATOM 2469 C CA . ILE B 1 96 ? -2.066 15.094 15.812 1 97.75 96 ILE B CA 1
ATOM 2470 C C . ILE B 1 96 ? -2.439 13.672 16.25 1 97.75 96 ILE B C 1
ATOM 2472 O O . ILE B 1 96 ? -3.141 13.492 17.25 1 97.75 96 ILE B O 1
ATOM 2476 N N . SER B 1 97 ? -1.96 12.727 15.531 1 98.25 97 SER B N 1
ATOM 2477 C CA . SER B 1 97 ? -2.441 11.375 15.766 1 98.25 97 SER B CA 1
ATOM 2478 C C . SER B 1 97 ? -1.64 10.688 16.859 1 98.25 97 SER B C 1
ATOM 2480 O O . SER B 1 97 ? -0.425 10.867 16.969 1 98.25 97 SER B O 1
ATOM 2482 N N . ASP B 1 98 ? -2.35 9.836 17.641 1 98 98 ASP B N 1
ATOM 2483 C CA . ASP B 1 98 ? -1.684 9.047 18.672 1 98 98 ASP B CA 1
ATOM 2484 C C . ASP B 1 98 ? -1.383 7.637 18.172 1 98 98 ASP B C 1
ATOM 2486 O O . ASP B 1 98 ? -0.538 6.941 18.734 1 98 98 ASP B O 1
ATOM 2490 N N . ARG B 1 99 ? -2.135 7.207 17.172 1 97.88 99 ARG B N 1
ATOM 2491 C CA . ARG B 1 99 ? -1.856 5.918 16.547 1 97.88 99 ARG B CA 1
ATOM 2492 C C . ARG B 1 99 ? -2.473 5.844 15.156 1 97.88 99 ARG B C 1
ATOM 2494 O O . ARG B 1 99 ? -3.342 6.648 14.812 1 97.88 99 ARG B O 1
ATOM 2501 N N . PHE B 1 100 ? -2.012 4.91 14.367 1 98.81 100 PHE B N 1
ATOM 2502 C CA . PHE B 1 100 ? -2.443 4.66 13 1 98.81 100 PHE B CA 1
ATOM 2503 C C . PHE B 1 100 ? -3.145 3.311 12.891 1 98.81 100 PHE B C 1
ATOM 2505 O O . PHE B 1 100 ? -2.652 2.305 13.406 1 98.81 100 PHE B O 1
ATOM 2512 N N . VAL B 1 101 ? -4.32 3.25 12.242 1 98.88 101 VAL B N 1
ATOM 2513 C CA . VAL B 1 101 ? -5.039 2.004 11.992 1 98.88 101 VAL B CA 1
ATOM 2514 C C . VAL B 1 101 ? -5.555 1.985 10.562 1 98.88 101 VAL B C 1
ATOM 2516 O O . VAL B 1 101 ? -5.598 3.023 9.891 1 98.88 101 VAL B O 1
ATOM 2519 N N . TYR B 1 102 ? -5.84 0.785 10.062 1 98.94 102 TYR B N 1
ATOM 2520 C CA . TYR B 1 102 ? -6.527 0.667 8.781 1 98.94 102 TYR B CA 1
ATOM 2521 C C . TYR B 1 102 ? -8.031 0.542 8.977 1 98.94 102 TYR B C 1
ATOM 2523 O O . TYR B 1 102 ? -8.492 -0.056 9.953 1 98.94 102 TYR B O 1
ATOM 2531 N N . SER B 1 103 ? -8.742 1.057 8.039 1 98.69 103 SER B N 1
ATOM 2532 C CA . SER B 1 103 ? -10.195 0.974 8.141 1 98.69 103 SER B CA 1
ATOM 2533 C C . SER B 1 103 ? -10.797 0.272 6.926 1 98.69 103 SER B C 1
ATOM 2535 O O . SER B 1 103 ? -11.984 0.435 6.633 1 98.69 103 SER B O 1
ATOM 2537 N N . ASP B 1 104 ? -9.969 -0.445 6.184 1 98.31 104 ASP B N 1
ATOM 2538 C CA . ASP B 1 104 ? -10.469 -1.199 5.039 1 98.31 104 ASP B CA 1
ATOM 2539 C C . ASP B 1 104 ? -9.75 -2.539 4.91 1 98.31 104 ASP B C 1
ATOM 2541 O O . ASP B 1 104 ? -9.586 -3.059 3.803 1 98.31 104 ASP B O 1
ATOM 2545 N N . VAL B 1 105 ? -9.266 -3.074 5.992 1 98.62 105 VAL B N 1
ATOM 2546 C CA . VAL B 1 105 ? -8.617 -4.379 6.035 1 98.62 105 VAL B CA 1
ATOM 2547 C C . VAL B 1 105 ? -9.484 -5.367 6.805 1 98.62 105 VAL B C 1
ATOM 2549 O O . VAL B 1 105 ? -9.938 -5.07 7.914 1 98.62 105 VAL B O 1
ATOM 2552 N N . ASP B 1 106 ? -9.758 -6.52 6.207 1 98.06 106 ASP B N 1
ATOM 2553 C CA . ASP B 1 106 ? -10.562 -7.523 6.895 1 98.06 106 ASP B CA 1
ATOM 2554 C C . ASP B 1 106 ? -10 -8.93 6.668 1 98.06 106 ASP B C 1
ATOM 2556 O O . ASP B 1 106 ? -10.117 -9.477 5.57 1 98.06 106 ASP B O 1
ATOM 2560 N N . ALA B 1 107 ? -9.391 -9.492 7.637 1 97.94 107 ALA B N 1
ATOM 2561 C CA . ALA B 1 107 ? -8.938 -10.883 7.672 1 97.94 107 ALA B CA 1
ATOM 2562 C C . ALA B 1 107 ? -9.484 -11.609 8.898 1 97.94 107 ALA B C 1
ATOM 2564 O O . ALA B 1 107 ? -8.828 -12.492 9.445 1 97.94 107 ALA B O 1
ATOM 2565 N N . THR B 1 108 ? -10.617 -11.141 9.359 1 96.69 108 THR B N 1
ATOM 2566 C CA . THR B 1 108 ? -11.227 -11.672 10.57 1 96.69 108 THR B CA 1
ATOM 2567 C C . THR B 1 108 ? -11.562 -13.148 10.406 1 96.69 108 THR B C 1
ATOM 2569 O O . THR B 1 108 ? -11.68 -13.883 11.398 1 96.69 108 THR B O 1
ATOM 2572 N N . GLY B 1 109 ? -11.711 -13.672 9.164 1 94.81 109 GLY B N 1
ATOM 2573 C CA . GLY B 1 109 ? -11.938 -15.086 8.906 1 94.81 109 GLY B CA 1
ATOM 2574 C C . GLY B 1 109 ? -10.805 -15.969 9.398 1 94.81 109 GLY B C 1
ATOM 2575 O O . GLY B 1 109 ? -10.953 -17.188 9.484 1 94.81 109 GLY B O 1
ATOM 2576 N N . PHE B 1 110 ? -9.688 -15.344 9.68 1 96.81 110 PHE B N 1
ATOM 2577 C CA . PHE B 1 110 ? -8.516 -16.062 10.18 1 96.81 110 PHE B CA 1
ATOM 2578 C C . PHE B 1 110 ? -8.18 -15.617 11.602 1 96.81 110 PHE B C 1
ATOM 2580 O O . PHE B 1 110 ? -7.023 -15.688 12.016 1 96.81 110 PHE B O 1
ATOM 2587 N N . ASN B 1 111 ? -9.07 -14.953 12.328 1 96.19 111 ASN B N 1
ATOM 2588 C CA . ASN B 1 111 ? -9.008 -14.578 13.742 1 96.19 111 ASN B CA 1
ATOM 2589 C C . ASN B 1 111 ? -8.125 -13.359 13.953 1 96.19 111 ASN B C 1
ATOM 2591 O O . ASN B 1 111 ? -7.551 -13.18 15.031 1 96.19 111 ASN B O 1
ATOM 2595 N N . TYR B 1 112 ? -7.965 -12.57 12.945 1 97.56 112 TYR B N 1
ATOM 2596 C CA . TYR B 1 112 ? -7.34 -11.258 13.102 1 97.56 112 TYR B CA 1
ATOM 2597 C C . TYR B 1 112 ? -8.367 -10.211 13.492 1 97.56 112 TYR B C 1
ATOM 2599 O O . TYR B 1 112 ? -9.57 -10.375 13.242 1 97.56 112 TYR B O 1
ATOM 2607 N N . ALA B 1 113 ? -7.871 -9.133 14.125 1 97.81 113 ALA B N 1
ATOM 2608 C CA . ALA B 1 113 ? -8.75 -7.996 14.391 1 97.81 113 ALA B CA 1
ATOM 2609 C C . ALA B 1 113 ? -9.141 -7.293 13.094 1 97.81 113 ALA B C 1
ATOM 2611 O O . ALA B 1 113 ? -8.367 -7.281 12.133 1 97.81 113 ALA B O 1
ATOM 2612 N N . TRP B 1 114 ? -10.375 -6.746 13.031 1 97.69 114 TRP B N 1
ATOM 2613 C CA . TRP B 1 114 ? -10.727 -5.895 11.898 1 97.69 114 TRP B CA 1
ATOM 2614 C C . TRP B 1 114 ? -9.75 -4.734 11.766 1 97.69 114 TRP B C 1
ATOM 2616 O O . TRP B 1 114 ? -9.398 -4.09 12.758 1 97.69 114 TRP B O 1
ATOM 2626 N N . GLY B 1 115 ? -9.234 -4.535 10.586 1 98.38 115 GLY B N 1
ATOM 2627 C CA . GLY B 1 115 ? -8.242 -3.494 10.359 1 98.38 115 GLY B CA 1
ATOM 2628 C C . GLY B 1 115 ? -6.816 -3.996 10.453 1 98.38 115 GLY B C 1
ATOM 2629 O O . GLY B 1 115 ? -5.871 -3.236 10.234 1 98.38 115 GLY B O 1
ATOM 2630 N N . GLN B 1 116 ? -6.637 -5.242 10.742 1 98.69 116 GLN B N 1
ATOM 2631 C CA . GLN B 1 116 ? -5.301 -5.789 10.945 1 98.69 116 GLN B CA 1
ATOM 2632 C C . GLN B 1 116 ? -4.852 -6.602 9.734 1 98.69 116 GLN B C 1
ATOM 2634 O O . GLN B 1 116 ? -5.492 -7.59 9.367 1 98.69 116 GLN B O 1
ATOM 2639 N N . VAL B 1 117 ? -3.807 -6.168 9.062 1 98.75 117 VAL B N 1
ATOM 2640 C CA . VAL B 1 117 ? -3.168 -6.98 8.031 1 98.75 117 VAL B CA 1
ATOM 2641 C C . VAL B 1 117 ? -2.566 -8.234 8.656 1 98.75 117 VAL B C 1
ATOM 2643 O O . VAL B 1 117 ? -1.873 -8.156 9.68 1 98.75 117 VAL B O 1
ATOM 2646 N N . PRO B 1 118 ? -2.805 -9.406 8.055 1 98.44 118 PRO B N 1
ATOM 2647 C CA . PRO B 1 118 ? -2.254 -10.633 8.648 1 98.44 118 PRO B CA 1
ATOM 2648 C C . PRO B 1 118 ? -0.75 -10.539 8.891 1 98.44 118 PRO B C 1
ATOM 2650 O O . PRO B 1 118 ? -0.005 -10.086 8.023 1 98.44 118 PRO B O 1
ATOM 2653 N N . GLN B 1 119 ? -0.319 -10.953 10.148 1 98.06 119 GLN B N 1
ATOM 2654 C CA . GLN B 1 119 ? 1.074 -11.031 10.578 1 98.06 119 GLN B CA 1
ATOM 2655 C C . GLN B 1 119 ? 1.646 -9.633 10.828 1 98.06 119 GLN B C 1
ATOM 2657 O O . GLN B 1 119 ? 2.863 -9.469 10.945 1 98.06 119 GLN B O 1
ATOM 2662 N N . MET B 1 120 ? 0.798 -8.586 10.852 1 98.5 120 MET B N 1
ATOM 2663 C CA . MET B 1 120 ? 1.184 -7.223 11.195 1 98.5 120 MET B CA 1
ATOM 2664 C C . MET B 1 120 ? 0.47 -6.758 12.461 1 98.5 120 MET B C 1
ATOM 2666 O O . MET B 1 120 ? -0.536 -7.344 12.867 1 98.5 120 MET B O 1
ATOM 2670 N N . PRO B 1 121 ? 1.012 -5.727 13.141 1 98.25 121 PRO B N 1
ATOM 2671 C CA . PRO B 1 121 ? 0.276 -5.168 14.281 1 98.25 121 PRO B CA 1
ATOM 2672 C C . PRO B 1 121 ? -1.086 -4.605 13.883 1 98.25 121 PRO B C 1
ATOM 2674 O O . PRO B 1 121 ? -1.254 -4.121 12.758 1 98.25 121 PRO B O 1
ATOM 2677 N N . ALA B 1 122 ? -2.027 -4.641 14.789 1 98.12 122 ALA B N 1
ATOM 2678 C CA . ALA B 1 122 ? -3.367 -4.113 14.539 1 98.12 122 ALA B CA 1
ATOM 2679 C C . ALA B 1 122 ? -3.354 -2.588 14.477 1 98.12 122 ALA B C 1
ATOM 2681 O O . ALA B 1 122 ? -4.277 -1.974 13.938 1 98.12 122 ALA B O 1
ATOM 2682 N N . HIS B 1 123 ? -2.406 -1.976 15.078 1 98.44 123 HIS B N 1
ATOM 2683 C CA . HIS B 1 123 ? -2.225 -0.528 15.062 1 98.44 123 HIS B CA 1
ATOM 2684 C C . HIS B 1 123 ? -0.754 -0.154 15.203 1 98.44 123 HIS B C 1
ATOM 2686 O O . HIS B 1 123 ? 0.069 -0.991 15.586 1 98.44 123 HIS B O 1
ATOM 2692 N N . TYR B 1 124 ? -0.388 1.039 14.867 1 98.56 124 TYR B N 1
ATOM 2693 C CA . TYR B 1 124 ? 0.947 1.614 14.992 1 98.56 124 TYR B CA 1
ATOM 2694 C C . TYR B 1 124 ? 0.921 2.875 15.852 1 98.56 124 TYR B C 1
ATOM 2696 O O . TYR B 1 124 ? 0.486 3.934 15.391 1 98.56 124 TYR B O 1
ATOM 2704 N N . PRO B 1 125 ? 1.415 2.818 17.078 1 97.94 125 PRO B N 1
ATOM 2705 C CA . PRO B 1 125 ? 1.352 3.963 17.984 1 97.94 125 PRO B CA 1
ATOM 2706 C C . PRO B 1 125 ? 2.428 5.008 17.703 1 97.94 125 PRO B C 1
ATOM 2708 O O . PRO B 1 125 ? 3.5 4.668 17.188 1 97.94 125 PRO B O 1
ATOM 2711 N N . VAL B 1 126 ? 2.139 6.23 17.969 1 96.88 126 VAL B N 1
ATOM 2712 C CA . VAL B 1 126 ? 3.16 7.266 18.078 1 96.88 126 VAL B CA 1
ATOM 2713 C C . VAL B 1 126 ? 3.789 7.223 19.469 1 96.88 126 VAL B C 1
ATOM 2715 O O . VAL B 1 126 ? 3.092 7.031 20.469 1 96.88 126 VAL B O 1
ATOM 2718 N N . ALA B 1 127 ? 5.059 7.426 19.5 1 92.81 127 ALA B N 1
ATOM 2719 C CA . ALA B 1 127 ? 5.75 7.371 20.781 1 92.81 127 ALA B CA 1
ATOM 2720 C C . ALA B 1 127 ? 5.188 8.406 21.75 1 92.81 127 ALA B C 1
ATOM 2722 O O . ALA B 1 127 ? 5.098 9.594 21.422 1 92.81 127 ALA B O 1
ATOM 2723 N N . VAL B 1 128 ? 4.91 7.941 22.953 1 90.25 128 VAL B N 1
ATOM 2724 C CA . VAL B 1 128 ? 4.227 8.758 23.938 1 90.25 128 VAL B CA 1
ATOM 2725 C C . VAL B 1 128 ? 5.082 9.977 24.281 1 90.25 128 VAL B C 1
ATOM 2727 O O . VAL B 1 128 ? 4.57 11.094 24.391 1 90.25 128 VAL B O 1
ATOM 2730 N N . ASP B 1 129 ? 6.332 9.75 24.453 1 89.81 129 ASP B N 1
ATOM 2731 C CA . ASP B 1 129 ? 7.227 10.844 24.812 1 89.81 129 ASP B CA 1
ATOM 2732 C C . ASP B 1 129 ? 7.293 11.883 23.703 1 89.81 129 ASP B C 1
ATOM 2734 O O . ASP B 1 129 ? 7.316 13.086 23.969 1 89.81 129 ASP B O 1
ATOM 2738 N N . LEU B 1 130 ? 7.289 11.445 22.5 1 88.12 130 LEU B N 1
ATOM 2739 C CA . LEU B 1 130 ? 7.293 12.336 21.359 1 88.12 130 LEU B CA 1
ATOM 2740 C C . LEU B 1 130 ? 6.016 13.164 21.297 1 88.12 130 LEU B C 1
ATOM 2742 O O . LEU B 1 130 ? 6.066 14.383 21.094 1 88.12 130 LEU B O 1
ATOM 2746 N N . LEU B 1 131 ? 4.93 12.547 21.547 1 90.38 131 LEU B N 1
ATOM 2747 C CA . LEU B 1 131 ? 3.629 13.203 21.516 1 90.38 131 LEU B CA 1
ATOM 2748 C C . LEU B 1 131 ? 3.504 14.227 22.641 1 90.38 131 LEU B C 1
ATOM 2750 O O . LEU B 1 131 ? 3.051 15.352 22.406 1 90.38 131 LEU B O 1
ATOM 2754 N N . THR B 1 132 ? 3.904 13.828 23.828 1 89.25 132 THR B N 1
ATOM 2755 C CA . THR B 1 132 ? 3.814 14.711 24.984 1 89.25 132 THR B CA 1
ATOM 2756 C C . THR B 1 132 ? 4.664 15.961 24.781 1 89.25 132 THR B C 1
ATOM 2758 O O . THR B 1 132 ? 4.211 17.078 25.047 1 89.25 132 THR B O 1
ATOM 2761 N N . ASN B 1 133 ? 5.82 15.758 24.328 1 86.06 133 ASN B N 1
ATOM 2762 C CA . ASN B 1 133 ? 6.723 16.875 24.062 1 86.06 133 ASN B CA 1
ATOM 2763 C C . ASN B 1 133 ? 6.164 17.812 23 1 86.06 133 ASN B C 1
ATOM 2765 O O . ASN B 1 133 ? 6.242 19.031 23.125 1 86.06 133 ASN B O 1
ATOM 2769 N N . LEU B 1 134 ? 5.594 17.234 22.016 1 86.5 134 LEU B N 1
ATOM 2770 C CA . LEU B 1 134 ? 5.031 18 20.906 1 86.5 134 LEU B CA 1
ATOM 2771 C C . LEU B 1 134 ? 3.848 18.844 21.375 1 86.5 134 LEU B C 1
ATOM 2773 O O . LEU B 1 134 ? 3.732 20.016 21 1 86.5 134 LEU B O 1
ATOM 2777 N N . LEU B 1 135 ? 3.01 18.281 22.172 1 87.62 135 LEU B N 1
ATOM 2778 C CA . LEU B 1 135 ? 1.778 18.953 22.578 1 87.62 135 LEU B CA 1
ATOM 2779 C C . LEU B 1 135 ? 2.078 20.141 23.484 1 87.62 135 LEU B C 1
ATOM 2781 O O . LEU B 1 135 ? 1.324 21.109 23.5 1 87.62 135 LEU B O 1
ATOM 2785 N N . ALA B 1 136 ? 3.174 20.078 24.156 1 86.06 136 ALA B N 1
ATOM 2786 C CA . ALA B 1 136 ? 3.58 21.172 25.047 1 86.06 136 ALA B CA 1
ATOM 2787 C C . ALA B 1 136 ? 3.834 22.453 24.25 1 86.06 136 ALA B C 1
ATOM 2789 O O . ALA B 1 136 ? 3.621 23.547 24.75 1 86.06 136 ALA B O 1
ATOM 2790 N N . HIS B 1 137 ? 4.145 22.266 23.016 1 84.19 137 HIS B N 1
ATOM 2791 C CA . HIS B 1 137 ? 4.473 23.422 22.188 1 84.19 137 HIS B CA 1
ATOM 2792 C C . HIS B 1 137 ? 3.211 24.141 21.703 1 84.19 137 HIS B C 1
ATOM 2794 O O . HIS B 1 137 ? 3.275 25.266 21.219 1 84.19 137 HIS B O 1
ATOM 2800 N N . PHE B 1 138 ? 2.133 23.5 21.797 1 87.56 138 PHE B N 1
ATOM 2801 C CA . PHE B 1 138 ? 0.888 24.094 21.328 1 87.56 138 PHE B CA 1
ATOM 2802 C C . PHE B 1 138 ? 0.114 24.719 22.469 1 87.56 138 PHE B C 1
ATOM 2804 O O . PHE B 1 138 ? -0.841 25.469 22.25 1 87.56 138 PHE B O 1
ATOM 2811 N N . GLN B 1 139 ? 0.618 24.422 23.625 1 80.69 139 GLN B N 1
ATOM 2812 C CA . GLN B 1 139 ? -0.017 25.047 24.781 1 80.69 139 GLN B CA 1
ATOM 2813 C C . GLN B 1 139 ? 0.337 26.531 24.859 1 80.69 139 GLN B C 1
ATOM 2815 O O . GLN B 1 139 ? 1.515 26.906 24.891 1 80.69 139 GLN B O 1
ATOM 2820 N N . GLY B 1 140 ? -0.684 27.391 24.781 1 74.62 140 GLY B N 1
ATOM 2821 C CA . GLY B 1 140 ? -0.481 28.812 24.953 1 74.62 140 GLY B CA 1
ATOM 2822 C C . GLY B 1 140 ? 0.075 29.484 23.703 1 74.62 140 GLY B C 1
ATOM 2823 O O . GLY B 1 140 ? 0.484 30.641 23.75 1 74.62 140 GLY B O 1
ATOM 2824 N N . ALA B 1 141 ? 0.217 28.844 22.578 1 74.75 141 ALA B N 1
ATOM 2825 C CA . ALA B 1 141 ? 0.873 29.344 21.359 1 74.75 141 ALA B CA 1
ATOM 2826 C C . ALA B 1 141 ? -0.034 30.312 20.609 1 74.75 141 ALA B C 1
ATOM 2828 O O . ALA B 1 141 ? 0.406 30.984 19.672 1 74.75 141 ALA B O 1
ATOM 2829 N N . GLY B 1 142 ? -1.244 30.562 21.016 1 80.81 142 GLY B N 1
ATOM 2830 C CA . GLY B 1 142 ? -2.131 31.516 20.359 1 80.81 142 GLY B CA 1
ATOM 2831 C C . GLY B 1 142 ? -2.398 31.172 18.906 1 80.81 142 GLY B C 1
ATOM 2832 O O . GLY B 1 142 ? -2.281 32.031 18.031 1 80.81 142 GLY B O 1
ATOM 2833 N N . LYS B 1 143 ? -2.758 30 18.609 1 86.12 143 LYS B N 1
ATOM 2834 C CA . LYS B 1 143 ? -3.041 29.562 17.25 1 86.12 143 LYS B CA 1
ATOM 2835 C C . LYS B 1 143 ? -4.477 29.891 16.859 1 86.12 143 LYS B C 1
ATOM 2837 O O . LYS B 1 143 ? -5.348 30.031 17.719 1 86.12 143 LYS B O 1
ATOM 2842 N N . SER B 1 144 ? -4.672 30.094 15.539 1 91.75 144 SER B N 1
ATOM 2843 C CA . SER B 1 144 ? -5.996 30.391 15.008 1 91.75 144 SER B CA 1
ATOM 2844 C C . SER B 1 144 ? -6.824 29.109 14.852 1 91.75 144 SER B C 1
ATOM 2846 O O . SER B 1 144 ? -7.938 29.156 14.328 1 91.75 144 SER B O 1
ATOM 2848 N N . TYR B 1 145 ? -6.285 27.969 15.195 1 96.69 145 TYR B N 1
ATOM 2849 C CA . TYR B 1 145 ? -6.934 26.656 15.125 1 96.69 145 TYR B CA 1
ATOM 2850 C C . TYR B 1 145 ? -6.746 25.891 16.422 1 96.69 145 TYR B C 1
ATOM 2852 O O . TYR B 1 145 ? -5.844 26.188 17.203 1 96.69 145 TYR B O 1
ATOM 2860 N N . GLN B 1 146 ? -7.586 24.953 16.672 1 96.19 146 GLN B N 1
ATOM 2861 C CA . GLN B 1 146 ? -7.434 24.031 17.797 1 96.19 146 GLN B CA 1
ATOM 2862 C C . GLN B 1 146 ? -6.684 22.766 17.391 1 96.19 146 GLN B C 1
ATOM 2864 O O . GLN B 1 146 ? -6.754 22.344 16.234 1 96.19 146 GLN B O 1
ATOM 2869 N N . VAL B 1 147 ? -5.938 22.203 18.359 1 96.75 147 VAL B N 1
ATOM 2870 C CA . VAL B 1 147 ? -5.215 20.969 18.141 1 96.75 147 VAL B CA 1
ATOM 2871 C C . VAL B 1 147 ? -5.934 19.812 18.844 1 96.75 147 VAL B C 1
ATOM 2873 O O . VAL B 1 147 ? -6.258 19.906 20.031 1 96.75 147 VAL B O 1
ATOM 2876 N N . HIS B 1 148 ? -6.227 18.812 18.094 1 96.94 148 HIS B N 1
ATOM 2877 C CA . HIS B 1 148 ? -6.875 17.609 18.625 1 96.94 148 HIS B CA 1
ATOM 2878 C C . HIS B 1 148 ? -5.965 16.391 18.5 1 96.94 148 HIS B C 1
ATOM 2880 O O . HIS B 1 148 ? -5.277 16.234 17.5 1 96.94 148 HIS B O 1
ATOM 2886 N N . VAL B 1 149 ? -5.914 15.562 19.547 1 97.31 149 VAL B N 1
ATOM 2887 C CA . VAL B 1 149 ? -5.133 14.328 19.531 1 97.31 149 VAL B CA 1
ATOM 2888 C C . VAL B 1 149 ? -6.066 13.125 19.406 1 97.31 149 VAL B C 1
ATOM 2890 O O . VAL B 1 149 ? -7.055 13.023 20.141 1 97.31 149 VAL B O 1
ATOM 2893 N N . GLY B 1 150 ? -5.828 12.25 18.438 1 98.06 150 GLY B N 1
ATOM 2894 C CA . GLY B 1 150 ? -6.668 11.07 18.312 1 98.06 150 GLY B CA 1
ATOM 2895 C C . GLY B 1 150 ? -6.188 10.109 17.234 1 98.06 150 GLY B C 1
ATOM 2896 O O . GLY B 1 150 ? -5.168 10.352 16.594 1 98.06 150 GLY B O 1
ATOM 2897 N N . THR B 1 151 ? -6.914 9.008 17.078 1 98.69 151 THR B N 1
ATOM 2898 C CA . THR B 1 151 ? -6.555 7.922 16.172 1 98.69 151 THR B CA 1
ATOM 2899 C C . THR B 1 151 ? -6.945 8.266 14.734 1 98.69 151 THR B C 1
ATOM 2901 O O . THR B 1 151 ? -8.039 8.781 14.484 1 98.69 151 THR B O 1
ATOM 2904 N N . ILE B 1 152 ? -6.039 8.039 13.836 1 98.75 152 ILE B N 1
ATOM 2905 C CA . ILE B 1 152 ? -6.324 8.25 12.422 1 98.75 152 ILE B CA 1
ATOM 2906 C C . ILE B 1 152 ? -6.473 6.898 11.727 1 98.75 152 ILE B C 1
ATOM 2908 O O . ILE B 1 152 ? -5.703 5.969 11.984 1 98.75 152 ILE B O 1
ATOM 2912 N N . ALA B 1 153 ? -7.508 6.766 10.906 1 98.88 153 ALA B N 1
ATOM 2913 C CA . ALA B 1 153 ? -7.809 5.547 10.164 1 98.88 153 ALA B CA 1
ATOM 2914 C C . ALA B 1 153 ? -7.547 5.738 8.672 1 98.88 153 ALA B C 1
ATOM 2916 O O . ALA B 1 153 ? -8.039 6.695 8.062 1 98.88 153 ALA B O 1
ATOM 2917 N N . THR B 1 154 ? -6.781 4.852 8.07 1 98.88 154 THR B N 1
ATOM 2918 C CA . THR B 1 154 ? -6.387 4.941 6.672 1 98.88 154 THR B CA 1
ATOM 2919 C C . THR B 1 154 ? -7.152 3.93 5.824 1 98.88 154 THR B C 1
ATOM 2921 O O . THR B 1 154 ? -7.297 2.77 6.215 1 98.88 154 THR B O 1
ATOM 2924 N N . SER B 1 155 ? -7.688 4.324 4.738 1 98.69 155 SER B N 1
ATOM 2925 C CA . SER B 1 155 ? -8.266 3.486 3.693 1 98.69 155 SER B CA 1
ATOM 2926 C C . SER B 1 155 ? -7.973 4.051 2.307 1 98.69 155 SER B C 1
ATOM 2928 O O . SER B 1 155 ? -7.582 5.211 2.174 1 98.69 155 SER B O 1
ATOM 2930 N N . ASP B 1 156 ? -8.148 3.238 1.28 1 98.75 156 ASP B N 1
ATOM 2931 C CA . ASP B 1 156 ? -7.934 3.707 -0.085 1 98.75 156 ASP B CA 1
ATOM 2932 C C . ASP B 1 156 ? -9.211 4.324 -0.659 1 98.75 156 ASP B C 1
ATOM 2934 O O . ASP B 1 156 ? -9.367 4.402 -1.879 1 98.75 156 ASP B O 1
ATOM 2938 N N . SER B 1 157 ? -10.07 4.734 0.175 1 97.94 157 SER B N 1
ATOM 2939 C CA . SER B 1 157 ? -11.328 5.348 -0.25 1 97.94 157 SER B CA 1
ATOM 2940 C C . SER B 1 157 ? -11.562 6.68 0.455 1 97.94 157 SER B C 1
ATOM 2942 O O . SER B 1 157 ? -11.328 6.801 1.658 1 97.94 157 SER B O 1
ATOM 2944 N N . PHE B 1 158 ? -11.953 7.652 -0.34 1 97.69 158 PHE B N 1
ATOM 2945 C CA . PHE B 1 158 ? -12.406 8.898 0.269 1 97.69 158 PHE B CA 1
ATOM 2946 C C . PHE B 1 158 ? -13.703 8.68 1.044 1 97.69 158 PHE B C 1
ATOM 2948 O O . PHE B 1 158 ? -14.594 7.977 0.581 1 97.69 158 PHE B O 1
ATOM 2955 N N . MET B 1 159 ? -13.812 9.25 2.201 1 97.44 159 MET B N 1
ATOM 2956 C CA . MET B 1 159 ? -14.891 8.953 3.137 1 97.44 159 MET B CA 1
ATOM 2957 C C . MET B 1 159 ? -16.141 9.75 2.801 1 97.44 159 MET B C 1
ATOM 2959 O O . MET B 1 159 ? -16.625 10.539 3.621 1 97.44 159 MET B O 1
ATOM 2963 N N . SER B 1 160 ? -16.672 9.477 1.639 1 96.81 160 SER B N 1
ATOM 2964 C CA . SER B 1 160 ? -17.828 10.234 1.142 1 96.81 160 SER B CA 1
ATOM 2965 C C . SER B 1 160 ? -19.109 9.43 1.268 1 96.81 160 SER B C 1
ATOM 2967 O O . SER B 1 160 ? -20.203 9.977 1.113 1 96.81 160 SER B O 1
ATOM 2969 N N . ASP B 1 161 ? -19.047 8.148 1.543 1 95.5 161 ASP B N 1
ATOM 2970 C CA . ASP B 1 161 ? -20.203 7.27 1.655 1 95.5 161 ASP B CA 1
ATOM 2971 C C . ASP B 1 161 ? -20.641 7.113 3.111 1 95.5 161 ASP B C 1
ATOM 2973 O O . ASP B 1 161 ? -19.969 6.438 3.895 1 95.5 161 ASP B O 1
ATOM 2977 N N . PRO B 1 162 ? -21.828 7.578 3.426 1 96.5 162 PRO B N 1
ATOM 2978 C CA . PRO B 1 162 ? -22.266 7.527 4.82 1 96.5 162 PRO B CA 1
ATOM 2979 C C . PRO B 1 162 ? -22.391 6.098 5.348 1 96.5 162 PRO B C 1
ATOM 2981 O O . PRO B 1 162 ? -22.141 5.852 6.535 1 96.5 162 PRO B O 1
ATOM 2984 N N . GLN B 1 163 ? -22.797 5.203 4.484 1 94.94 163 GLN B N 1
ATOM 2985 C CA . GLN B 1 163 ? -22.922 3.818 4.922 1 94.94 163 GLN B CA 1
ATOM 2986 C C . GLN B 1 163 ? -21.578 3.223 5.293 1 94.94 163 GLN B C 1
ATOM 2988 O O . GLN B 1 163 ? -21.438 2.553 6.32 1 94.94 163 GLN B O 1
ATOM 2993 N N . ARG B 1 164 ? -20.641 3.453 4.539 1 94.88 164 ARG B N 1
ATOM 2994 C CA . ARG B 1 164 ? -19.281 2.977 4.824 1 94.88 164 ARG B CA 1
ATOM 2995 C C . ARG B 1 164 ? -18.75 3.604 6.102 1 94.88 164 ARG B C 1
ATOM 2997 O O . ARG B 1 164 ? -18.109 2.926 6.91 1 94.88 164 ARG B O 1
ATOM 3004 N N . VAL B 1 165 ? -18.969 4.898 6.258 1 97.5 165 VAL B N 1
ATOM 3005 C CA . VAL B 1 165 ? -18.531 5.609 7.453 1 97.5 165 VAL B CA 1
ATOM 3006 C C . VAL B 1 165 ? -19.141 4.969 8.695 1 97.5 165 VAL B C 1
ATOM 3008 O O . VAL B 1 165 ? -18.438 4.707 9.672 1 97.5 165 VAL B O 1
ATOM 3011 N N . ALA B 1 166 ? -20.422 4.664 8.617 1 97.12 166 ALA B N 1
ATOM 3012 C CA . ALA B 1 166 ? -21.125 4.051 9.742 1 97.12 166 ALA B CA 1
ATOM 3013 C C . ALA B 1 166 ? -20.547 2.678 10.07 1 97.12 166 ALA B C 1
ATOM 3015 O O . ALA B 1 166 ? -20.375 2.33 11.242 1 97.12 166 ALA B O 1
ATOM 3016 N N . GLU B 1 167 ? -20.25 1.908 9.078 1 95.81 167 GLU B N 1
ATOM 3017 C CA . GLU B 1 167 ? -19.688 0.574 9.266 1 95.81 167 GLU B CA 1
ATOM 3018 C C . GLU B 1 167 ? -18.328 0.64 9.938 1 95.81 167 GLU B C 1
ATOM 3020 O O . GLU B 1 167 ? -18.016 -0.158 10.82 1 95.81 167 GLU B O 1
ATOM 3025 N N . ILE B 1 168 ? -17.531 1.554 9.516 1 97.62 168 ILE B N 1
ATOM 3026 C CA . ILE B 1 168 ? -16.203 1.728 10.078 1 97.62 168 ILE B CA 1
ATOM 3027 C C . ILE B 1 168 ? -16.312 2.086 11.562 1 97.62 168 ILE B C 1
ATOM 3029 O O . ILE B 1 168 ? -15.633 1.491 12.398 1 97.62 168 ILE B O 1
ATOM 3033 N N . LEU B 1 169 ? -17.203 3.025 11.891 1 97.38 169 LEU B N 1
ATOM 3034 C CA . LEU B 1 169 ? -17.328 3.502 13.258 1 97.38 169 LEU B CA 1
ATOM 3035 C C . LEU B 1 169 ? -17.906 2.41 14.156 1 97.38 169 LEU B C 1
ATOM 3037 O O . LEU B 1 169 ? -17.578 2.352 15.352 1 97.38 169 LEU B O 1
ATOM 3041 N N . GLU B 1 170 ? -18.734 1.596 13.57 1 97.31 170 GLU B N 1
ATOM 3042 C CA . GLU B 1 170 ? -19.25 0.457 14.328 1 97.31 170 GLU B CA 1
ATOM 3043 C C . GLU B 1 170 ? -18.125 -0.504 14.711 1 97.31 170 GLU B C 1
ATOM 3045 O O . GLU B 1 170 ? -18.109 -1.032 15.82 1 97.31 170 GLU B O 1
ATOM 3050 N N . ARG B 1 171 ? -17.203 -0.711 13.828 1 96.44 171 ARG B N 1
ATOM 3051 C CA . ARG B 1 171 ? -16.109 -1.665 14.023 1 96.44 171 ARG B CA 1
ATOM 3052 C C . ARG B 1 171 ? -14.984 -1.046 14.844 1 96.44 171 ARG B C 1
ATOM 3054 O O . ARG B 1 171 ? -14.289 -1.746 15.578 1 96.44 171 ARG B O 1
ATOM 3061 N N . GLN B 1 172 ? -14.75 0.235 14.633 1 97.06 172 GLN B N 1
ATOM 3062 C CA . GLN B 1 172 ? -13.695 0.972 15.32 1 97.06 172 GLN B CA 1
ATOM 3063 C C . GLN B 1 172 ? -14.219 2.281 15.898 1 97.06 172 GLN B C 1
ATOM 3065 O O . GLN B 1 172 ? -13.977 3.354 15.336 1 97.06 172 GLN B O 1
ATOM 3070 N N . PRO B 1 173 ? -14.812 2.139 17.062 1 96.19 173 PRO B N 1
ATOM 3071 C CA . PRO B 1 173 ? -15.297 3.369 17.688 1 96.19 173 PRO B CA 1
ATOM 3072 C C . PRO B 1 173 ? -14.164 4.273 18.156 1 96.19 173 PRO B C 1
ATOM 3074 O O . PRO B 1 173 ? -13.07 3.793 18.469 1 96.19 173 PRO B O 1
ATOM 3077 N N . GLY B 1 174 ? -14.367 5.527 18.188 1 96 174 GLY B N 1
ATOM 3078 C CA . GLY B 1 174 ? -13.445 6.465 18.797 1 96 174 GLY B CA 1
ATOM 3079 C C . GLY B 1 174 ? -12.422 7.02 17.812 1 96 174 GLY B C 1
ATOM 3080 O O . GLY B 1 174 ? -11.469 7.684 18.219 1 96 174 GLY B O 1
ATOM 3081 N N . LEU B 1 175 ? -12.609 6.723 16.547 1 98.25 175 LEU B N 1
ATOM 3082 C CA . LEU B 1 175 ? -11.742 7.305 15.531 1 98.25 175 LEU B CA 1
ATOM 3083 C C . LEU B 1 175 ? -11.922 8.82 15.469 1 98.25 175 LEU B C 1
ATOM 3085 O O . LEU B 1 175 ? -13.031 9.328 15.609 1 98.25 175 LEU B O 1
ATOM 3089 N N . LEU B 1 176 ? -10.82 9.5 15.219 1 98.69 176 LEU B N 1
ATOM 3090 C CA . LEU B 1 176 ? -10.891 10.953 15.094 1 98.69 176 LEU B CA 1
ATOM 3091 C C . LEU B 1 176 ? -10.797 11.383 13.633 1 98.69 176 LEU B C 1
ATOM 3093 O O . LEU B 1 176 ? -11.594 12.195 13.172 1 98.69 176 LEU B O 1
ATOM 3097 N N . ALA B 1 177 ? -9.852 10.812 12.898 1 98.62 177 ALA B N 1
ATOM 3098 C CA . ALA B 1 177 ? -9.523 11.32 11.57 1 98.62 177 ALA B CA 1
ATOM 3099 C C . ALA B 1 177 ? -9.398 10.188 10.562 1 98.62 177 ALA B C 1
ATOM 3101 O O . ALA B 1 177 ? -9.242 9.023 10.945 1 98.62 177 ALA B O 1
ATOM 3102 N N . SER B 1 178 ? -9.555 10.555 9.297 1 98.56 178 SER B N 1
ATOM 3103 C CA . SER B 1 178 ? -9.43 9.594 8.203 1 98.56 178 SER B CA 1
ATOM 3104 C C . SER B 1 178 ? -8.492 10.117 7.121 1 98.56 178 SER B C 1
ATOM 3106 O O . SER B 1 178 ? -8.508 11.305 6.801 1 98.56 178 SER B O 1
ATOM 3108 N N . ASP B 1 179 ? -7.633 9.258 6.621 1 98.56 179 ASP B N 1
ATOM 3109 C CA . ASP B 1 179 ? -6.824 9.617 5.461 1 98.56 179 ASP B CA 1
ATOM 3110 C C . ASP B 1 179 ? -6.602 8.422 4.547 1 98.56 179 ASP B C 1
ATOM 3112 O O . ASP B 1 179 ? -7.293 7.406 4.664 1 98.56 179 ASP B O 1
ATOM 3116 N N . MET B 1 180 ? -5.727 8.609 3.566 1 98.75 180 MET B N 1
ATOM 3117 C CA . MET B 1 180 ? -5.539 7.547 2.584 1 98.75 180 MET B CA 1
ATOM 3118 C C . MET B 1 180 ? -4.105 7.031 2.604 1 98.75 180 MET B C 1
ATOM 3120 O O . MET B 1 180 ? -3.752 6.133 1.838 1 98.75 180 MET B O 1
ATOM 3124 N N . GLU B 1 181 ? -3.209 7.609 3.545 1 98.75 181 GLU B N 1
ATOM 3125 C CA . GLU B 1 181 ? -1.798 7.281 3.373 1 98.75 181 GLU B CA 1
ATOM 3126 C C . GLU B 1 181 ? -1.167 6.852 4.691 1 98.75 181 GLU B C 1
ATOM 3128 O O . GLU B 1 181 ? -0.248 6.027 4.707 1 98.75 181 GLU B O 1
ATOM 3133 N N . SER B 1 182 ? -1.528 7.309 5.82 1 98.81 182 SER B N 1
ATOM 3134 C CA . SER B 1 182 ? -0.688 7.418 7.008 1 98.81 182 SER B CA 1
ATOM 3135 C C . SER B 1 182 ? -0.361 6.043 7.582 1 98.81 182 SER B C 1
ATOM 3137 O O . SER B 1 182 ? 0.77 5.797 8 1 98.81 182 SER B O 1
ATOM 3139 N N . ALA B 1 183 ? -1.364 5.145 7.645 1 98.94 183 ALA B N 1
ATOM 3140 C CA . ALA B 1 183 ? -1.115 3.838 8.25 1 98.94 183 ALA B CA 1
ATOM 3141 C C . ALA B 1 183 ? -0.111 3.035 7.43 1 98.94 183 ALA B C 1
ATOM 3143 O O . ALA B 1 183 ? 0.726 2.32 7.984 1 98.94 183 ALA B O 1
ATOM 3144 N N . ALA B 1 184 ? -0.219 3.158 6.094 1 98.94 184 ALA B N 1
ATOM 3145 C CA . ALA B 1 184 ? 0.717 2.449 5.223 1 98.94 184 ALA B CA 1
ATOM 3146 C C . ALA B 1 184 ? 2.143 2.953 5.426 1 98.94 184 ALA B C 1
ATOM 3148 O O . ALA B 1 184 ? 3.086 2.162 5.488 1 98.94 184 ALA B O 1
ATOM 3149 N N . LEU B 1 185 ? 2.266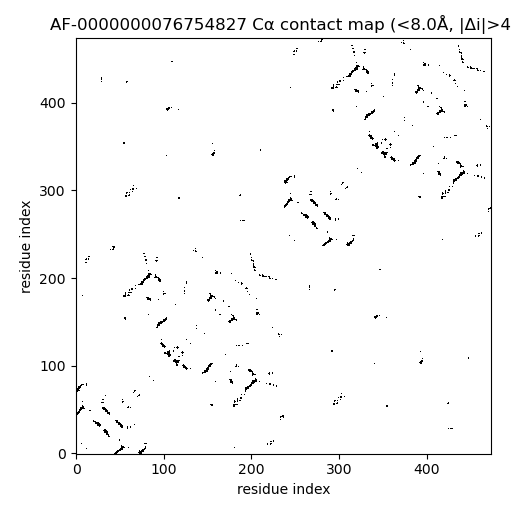 4.289 5.512 1 98.81 185 LEU B N 1
ATOM 3150 C CA . LEU B 1 185 ? 3.562 4.898 5.793 1 98.81 185 LEU B CA 1
ATOM 3151 C C . LEU B 1 185 ? 4.113 4.41 7.129 1 98.81 185 LEU B C 1
ATOM 3153 O O . LEU B 1 185 ? 5.262 3.977 7.211 1 98.81 185 LEU B O 1
ATOM 3157 N N . ALA B 1 186 ? 3.297 4.445 8.164 1 98.88 186 ALA B N 1
ATOM 3158 C CA . ALA B 1 186 ? 3.693 4.047 9.508 1 98.88 186 ALA B CA 1
ATOM 3159 C C . ALA B 1 186 ? 4.09 2.572 9.547 1 98.88 186 ALA B C 1
ATOM 3161 O O . ALA B 1 186 ? 5.066 2.203 10.203 1 98.88 186 ALA B O 1
ATOM 3162 N N . GLN B 1 187 ? 3.352 1.759 8.852 1 98.88 187 GLN B N 1
ATOM 3163 C CA . GLN B 1 187 ? 3.621 0.325 8.828 1 98.88 187 GLN B CA 1
ATOM 3164 C C . GLN B 1 187 ? 5.023 0.036 8.305 1 98.88 187 GLN B C 1
ATOM 3166 O O . GLN B 1 187 ? 5.777 -0.729 8.906 1 98.88 187 GLN B O 1
ATOM 3171 N N . VAL B 1 188 ? 5.371 0.622 7.188 1 98.88 188 VAL B N 1
ATOM 3172 C CA . VAL B 1 188 ? 6.668 0.364 6.57 1 98.88 188 VAL B CA 1
ATOM 3173 C C . VAL B 1 188 ? 7.781 0.942 7.445 1 98.88 188 VAL B C 1
ATOM 3175 O O . VAL B 1 188 ? 8.805 0.294 7.664 1 98.88 188 VAL B O 1
ATOM 3178 N N . LEU B 1 189 ? 7.574 2.096 8 1 98.62 189 LEU B N 1
ATOM 3179 C CA . LEU B 1 189 ? 8.594 2.775 8.789 1 98.62 189 LEU B CA 1
ATOM 3180 C C . LEU B 1 189 ? 8.812 2.064 10.125 1 98.62 189 LEU B C 1
ATOM 3182 O O . LEU B 1 189 ? 9.883 2.18 10.727 1 98.62 189 LEU B O 1
ATOM 3186 N N . ALA B 1 190 ? 7.824 1.326 10.586 1 98.06 190 ALA B N 1
ATOM 3187 C CA . ALA B 1 190 ? 7.914 0.603 11.852 1 98.06 190 ALA B CA 1
ATOM 3188 C C . ALA B 1 190 ? 9.016 -0.457 11.805 1 98.06 190 ALA B C 1
ATOM 3190 O O . ALA B 1 190 ? 9.438 -0.968 12.844 1 98.06 190 ALA B O 1
ATOM 3191 N N . SER B 1 191 ? 9.438 -0.759 10.617 1 97.19 191 SER B N 1
ATOM 3192 C CA . SER B 1 191 ? 10.492 -1.75 10.438 1 97.19 191 SER B CA 1
ATOM 3193 C C . SER B 1 191 ? 11.875 -1.133 10.648 1 97.19 191 SER B C 1
ATOM 3195 O O . SER B 1 191 ? 12.891 -1.799 10.461 1 97.19 191 SER B O 1
ATOM 3197 N N . SER B 1 192 ? 11.938 0.139 11.008 1 97.5 192 SER B N 1
ATOM 3198 C CA . SER B 1 192 ? 13.172 0.88 11.25 1 97.5 192 SER B CA 1
ATOM 3199 C C . SER B 1 192 ? 13.102 1.664 12.555 1 97.5 192 SER B C 1
ATOM 3201 O O . SER B 1 192 ? 12.125 1.553 13.305 1 97.5 192 SER B O 1
ATOM 3203 N N . ALA B 1 193 ? 14.18 2.385 12.828 1 96.69 193 ALA B N 1
ATOM 3204 C CA . ALA B 1 193 ? 14.211 3.23 14.023 1 96.69 193 ALA B CA 1
ATOM 3205 C C . ALA B 1 193 ? 13.562 4.586 13.75 1 96.69 193 ALA B C 1
ATOM 3207 O O . ALA B 1 193 ? 13.461 5.422 14.648 1 96.69 193 ALA B O 1
ATOM 3208 N N . CYS B 1 194 ? 13.109 4.785 12.539 1 97.56 194 CYS B N 1
ATOM 3209 C CA . CYS B 1 194 ? 12.508 6.055 12.148 1 97.56 194 CYS B CA 1
ATOM 3210 C C . CYS B 1 194 ? 11.211 6.305 12.906 1 97.56 194 CYS B C 1
ATOM 3212 O O . CYS B 1 194 ? 10.312 5.465 12.898 1 97.56 194 CYS B O 1
ATOM 3214 N N . GLN B 1 195 ? 11.125 7.406 13.531 1 96.44 195 GLN B N 1
ATOM 3215 C CA . GLN B 1 195 ? 9.883 7.805 14.18 1 96.44 195 GLN B CA 1
ATOM 3216 C C . GLN B 1 195 ? 8.922 8.445 13.18 1 96.44 195 GLN B C 1
ATOM 3218 O O . GLN B 1 195 ? 9.359 9.023 12.18 1 96.44 195 GLN B O 1
ATOM 3223 N N . VAL B 1 196 ? 7.621 8.328 13.5 1 97.12 196 VAL B N 1
ATOM 3224 C CA . VAL B 1 196 ? 6.633 8.906 12.594 1 97.12 196 VAL B CA 1
ATOM 3225 C C . VAL B 1 196 ? 5.637 9.75 13.383 1 97.12 196 VAL B C 1
ATOM 3227 O O . VAL B 1 196 ? 5.141 9.32 14.43 1 97.12 196 VAL B O 1
ATOM 3230 N N . LEU B 1 197 ? 5.398 10.898 12.898 1 96.94 197 LEU B N 1
ATOM 3231 C CA . LEU B 1 197 ? 4.348 11.789 13.383 1 96.94 197 LEU B CA 1
ATOM 3232 C C . LEU B 1 197 ? 3.326 12.07 12.281 1 96.94 197 LEU B C 1
ATOM 3234 O O . LEU B 1 197 ? 3.65 12.008 11.094 1 96.94 197 LEU B O 1
ATOM 3238 N N . ASN B 1 198 ? 2.119 12.289 12.703 1 98.12 198 ASN B N 1
ATOM 3239 C CA . ASN B 1 198 ? 1.052 12.711 11.797 1 98.12 198 ASN B CA 1
ATOM 3240 C C . ASN B 1 198 ? 0.41 14.016 12.258 1 98.12 198 ASN B C 1
ATOM 3242 O O . ASN B 1 198 ? -0.166 14.086 13.344 1 98.12 198 ASN B O 1
ATOM 3246 N N . ILE B 1 199 ? 0.545 15.016 11.461 1 98.12 199 ILE B N 1
ATOM 3247 C CA . ILE B 1 199 ? -0.028 16.328 11.703 1 98.12 199 ILE B CA 1
ATOM 3248 C C . ILE B 1 199 ? -0.811 16.797 10.477 1 98.12 199 ILE B C 1
ATOM 3250 O O . ILE B 1 199 ? -0.226 17.062 9.422 1 98.12 199 ILE B O 1
ATOM 3254 N N . ARG B 1 200 ? -2.111 16.922 10.586 1 98.69 200 ARG B N 1
ATOM 3255 C CA . ARG B 1 200 ? -2.943 17.234 9.43 1 98.69 200 ARG B CA 1
ATOM 3256 C C . ARG B 1 200 ? -4.004 18.266 9.781 1 98.69 200 ARG B C 1
ATOM 3258 O O . ARG B 1 200 ? -4.469 18.328 10.914 1 98.69 200 ARG B O 1
ATOM 3265 N N . GLY B 1 201 ? -4.309 19.062 8.781 1 98.75 201 GLY B N 1
ATOM 3266 C CA . GLY B 1 201 ? -5.441 19.953 8.914 1 98.75 201 GLY B CA 1
ATOM 3267 C C . GLY B 1 201 ? -6.75 19.344 8.469 1 98.75 201 GLY B C 1
ATOM 3268 O O . GLY B 1 201 ? -6.793 18.625 7.465 1 98.75 201 GLY B O 1
ATOM 3269 N N . ILE B 1 202 ? -7.809 19.609 9.164 1 98.75 202 ILE B N 1
ATOM 3270 C CA . ILE B 1 202 ? -9.117 19.047 8.844 1 98.75 202 ILE B CA 1
ATOM 3271 C C . ILE B 1 202 ? -9.719 19.781 7.645 1 98.75 202 ILE B C 1
ATOM 3273 O O . ILE B 1 202 ? -9.969 20.984 7.711 1 98.75 202 ILE B O 1
ATOM 3277 N N . SER B 1 203 ? -9.945 19.031 6.617 1 98.56 203 SER B N 1
ATOM 3278 C CA . SER B 1 203 ? -10.469 19.609 5.387 1 98.56 203 SER B CA 1
ATOM 3279 C C . SER B 1 203 ? -11.953 19.312 5.219 1 98.56 203 SER B C 1
ATOM 3281 O O . SER B 1 203 ? -12.648 19.984 4.457 1 98.56 203 SER B O 1
ATOM 3283 N N . ASP B 1 204 ? -12.469 18.281 5.906 1 98.62 204 ASP B N 1
ATOM 3284 C CA . ASP B 1 204 ? -13.852 17.859 5.727 1 98.62 204 ASP B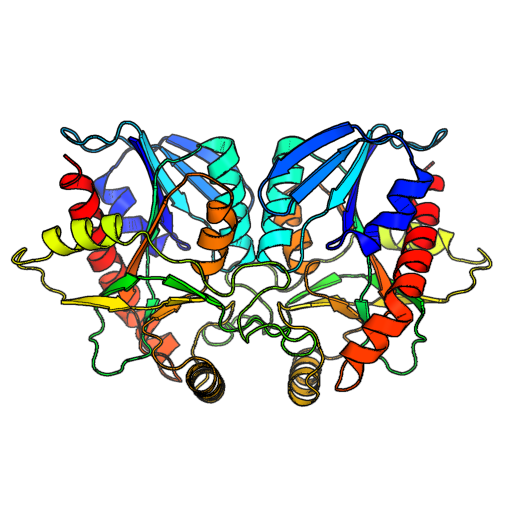 CA 1
ATOM 3285 C C . ASP B 1 204 ? -14.312 16.969 6.887 1 98.62 204 ASP B C 1
ATOM 3287 O O . ASP B 1 204 ? -13.484 16.453 7.645 1 98.62 204 ASP B O 1
ATOM 3291 N N . HIS B 1 205 ? -15.609 16.953 7.023 1 98.31 205 HIS B N 1
ATOM 3292 C CA . HIS B 1 205 ? -16.25 15.922 7.824 1 98.31 205 HIS B CA 1
ATOM 3293 C C . HIS B 1 205 ? -16.688 14.742 6.961 1 98.31 205 HIS B C 1
ATOM 3295 O O . HIS B 1 205 ? -17.266 14.938 5.891 1 98.31 205 HIS B O 1
ATOM 3301 N N . VAL B 1 206 ? -16.391 13.586 7.438 1 97.75 206 VAL B N 1
ATOM 3302 C CA . VAL B 1 206 ? -16.703 12.398 6.648 1 97.75 206 VAL B CA 1
ATOM 3303 C C . VAL B 1 206 ? -18.203 12.352 6.355 1 97.75 206 VAL B C 1
ATOM 3305 O O . VAL B 1 206 ? -19 12.844 7.145 1 97.75 206 VAL B O 1
ATOM 3308 N N . GLY B 1 207 ? -18.547 11.719 5.176 1 96.12 207 GLY B N 1
ATOM 3309 C CA . GLY B 1 207 ? -19.938 11.633 4.77 1 96.12 207 GLY B CA 1
ATOM 3310 C C . GLY B 1 207 ? -20.203 12.281 3.43 1 96.12 207 GLY B C 1
ATOM 3311 O O . GLY B 1 207 ? -19.281 12.656 2.711 1 96.12 207 GLY B O 1
ATOM 3312 N N . ALA B 1 208 ? -21.391 12.5 3.08 1 93.12 208 ALA B N 1
ATOM 3313 C CA . ALA B 1 208 ? -21.875 12.867 1.746 1 93.12 208 ALA B CA 1
ATOM 3314 C C . ALA B 1 208 ? -21.312 14.219 1.314 1 93.12 208 ALA B C 1
ATOM 3316 O O . ALA B 1 208 ? -21.062 14.445 0.128 1 93.12 208 ALA B O 1
ATOM 3317 N N . GLN B 1 209 ? -21.016 15.094 2.213 1 95.38 209 GLN B N 1
ATOM 3318 C CA . GLN B 1 209 ? -20.578 16.438 1.868 1 95.38 209 GLN B CA 1
ATOM 3319 C C . GLN B 1 209 ? -19.062 16.547 1.84 1 95.38 209 GLN B C 1
ATOM 3321 O O . GLN B 1 209 ? -18.5 17.594 1.508 1 95.38 209 GLN B O 1
ATOM 3326 N N . ALA B 1 210 ? -18.422 15.461 2.084 1 96.88 210 ALA B N 1
ATOM 3327 C CA . ALA B 1 210 ? -16.984 15.469 2.289 1 96.88 210 ALA B CA 1
ATOM 3328 C C . ALA B 1 210 ? -16.25 15.961 1.043 1 96.88 210 ALA B C 1
ATOM 3330 O O . ALA B 1 210 ? -15.344 16.797 1.134 1 96.88 210 ALA B O 1
ATOM 3331 N N . PRO B 1 211 ? -16.656 15.555 -0.174 1 96.75 211 PRO B N 1
ATOM 3332 C CA . PRO B 1 211 ? -15.922 16.016 -1.349 1 96.75 211 PRO B CA 1
ATOM 3333 C C . PRO B 1 211 ? -16 17.531 -1.536 1 96.75 211 PRO B C 1
ATOM 3335 O O . PRO B 1 211 ? -15 18.172 -1.854 1 96.75 211 PRO B O 1
ATOM 3338 N N . ARG B 1 212 ? -17.125 18.062 -1.32 1 96.69 212 ARG B N 1
ATOM 3339 C CA . ARG B 1 212 ? -17.312 19.516 -1.438 1 96.69 212 ARG B CA 1
ATOM 3340 C C . ARG B 1 212 ? -16.516 20.25 -0.366 1 96.69 212 ARG B C 1
ATOM 3342 O O . ARG B 1 212 ? -15.82 21.219 -0.66 1 96.69 212 ARG B O 1
ATOM 3349 N N . LEU B 1 213 ? -16.656 19.812 0.851 1 97.12 213 LEU B N 1
ATOM 3350 C CA . LEU B 1 213 ? -15.938 20.438 1.954 1 97.12 213 LEU B CA 1
ATOM 3351 C C . LEU B 1 213 ? -14.43 20.375 1.726 1 97.12 213 LEU B C 1
ATOM 3353 O O . LEU B 1 213 ? -13.727 21.359 1.975 1 97.12 213 LEU B O 1
ATOM 3357 N N . PHE B 1 214 ? -13.992 19.25 1.246 1 97.75 214 PHE B N 1
ATOM 3358 C CA . PHE B 1 214 ? -12.578 19.062 0.925 1 97.75 214 PHE B CA 1
ATOM 3359 C C . PHE B 1 214 ? -12.109 20.125 -0.06 1 97.75 214 PHE B C 1
ATOM 3361 O O . PHE B 1 214 ? -11.109 20.812 0.183 1 97.75 214 PHE B O 1
ATOM 3368 N N . LYS B 1 215 ? -12.812 20.281 -1.137 1 96.75 215 LYS B N 1
ATOM 3369 C CA . LYS B 1 215 ? -12.438 21.25 -2.16 1 96.75 215 LYS B CA 1
ATOM 3370 C C . LYS B 1 215 ? -12.414 22.672 -1.591 1 96.75 215 LYS B C 1
ATOM 3372 O O . LYS B 1 215 ? -11.5 23.438 -1.875 1 96.75 215 LYS B O 1
ATOM 3377 N N . ASP B 1 216 ? -13.336 22.953 -0.722 1 97.5 216 ASP B N 1
ATOM 3378 C CA . ASP B 1 216 ? -13.516 24.297 -0.205 1 97.5 216 ASP B CA 1
ATOM 3379 C C . ASP B 1 216 ? -12.461 24.625 0.854 1 97.5 216 ASP B C 1
ATOM 3381 O O . ASP B 1 216 ? -12.078 25.797 1.017 1 97.5 216 ASP B O 1
ATOM 3385 N N . SER B 1 217 ? -11.945 23.609 1.576 1 97.88 217 SER B N 1
ATOM 3386 C CA . SER B 1 217 ? -11.18 23.906 2.783 1 97.88 217 SER B CA 1
ATOM 3387 C C . SER B 1 217 ? -9.75 23.391 2.67 1 97.88 217 SER B C 1
ATOM 3389 O O . SER B 1 217 ? -8.961 23.5 3.613 1 97.88 217 SER B O 1
ATOM 3391 N N . LEU B 1 218 ? -9.43 22.812 1.557 1 97.88 218 LEU B N 1
ATOM 3392 C CA . LEU B 1 218 ? -8.117 22.188 1.385 1 97.88 218 LEU B CA 1
ATOM 3393 C C . LEU B 1 218 ? -7 23.203 1.65 1 97.88 218 LEU B C 1
ATOM 3395 O O . LEU B 1 218 ? -6.035 22.891 2.352 1 97.88 218 LEU B O 1
ATOM 3399 N N . ALA B 1 219 ? -7.109 24.359 1.132 1 96.94 219 ALA B N 1
ATOM 3400 C CA . ALA B 1 219 ? -6.07 25.375 1.297 1 96.94 219 ALA B CA 1
ATOM 3401 C C . ALA B 1 219 ? -5.891 25.75 2.768 1 96.94 219 ALA B C 1
ATOM 3403 O O . ALA B 1 219 ? -4.766 25.844 3.26 1 96.94 219 ALA B O 1
ATOM 3404 N N . LEU B 1 220 ? -7.004 25.969 3.477 1 97.62 220 LEU B N 1
ATOM 3405 C CA . LEU B 1 220 ? -6.973 26.281 4.898 1 97.62 220 LEU B CA 1
ATOM 3406 C C . LEU B 1 220 ? -6.363 25.141 5.703 1 97.62 220 LEU B C 1
ATOM 3408 O O . LEU B 1 220 ? -5.523 25.375 6.574 1 97.62 220 LEU B O 1
ATOM 3412 N N . ALA B 1 221 ? -6.797 23.953 5.41 1 98.31 221 ALA B N 1
ATOM 3413 C CA . ALA B 1 221 ? -6.285 22.766 6.09 1 98.31 221 ALA B CA 1
ATOM 3414 C C . ALA B 1 221 ? -4.777 22.625 5.898 1 98.31 221 ALA B C 1
ATOM 3416 O O . ALA B 1 221 ? -4.043 22.391 6.859 1 98.31 221 ALA B O 1
ATOM 3417 N N . ALA B 1 222 ? -4.352 22.797 4.652 1 98 222 ALA B N 1
ATOM 3418 C CA . ALA B 1 222 ? -2.93 22.672 4.332 1 98 222 ALA B CA 1
ATOM 3419 C C . ALA B 1 222 ? -2.117 23.75 5.047 1 98 222 ALA B C 1
ATOM 3421 O O . ALA B 1 222 ? -1.034 23.484 5.57 1 98 222 ALA B O 1
ATOM 3422 N N . GLN B 1 223 ? -2.617 24.922 5.078 1 97.75 223 GLN B N 1
ATOM 3423 C CA . GLN B 1 223 ? -1.922 26.031 5.715 1 97.75 223 GLN B CA 1
ATOM 3424 C C . GLN B 1 223 ? -1.788 25.812 7.219 1 97.75 223 GLN B C 1
ATOM 3426 O O . GLN B 1 223 ? -0.731 26.078 7.797 1 97.75 223 GLN B O 1
ATOM 3431 N N . ASN B 1 224 ? -2.889 25.406 7.859 1 98.12 224 ASN B N 1
ATOM 3432 C CA . ASN B 1 224 ? -2.852 25.188 9.297 1 98.12 224 ASN B CA 1
ATOM 3433 C C . ASN B 1 224 ? -1.958 24 9.664 1 98.12 224 ASN B C 1
ATOM 3435 O O . ASN B 1 224 ? -1.266 24.031 10.68 1 98.12 224 ASN B O 1
ATOM 3439 N N . ALA B 1 225 ? -1.985 22.969 8.852 1 98.38 225 ALA B N 1
ATOM 3440 C CA . ALA B 1 225 ? -1.053 21.859 9.039 1 98.38 225 ALA B CA 1
ATOM 3441 C C . ALA B 1 225 ? 0.393 22.344 8.93 1 98.38 225 ALA B C 1
ATOM 3443 O O . ALA B 1 225 ? 1.243 21.953 9.734 1 98.38 225 ALA B O 1
ATOM 3444 N N . PHE B 1 226 ? 0.648 23.172 7.93 1 98.06 226 PHE B N 1
ATOM 3445 C CA . PHE B 1 226 ? 1.969 23.75 7.734 1 98.06 226 PHE B CA 1
ATOM 3446 C C . PHE B 1 226 ? 2.414 24.516 8.984 1 98.06 226 PHE B C 1
ATOM 3448 O O . PHE B 1 226 ? 3.521 24.297 9.477 1 98.06 226 PHE B O 1
ATOM 3455 N N . ASP B 1 227 ? 1.581 25.328 9.469 1 96.44 227 ASP B N 1
ATOM 3456 C CA . ASP B 1 227 ? 1.881 26.109 10.656 1 96.44 227 ASP B CA 1
ATOM 3457 C C . ASP B 1 227 ? 2.191 25.219 11.852 1 96.44 227 ASP B C 1
ATOM 3459 O O . ASP B 1 227 ? 3.119 25.484 12.609 1 96.44 227 ASP B O 1
ATOM 3463 N N . ALA B 1 228 ? 1.438 24.172 11.992 1 96.44 228 ALA B N 1
ATOM 3464 C CA . ALA B 1 228 ? 1.633 23.25 13.094 1 96.44 228 ALA B CA 1
ATOM 3465 C C . ALA B 1 228 ? 2.963 22.5 12.961 1 96.44 228 ALA B C 1
ATOM 3467 O O . ALA B 1 228 ? 3.682 22.328 13.945 1 96.44 228 ALA B O 1
ATOM 3468 N N . VAL B 1 229 ? 3.273 22.062 11.766 1 96.31 229 VAL B N 1
ATOM 3469 C CA . VAL B 1 229 ? 4.527 21.359 11.531 1 96.31 229 VAL B CA 1
ATOM 3470 C C . VAL B 1 229 ? 5.707 22.281 11.836 1 96.31 229 VAL B C 1
ATOM 3472 O O . VAL B 1 229 ? 6.691 21.859 12.445 1 96.31 229 VAL B O 1
ATOM 3475 N N . LEU B 1 230 ? 5.602 23.531 11.445 1 93.75 230 LEU B N 1
ATOM 3476 C CA . LEU B 1 230 ? 6.672 24.5 11.719 1 93.75 230 LEU B CA 1
ATOM 3477 C C . LEU B 1 230 ? 6.875 24.672 13.219 1 93.75 230 LEU B C 1
ATOM 3479 O O . LEU B 1 230 ? 8.008 24.797 13.68 1 93.75 230 LEU B O 1
ATOM 3483 N N . THR B 1 231 ? 5.766 24.703 13.906 1 91.38 231 THR B N 1
ATOM 3484 C CA . THR B 1 231 ? 5.832 24.812 15.359 1 91.38 231 THR B CA 1
ATOM 3485 C C . THR B 1 231 ? 6.637 23.656 15.953 1 91.38 231 THR B C 1
ATOM 3487 O O . THR B 1 231 ? 7.41 23.859 16.891 1 91.38 231 THR B O 1
ATOM 3490 N N . VAL B 1 232 ? 6.504 22.484 15.391 1 89.12 232 VAL B N 1
ATOM 3491 C CA . VAL B 1 232 ? 7.199 21.281 15.859 1 89.12 232 VAL B CA 1
ATOM 3492 C C . VAL B 1 232 ? 8.664 21.344 15.438 1 89.12 232 VAL B C 1
ATOM 3494 O O . VAL B 1 232 ? 9.555 20.984 16.219 1 89.12 232 VAL B O 1
ATOM 3497 N N . LEU B 1 233 ? 8.953 21.781 14.242 1 88.88 233 LEU B N 1
ATOM 3498 C CA . LEU B 1 233 ? 10.305 21.812 13.695 1 88.88 233 LEU B CA 1
ATOM 3499 C C . LEU B 1 233 ? 11.172 22.812 14.445 1 88.88 233 LEU B C 1
ATOM 3501 O O . LEU B 1 233 ? 12.352 22.562 14.703 1 88.88 233 LEU B O 1
ATOM 3505 N N . TYR B 1 234 ? 10.703 23.969 14.758 1 84.19 234 TYR B N 1
ATOM 3506 C CA . TYR B 1 234 ? 11.508 25.047 15.305 1 84.19 234 TYR B CA 1
ATOM 3507 C C . TYR B 1 234 ? 11.633 24.938 16.812 1 84.19 234 TYR B C 1
ATOM 3509 O O . TYR B 1 234 ? 12.414 25.656 17.438 1 84.19 234 TYR B O 1
ATOM 3517 N N . GLN B 1 235 ? 10.969 24.156 17.453 1 71.5 235 GLN B N 1
ATOM 3518 C CA . GLN B 1 235 ? 11.125 23.984 18.891 1 71.5 235 GLN B CA 1
ATOM 3519 C C . GLN B 1 235 ? 12.125 22.891 19.219 1 71.5 235 GLN B C 1
ATOM 3521 O O . GLN B 1 235 ? 12.555 22.75 20.359 1 71.5 235 GLN B O 1
ATOM 3526 N N . GLU B 1 236 ? 12.344 22.016 18.188 1 55.91 236 GLU B N 1
ATOM 3527 C CA . GLU B 1 236 ? 13.297 20.953 18.484 1 55.91 236 GLU B CA 1
ATOM 3528 C C . GLU B 1 236 ? 14.695 21.516 18.734 1 55.91 236 GLU B C 1
ATOM 3530 O O . GLU B 1 236 ? 15.352 21.984 17.812 1 55.91 236 GLU B O 1
ATOM 3535 N N . ASN B 1 237 ? 14.867 22.25 19.891 1 46.44 237 ASN B N 1
ATOM 3536 C CA . ASN B 1 237 ? 16.203 22.516 20.438 1 46.44 237 ASN B CA 1
ATOM 3537 C C . ASN B 1 237 ? 16.891 21.234 20.891 1 46.44 237 ASN B C 1
ATOM 3539 O O . ASN B 1 237 ? 16.25 20.328 21.422 1 46.44 237 ASN B O 1
#

Nearest PDB structures (foldseek):
  5dk6-assembly1_A  TM=9.450E-01  e=1.455E-27  Colwellia psychrerythraea 34H
  4l0m-assembly1_A-2  TM=9.000E-01  e=1.185E-23  Borreliella burgdorferi B31
  4bmx-assembly1_B  TM=9.410E-01  e=1.012E-22  Helicobacter pylori 26695
  4p54-assembly1_A  TM=9.230E-01  e=8.950E-23  Helicobacter pylori J99
  4bmy-assembly1_B  TM=8.754E-01  e=4.630E-20  Helicobacter pylori 26695

Solvent-accessible surface area (backbone atoms only — not comparable to full-atom values): 22986 Å² total; per-residue (Å²): 75,35,38,33,40,37,19,42,44,70,76,38,40,43,65,54,48,66,71,51,52,66,69,44,81,73,47,76,55,68,59,24,36,35,26,38,37,68,46,64,81,89,33,56,44,73,39,30,31,47,29,32,20,25,57,25,29,34,34,17,6,22,30,37,39,46,39,54,73,75,68,51,43,50,34,36,38,37,38,17,62,25,31,26,69,47,83,87,60,56,76,31,19,29,41,37,43,49,28,28,24,39,63,59,23,35,36,48,84,76,78,37,56,79,17,13,46,75,100,50,69,60,57,49,72,36,57,63,70,60,51,55,59,52,52,58,63,61,58,87,59,78,65,98,50,54,82,43,78,35,32,32,31,19,29,51,38,62,57,37,48,53,66,59,53,52,54,42,42,70,76,46,69,81,52,35,32,35,41,33,30,60,32,26,27,48,57,51,34,64,57,50,88,35,42,62,45,41,38,22,0,22,15,23,49,55,17,77,58,16,53,60,36,30,71,73,26,39,67,52,2,17,50,41,16,47,54,52,50,49,56,55,56,70,60,41,107,74,35,36,33,39,36,18,42,44,68,76,38,40,44,65,54,48,67,70,53,52,66,68,42,83,73,47,74,54,68,58,24,36,36,25,37,36,67,45,63,82,90,31,58,44,74,39,29,32,48,29,34,19,26,56,24,31,34,34,17,6,22,31,35,40,47,40,54,73,76,67,51,44,51,32,34,39,38,39,19,63,26,31,25,67,47,84,86,59,56,76,30,20,29,39,38,44,48,29,28,26,39,64,58,24,34,36,47,83,75,76,38,56,78,17,13,46,74,99,50,69,60,56,49,71,36,56,63,68,61,52,55,59,52,52,57,64,60,60,87,60,78,64,97,50,55,81,43,79,37,32,32,32,17,28,50,37,62,57,37,47,53,67,59,54,50,54,43,43,71,75,45,67,80,52,35,31,34,39,35,31,60,29,28,28,48,58,50,36,63,55,50,86,34,42,62,47,41,38,23,1,23,14,24,48,56,18,75,58,17,54,61,36,29,70,74,27,40,67,54,0,17,48,42,16,47,54,52,50,49,57,54,57,69,60,41,107

InterPro domains:
  IPR000845 Nucleoside phosphorylase domain [PF01048] (2-233)
  IPR010049 MTA/SAH nucleosidase [TIGR01704] (2-233)
  IPR035994 Nucleoside phosphorylase superfamily [G3DSA:3.40.50.1580] (1-236)
  IPR035994 Nucleoside phosphorylase superfamily [SSF53167] (1-233)

Secondary structure (DSSP, 8-state):
-EEEEEESSHHHHHHHHHHH---EEEEEETTEEEEEEPPPTTSS-SEEEEEE--SSHHHHHHHHHHHHHHT--SEEEEEEEEEES-TTSPTT-EEEEEEEEESS-B-GGGTPPTT--TTS-S-EEPPHHHHHHHHHTTTT---SS-EEEEEEEE-SB-S--HHHHHHHHHHSTTEEEEESSHHHHHHHHTTSS-EEEEEEEEEEESSTTHHHHHHHHHHHHHHHHHHHHHHHHHH--/-EEEEEESSHHHHHHHHHHH---EEEEEETTEEEEEEPPPTTSS-SEEEEEE--SSHHHHHHHHHHHHHHT--SEEEEEEEEEES-TTSPTT-EEEEEEEEESS-B-GGGTPPTTPPTTS-S-EEPPHHHHHHHHHTTTT---SS-EEEEEEEE-SB-S--HHHHHHHHHHSTTEEEEESSHHHHHHHHTTSS-EEEEEEEEEEESSTTHHHHHHHHHHHHHHHHHHHHHHHHHH--

Foldseek 3Di:
DAEEEEEADPLLCVVVCVVQPDWDWQDDDDQWTKTWGDADPPFPHPTYIYIHQHFALVSLLVNLVCCCVRPNGQEYEYEAEWAWQDPVFDFLAKEKEQKEFAQPDDPCVVVDQHRDDPPFDRMFGADPVLVVVLVVLVVPVPDPHHYHYYYEYADQDQQAAPVSSVVSCVSPPGGTIYGRYQRSSRRNCVVDSHGYIYMWGYQAYGYNCRVVSNVVRRNSGSVSSVVSVVSRSVPND/DAEEEEEADPLLCVVVCVVQPDWDWQDDDDQKTKTWGDADPPFPHPTYIYIHQHFFLVSLLVNLVCCCVRPNGQEYEYEAEWAWQDPVFDFLAKEKEQKEFAQPDDPCVVVDAHRDDPPFDRMFGADPVLVVVLVVLVVPVPDPHHYHYYYEYADQDQQAAPVSSVVSCVRPPGGTIYGRYQRSSRRNCVVDSHGYIYMWGYQAYGYNCRVVSNVVRRNSGSVSSVVSVVSRRVPND